Protein AF-A0AAD8KBG6-F1 (afdb_monomer)

InterPro domains:
  IPR001841 Zinc finger, RING-type [PS50089] (330-364)
  IPR001841 Zinc finger, RING-type [SM00184] (330-363)
  IPR013083 Zinc finger, RING/FYVE/PHD-type [G3DSA:3.30.40.10] (316-376)
  IPR052972 Sacsin chaperone regulator [PTHR15600] (2-321)

Organism: Tagetes erecta (NCBI:txid13708)

Secondary structure (DSSP, 8-state):
-----HHHHTT--GGGGGGHHHHHHTT--SS--HHHHHHHHHT--SPPPPHHHHHHHHHHHHHHHHHHHTT-S-STTTTTT--EEBTTS-EE-GGGEEE--TTGGGGGGG--TTTSEEBPTTS-HHHHHHTTPEEHHHHEEEEE-TTSTTS-EESEETTEEHHHHHHHHT-HHHHHHHHHHHHHHHHHSTT-----HHHHHHHHHHHHHHEEEES-EEEEEEEEETTEEEEEEEEEEESEEE-TTSS-EEEE---TTS-HHHHHHHHHHHHTT-SS--S-HHHHHSPTT-HHHHHHHS---SS--------------HHHHHHHHHHHB-TTTSSSB--EEEETT--EE-HHHHTT-SB-TTT-PBP-EEEE----

pLDDT: mean 76.35, std 16.52, range [25.27, 96.38]

Radius of gyration: 25.03 Å; Cα contacts (8 Å, |Δi|>4): 547; chains: 1; bounding box: 67×45×75 Å

Structure (mmCIF, N/CA/C/O backbone):
data_AF-A0AAD8KBG6-F1
#
_entry.id   AF-A0AAD8KBG6-F1
#
loop_
_atom_site.group_PDB
_atom_site.id
_atom_site.type_symbol
_atom_site.label_atom_id
_atom_site.label_alt_id
_atom_site.label_comp_id
_atom_site.label_asym_id
_atom_site.label_entity_id
_atom_site.label_seq_id
_atom_site.pdbx_PDB_ins_code
_atom_site.Cartn_x
_atom_site.Cartn_y
_atom_site.Cartn_z
_atom_site.occupancy
_atom_site.B_iso_or_equiv
_atom_site.auth_seq_id
_atom_site.auth_comp_id
_atom_site.auth_asym_id
_atom_site.auth_atom_id
_atom_site.pdbx_PDB_model_num
ATOM 1 N N . MET A 1 1 ? 21.266 -2.487 -45.300 1.00 36.47 1 MET A N 1
ATOM 2 C CA . MET A 1 1 ? 20.629 -2.226 -43.991 1.00 36.47 1 MET A CA 1
ATOM 3 C C . MET A 1 1 ? 21.685 -2.454 -42.911 1.00 36.47 1 MET A C 1
ATOM 5 O O . MET A 1 1 ? 22.099 -3.590 -42.733 1.00 36.47 1 MET A O 1
ATOM 9 N N . LYS A 1 2 ? 22.239 -1.398 -42.294 1.00 45.50 2 LYS A N 1
ATOM 10 C CA . LYS A 1 2 ? 23.224 -1.550 -41.203 1.00 45.50 2 LYS A CA 1
ATOM 11 C C . LYS A 1 2 ? 22.462 -1.930 -39.931 1.00 45.50 2 LYS A C 1
ATOM 13 O O . LYS A 1 2 ? 21.617 -1.162 -39.484 1.00 45.50 2 LYS A O 1
ATOM 18 N N . ILE A 1 3 ? 22.710 -3.122 -39.397 1.00 52.06 3 ILE A N 1
ATOM 19 C CA . ILE A 1 3 ? 22.097 -3.590 -38.149 1.00 52.06 3 ILE A CA 1
ATOM 20 C C . ILE A 1 3 ? 22.870 -2.938 -37.001 1.00 52.06 3 ILE A C 1
ATOM 22 O O . ILE A 1 3 ? 24.014 -3.300 -36.777 1.00 52.06 3 ILE A O 1
ATOM 26 N N . ASN A 1 4 ? 22.279 -1.978 -36.288 1.00 55.97 4 ASN A N 1
ATOM 27 C CA . ASN A 1 4 ? 22.911 -1.397 -35.102 1.00 55.97 4 ASN A CA 1
ATOM 28 C C . ASN A 1 4 ? 22.787 -2.378 -33.920 1.00 55.97 4 ASN A C 1
ATOM 30 O O . ASN A 1 4 ? 21.696 -2.589 -33.391 1.00 55.97 4 ASN A O 1
ATOM 34 N N . ILE A 1 5 ? 23.903 -3.001 -33.530 1.00 63.06 5 ILE A N 1
ATOM 35 C CA . ILE A 1 5 ? 23.963 -4.039 -32.481 1.00 63.06 5 ILE A CA 1
ATOM 36 C C . ILE A 1 5 ? 24.203 -3.424 -31.088 1.00 63.06 5 ILE A C 1
ATOM 38 O O . ILE A 1 5 ? 24.090 -4.105 -30.068 1.00 63.06 5 ILE A O 1
ATOM 42 N N . CYS A 1 6 ? 24.491 -2.122 -31.012 1.00 60.09 6 CYS A N 1
ATOM 43 C CA . CYS A 1 6 ? 24.824 -1.424 -29.772 1.00 60.09 6 CYS A CA 1
ATOM 44 C C . CYS A 1 6 ? 23.832 -1.636 -28.603 1.00 60.09 6 CYS A C 1
ATOM 46 O O . CYS A 1 6 ? 24.292 -1.822 -27.473 1.00 60.09 6 CYS A O 1
ATOM 48 N N . PRO A 1 7 ? 22.500 -1.701 -28.817 1.00 57.09 7 PRO A N 1
ATOM 49 C CA . PRO A 1 7 ? 21.549 -1.927 -27.725 1.00 57.09 7 PRO A CA 1
ATOM 50 C C . PRO A 1 7 ? 21.675 -3.304 -27.054 1.00 57.09 7 PRO A C 1
ATOM 52 O O . PRO A 1 7 ? 21.302 -3.469 -25.897 1.00 57.09 7 PRO A O 1
ATOM 55 N N . ILE A 1 8 ? 22.211 -4.300 -27.770 1.00 61.09 8 ILE A N 1
ATOM 56 C CA . ILE A 1 8 ? 22.324 -5.697 -27.315 1.00 61.09 8 ILE A CA 1
ATOM 57 C C . ILE A 1 8 ? 23.774 -6.030 -26.915 1.00 61.09 8 ILE A C 1
ATOM 59 O O . ILE A 1 8 ? 24.023 -7.055 -26.285 1.00 61.09 8 ILE A O 1
ATOM 63 N N . ALA A 1 9 ? 24.734 -5.145 -27.209 1.00 61.78 9 ALA A N 1
ATOM 64 C CA . ALA A 1 9 ? 26.158 -5.316 -26.911 1.00 61.78 9 ALA A CA 1
ATOM 65 C C . ALA A 1 9 ? 26.428 -5.715 -25.448 1.00 61.78 9 ALA A C 1
ATOM 67 O O . ALA A 1 9 ? 27.205 -6.626 -25.178 1.00 61.78 9 ALA A O 1
ATOM 68 N N . HIS A 1 10 ? 25.701 -5.104 -24.512 1.00 58.09 10 HIS A N 1
ATOM 69 C CA . HIS A 1 10 ? 25.811 -5.331 -23.066 1.00 58.09 10 HIS A CA 1
ATOM 70 C C . HIS A 1 10 ? 25.212 -6.671 -22.596 1.00 58.09 10 HIS A C 1
ATOM 72 O O . HIS A 1 10 ? 25.368 -7.060 -21.438 1.00 58.09 10 HIS A O 1
ATOM 78 N N . ALA A 1 11 ? 24.499 -7.374 -23.479 1.00 58.31 11 ALA A N 1
ATOM 79 C CA . ALA A 1 11 ? 23.928 -8.694 -23.236 1.00 58.31 11 ALA A CA 1
ATOM 80 C C . ALA A 1 11 ? 24.703 -9.816 -23.950 1.00 58.31 11 ALA A C 1
ATOM 82 O O . ALA A 1 11 ? 24.319 -10.982 -23.831 1.00 58.31 11 ALA A O 1
ATOM 83 N N . LEU A 1 12 ? 25.779 -9.496 -24.684 1.00 66.50 12 LEU A N 1
ATOM 84 C CA . LEU A 1 12 ? 26.585 -10.493 -25.384 1.00 66.50 12 LEU A CA 1
ATOM 85 C C . LEU A 1 12 ? 27.370 -11.366 -24.386 1.00 66.50 12 LEU A C 1
ATOM 87 O O . LEU A 1 12 ? 28.110 -10.845 -23.551 1.00 66.50 12 LEU A O 1
ATOM 91 N N . PRO A 1 13 ? 27.260 -12.703 -24.477 1.00 70.56 13 PRO A N 1
ATOM 92 C CA . PRO A 1 13 ? 28.080 -13.618 -23.688 1.00 70.56 13 PRO A CA 1
ATOM 93 C C . PRO A 1 13 ? 29.589 -13.420 -23.909 1.00 70.56 13 PRO A C 1
ATOM 95 O O . PRO A 1 13 ? 30.019 -13.144 -25.029 1.00 70.56 13 PRO A O 1
ATOM 98 N N . LEU A 1 14 ? 30.407 -13.691 -22.882 1.00 73.56 14 LEU A N 1
ATOM 99 C CA . LEU A 1 14 ? 31.874 -13.519 -22.914 1.00 73.56 14 LEU A CA 1
ATOM 100 C C . LEU A 1 14 ? 32.571 -14.263 -24.069 1.00 73.56 14 LEU A C 1
ATOM 102 O O . LEU A 1 14 ? 33.599 -13.816 -24.566 1.00 73.56 14 LEU A O 1
ATOM 106 N N . ARG A 1 15 ? 31.982 -15.356 -24.568 1.00 79.00 15 ARG A N 1
ATOM 107 C CA . ARG A 1 15 ? 32.464 -16.089 -25.756 1.00 79.00 15 ARG A CA 1
ATOM 108 C C . ARG A 1 15 ? 32.526 -15.250 -27.040 1.00 79.00 15 ARG A C 1
ATOM 110 O O . ARG A 1 15 ? 33.192 -15.658 -27.982 1.00 79.00 15 ARG A O 1
ATOM 117 N N . TYR A 1 16 ? 31.849 -14.102 -27.092 1.00 74.38 16 TYR A N 1
ATOM 118 C CA . TYR A 1 16 ? 31.893 -13.191 -28.238 1.00 74.38 16 TYR A CA 1
ATOM 119 C C . TYR A 1 16 ? 33.014 -12.143 -28.153 1.00 74.38 16 TYR A C 1
ATOM 121 O O . TYR A 1 16 ? 33.232 -11.422 -29.126 1.00 74.38 16 TYR A O 1
ATOM 129 N N . LEU A 1 17 ? 33.768 -12.089 -27.045 1.00 73.94 17 LEU A N 1
ATOM 130 C CA . LEU A 1 17 ? 34.906 -11.175 -26.874 1.00 73.94 17 LEU A CA 1
ATOM 131 C C . LEU A 1 17 ? 35.954 -11.250 -28.006 1.00 73.94 17 LEU A C 1
ATOM 133 O O . LEU A 1 17 ? 36.398 -10.190 -28.454 1.00 73.94 17 LEU A O 1
ATOM 137 N N . PRO A 1 18 ? 36.313 -12.432 -28.553 1.00 83.94 18 PRO A N 1
ATOM 138 C CA . PRO A 1 18 ? 37.263 -12.511 -29.666 1.00 83.94 18 PRO A CA 1
ATOM 139 C C . PRO A 1 18 ? 36.781 -11.804 -30.944 1.00 83.94 18 PRO A C 1
ATOM 141 O O . PRO A 1 18 ? 37.592 -11.389 -31.769 1.00 83.94 18 PRO A O 1
ATOM 144 N N . PHE A 1 19 ? 35.465 -11.625 -31.105 1.00 81.31 19 PHE A N 1
ATOM 145 C CA . PHE A 1 19 ? 34.844 -11.060 -32.307 1.00 81.31 19 PHE A CA 1
ATOM 146 C C . PHE A 1 19 ? 34.498 -9.570 -32.178 1.00 81.31 19 PHE A C 1
ATOM 148 O O . PHE A 1 19 ? 33.910 -8.996 -33.095 1.00 81.31 19 PHE A O 1
ATOM 155 N N . VAL A 1 20 ? 34.887 -8.904 -31.084 1.00 74.81 20 VAL A N 1
ATOM 156 C CA . VAL A 1 20 ? 34.548 -7.492 -30.815 1.00 74.81 20 VAL A CA 1
ATOM 157 C C . VAL A 1 20 ? 34.982 -6.558 -31.946 1.00 74.81 20 VAL A C 1
ATOM 159 O O . VAL A 1 20 ? 34.245 -5.638 -32.281 1.00 74.81 20 VAL A O 1
ATOM 162 N N . LYS A 1 21 ? 36.121 -6.809 -32.608 1.00 78.12 21 LYS A N 1
ATOM 163 C CA . LYS A 1 21 ? 36.568 -5.998 -33.760 1.00 78.12 21 LYS A CA 1
ATOM 164 C C . LYS A 1 21 ? 35.579 -6.041 -34.932 1.00 78.12 21 LYS A C 1
ATOM 166 O O . LYS A 1 21 ? 35.288 -5.003 -35.518 1.00 78.12 21 LYS A O 1
ATOM 171 N N . ILE A 1 22 ? 35.035 -7.220 -35.234 1.00 80.25 22 ILE A N 1
ATOM 172 C CA . ILE A 1 22 ? 34.026 -7.410 -36.288 1.00 80.25 22 ILE A CA 1
ATOM 173 C C . ILE A 1 22 ? 32.704 -6.774 -35.850 1.00 80.25 22 ILE A C 1
ATOM 175 O O . ILE A 1 22 ? 32.059 -6.070 -36.619 1.00 80.25 22 ILE A O 1
ATOM 179 N N . LEU A 1 23 ? 32.328 -6.946 -34.582 1.00 74.31 23 LEU A N 1
ATOM 180 C CA . LEU A 1 23 ? 31.112 -6.349 -34.037 1.00 74.31 23 LEU A CA 1
ATOM 181 C C . LEU A 1 23 ? 31.164 -4.812 -34.047 1.00 74.31 23 LEU A C 1
ATOM 183 O O . LEU A 1 23 ? 30.162 -4.180 -34.374 1.00 74.31 23 LEU A O 1
ATOM 187 N N . LYS A 1 24 ? 32.325 -4.199 -33.777 1.00 74.12 24 LYS A N 1
ATOM 188 C CA . LYS A 1 24 ? 32.532 -2.745 -33.912 1.00 74.12 24 LYS A CA 1
ATOM 189 C C . LYS A 1 24 ? 32.319 -2.273 -35.351 1.00 74.12 24 LYS A C 1
ATOM 191 O O . LYS A 1 24 ? 31.651 -1.267 -35.565 1.00 74.12 24 LYS A O 1
ATOM 196 N N . GLN A 1 25 ? 32.798 -3.029 -36.343 1.00 76.94 25 GLN A N 1
ATOM 197 C CA . GLN A 1 25 ? 32.549 -2.733 -37.763 1.00 76.94 25 GLN A CA 1
ATOM 198 C C . GLN A 1 25 ? 31.065 -2.848 -38.146 1.00 76.94 25 GLN A C 1
ATOM 200 O O . GLN A 1 25 ? 30.604 -2.156 -39.054 1.00 76.94 25 GLN A O 1
ATOM 205 N N . LEU A 1 26 ? 30.303 -3.673 -37.425 1.00 70.00 26 LEU A N 1
ATOM 206 C CA . LEU A 1 26 ? 28.853 -3.800 -37.568 1.00 70.00 26 LEU A CA 1
ATOM 207 C C . LEU A 1 26 ? 28.062 -2.750 -36.762 1.00 70.00 26 LEU A C 1
ATOM 209 O O . LEU A 1 26 ? 26.839 -2.745 -36.830 1.00 70.00 26 LEU A O 1
ATOM 213 N N . GLY A 1 27 ? 28.724 -1.833 -36.044 1.00 66.12 27 GLY A N 1
ATOM 214 C CA . GLY A 1 27 ? 28.074 -0.747 -35.299 1.00 66.12 27 GLY A CA 1
ATOM 215 C C . GLY A 1 27 ? 27.902 -0.996 -33.798 1.00 66.12 27 GLY A C 1
ATOM 216 O O . GLY A 1 27 ? 27.031 -0.397 -33.174 1.00 66.12 27 GLY A O 1
ATOM 217 N N . LEU A 1 28 ? 28.695 -1.890 -33.199 1.00 68.50 28 LEU A N 1
ATOM 218 C CA . LEU A 1 28 ? 28.803 -2.006 -31.742 1.00 68.50 28 LEU A CA 1
ATOM 219 C C . LEU A 1 28 ? 29.617 -0.823 -31.190 1.00 68.50 28 LEU A C 1
ATOM 221 O O . LEU A 1 28 ? 30.793 -0.683 -31.528 1.00 68.50 28 LEU A O 1
ATOM 225 N N . HIS A 1 29 ? 29.009 0.014 -30.345 1.00 65.06 29 HIS A N 1
ATOM 226 C CA . HIS A 1 29 ? 29.723 1.064 -29.611 1.00 65.06 29 HIS A CA 1
ATOM 227 C C . HIS A 1 29 ? 30.138 0.575 -28.216 1.00 65.06 29 HIS A C 1
ATOM 229 O O . HIS A 1 29 ? 29.514 -0.326 -27.655 1.00 65.06 29 HIS A O 1
ATOM 235 N N . ASP A 1 30 ? 31.205 1.169 -27.671 1.00 61.56 30 ASP A N 1
ATOM 236 C CA . ASP A 1 30 ? 31.788 0.800 -26.371 1.00 61.56 30 ASP A CA 1
ATOM 237 C C . ASP A 1 30 ? 30.933 1.252 -25.170 1.00 61.56 30 ASP A C 1
ATOM 239 O O . ASP A 1 30 ? 31.094 0.731 -24.069 1.00 61.56 30 ASP A O 1
ATOM 243 N N . THR A 1 31 ? 30.001 2.188 -25.377 1.00 66.31 31 THR A N 1
ATOM 244 C CA . THR A 1 31 ? 29.069 2.690 -24.359 1.00 66.31 31 THR A CA 1
ATOM 245 C C . THR A 1 31 ? 27.652 2.788 -24.926 1.00 66.31 31 THR A C 1
ATOM 247 O O . THR A 1 31 ? 27.449 3.175 -26.080 1.00 66.31 31 THR A O 1
ATOM 250 N N . LEU A 1 32 ? 26.646 2.415 -24.127 1.00 72.44 32 LEU A N 1
ATOM 251 C CA . LEU A 1 32 ? 25.243 2.637 -24.480 1.00 72.44 32 LEU A CA 1
ATOM 252 C C . LEU A 1 32 ? 24.950 4.141 -24.408 1.00 72.44 32 LEU A C 1
ATOM 254 O O . LEU A 1 32 ? 25.217 4.759 -23.386 1.00 72.44 32 LEU A O 1
ATOM 258 N N . SER A 1 33 ? 24.397 4.733 -25.468 1.00 79.94 33 SER A N 1
ATOM 259 C CA . SER A 1 33 ? 23.861 6.100 -25.424 1.00 79.94 33 SER A CA 1
ATOM 260 C C . SER A 1 33 ? 22.343 6.087 -25.248 1.00 79.94 33 SER A C 1
ATOM 262 O O . SER A 1 33 ? 21.681 5.135 -25.674 1.00 79.94 33 SER A O 1
ATOM 264 N N . ILE A 1 34 ? 21.776 7.157 -24.675 1.00 79.25 34 ILE A N 1
ATOM 265 C CA . ILE A 1 34 ? 20.319 7.308 -24.507 1.00 79.25 34 ILE A CA 1
ATOM 266 C C . ILE A 1 34 ? 19.612 7.204 -25.865 1.00 79.25 34 ILE A C 1
ATOM 268 O O . ILE A 1 34 ? 18.672 6.429 -26.003 1.00 79.25 34 ILE A O 1
ATOM 272 N N . SER A 1 35 ? 20.118 7.871 -26.906 1.00 78.31 35 SER A N 1
ATOM 273 C CA . SER A 1 35 ? 19.530 7.807 -28.252 1.00 78.31 35 SER A CA 1
ATOM 274 C C . SER A 1 35 ? 19.516 6.381 -28.825 1.00 78.31 35 SER A C 1
ATOM 276 O O . SER A 1 35 ? 18.530 5.958 -29.426 1.00 78.31 35 SER A O 1
ATOM 278 N N . SER A 1 36 ? 20.581 5.598 -28.603 1.00 75.56 36 SER A N 1
ATOM 279 C CA . SER A 1 36 ? 20.641 4.195 -29.051 1.00 75.56 36 SER A CA 1
ATOM 280 C C . SER A 1 36 ? 19.676 3.301 -28.269 1.00 75.56 36 SER A C 1
ATOM 282 O O . SER A 1 36 ? 19.060 2.400 -28.843 1.00 75.56 36 SER A O 1
ATOM 284 N N . ALA A 1 37 ? 19.530 3.551 -26.966 1.00 81.38 37 ALA A N 1
ATOM 285 C CA . ALA A 1 37 ? 18.570 2.868 -26.109 1.00 81.38 37 ALA A CA 1
ATOM 286 C C . ALA A 1 37 ? 17.118 3.159 -26.532 1.00 81.38 37 ALA A C 1
ATOM 288 O O . ALA A 1 37 ? 16.332 2.224 -26.691 1.00 81.38 37 ALA A O 1
ATOM 289 N N . MET A 1 38 ? 16.777 4.424 -26.797 1.00 80.75 38 MET A N 1
ATOM 290 C CA . MET A 1 38 ? 15.434 4.825 -27.238 1.00 80.75 38 MET A CA 1
ATOM 291 C C . MET A 1 38 ? 15.080 4.248 -28.607 1.00 80.75 38 MET A C 1
ATOM 293 O O . MET A 1 38 ? 13.993 3.695 -28.775 1.00 80.75 38 MET A O 1
ATOM 297 N N . MET A 1 39 ? 16.018 4.254 -29.559 1.00 76.81 39 MET A N 1
ATOM 298 C CA . MET A 1 39 ? 15.834 3.608 -30.864 1.00 76.81 39 MET A CA 1
ATOM 299 C C . MET A 1 39 ? 15.483 2.118 -30.740 1.00 76.81 39 MET A C 1
ATOM 301 O O . MET A 1 39 ? 14.641 1.610 -31.484 1.00 76.81 39 MET A O 1
ATOM 305 N N . PHE A 1 40 ? 16.093 1.411 -29.785 1.00 79.62 40 PHE A N 1
ATOM 306 C CA . PHE A 1 40 ? 15.790 0.003 -29.533 1.00 79.62 40 PHE A CA 1
ATOM 307 C C . PHE A 1 40 ? 14.385 -0.208 -28.959 1.00 79.62 40 PHE A C 1
ATOM 309 O O . PHE A 1 40 ? 13.665 -1.098 -29.416 1.00 79.62 40 PHE A O 1
ATOM 316 N N . LEU A 1 41 ? 13.983 0.619 -27.989 1.00 80.75 41 LEU A N 1
ATOM 317 C CA . LEU A 1 41 ? 12.648 0.565 -27.386 1.00 80.75 41 LEU A CA 1
ATOM 318 C C . LEU A 1 41 ? 11.557 0.926 -28.411 1.00 80.75 41 LEU A C 1
ATOM 320 O O . LEU A 1 41 ? 10.544 0.235 -28.521 1.00 80.75 41 LEU A O 1
ATOM 324 N N . SER A 1 42 ? 11.800 1.952 -29.228 1.00 76.06 42 SER A N 1
ATOM 325 C CA . SER A 1 42 ? 10.874 2.439 -30.256 1.00 76.06 42 SER A CA 1
ATOM 326 C C . SER A 1 42 ? 10.714 1.501 -31.453 1.00 76.06 42 SER A C 1
ATOM 328 O O . SER A 1 42 ? 9.662 1.526 -32.095 1.00 76.06 42 SER A O 1
ATOM 330 N N . GLY A 1 43 ? 11.721 0.678 -31.765 1.00 70.12 43 GLY A N 1
ATOM 331 C CA . GLY A 1 43 ? 11.708 -0.242 -32.908 1.00 70.12 43 GLY A CA 1
ATOM 332 C C . GLY A 1 43 ? 10.865 -1.508 -32.713 1.00 70.12 43 GLY A C 1
ATOM 333 O O . GLY A 1 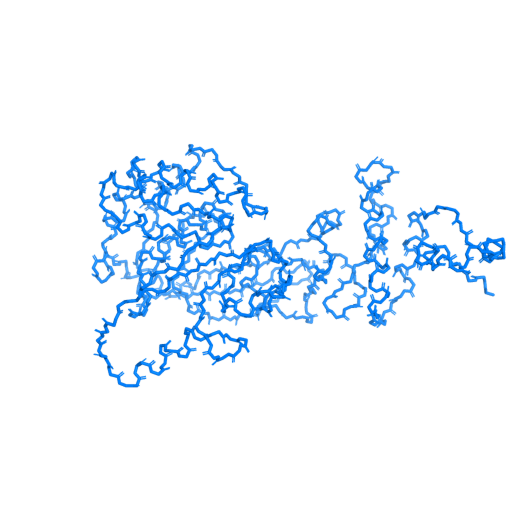43 ? 10.619 -2.232 -33.675 1.00 70.12 43 GLY A O 1
ATOM 334 N N . ARG A 1 44 ? 10.400 -1.795 -31.490 1.00 67.94 44 ARG A N 1
ATOM 335 C CA . ARG A 1 44 ? 9.712 -3.052 -31.129 1.00 67.94 44 ARG A CA 1
ATOM 336 C C . ARG A 1 44 ? 8.220 -2.877 -30.864 1.00 67.94 44 ARG A C 1
ATOM 338 O O . ARG A 1 44 ? 7.660 -3.406 -29.907 1.00 67.94 44 ARG A O 1
ATOM 345 N N . ARG A 1 45 ? 7.560 -2.138 -31.749 1.00 60.97 45 ARG A N 1
ATOM 346 C CA . ARG A 1 45 ? 6.116 -1.896 -31.690 1.00 60.97 45 ARG A CA 1
ATOM 347 C C . ARG A 1 45 ? 5.398 -3.215 -32.012 1.00 60.97 45 ARG A C 1
ATOM 349 O O . ARG A 1 45 ? 5.577 -3.738 -33.101 1.00 60.97 45 ARG A O 1
ATOM 356 N N . GLN A 1 46 ? 4.598 -3.732 -31.075 1.00 62.75 46 GLN A N 1
ATOM 357 C CA . GLN A 1 46 ? 3.591 -4.809 -31.224 1.00 62.75 46 GLN A CA 1
ATOM 358 C C . GLN A 1 46 ? 3.958 -6.262 -30.866 1.00 62.75 46 GLN A C 1
ATOM 360 O O . GLN A 1 46 ? 3.034 -7.021 -30.574 1.00 62.75 46 GLN A O 1
ATOM 365 N N . LYS A 1 47 ? 5.228 -6.688 -30.813 1.00 76.56 47 LYS A N 1
ATOM 366 C CA . LYS A 1 47 ? 5.548 -8.080 -30.420 1.00 76.56 47 LYS A CA 1
ATOM 367 C C . LYS A 1 47 ? 5.774 -8.197 -28.908 1.00 76.56 47 LYS A C 1
ATOM 369 O O . LYS A 1 47 ? 6.508 -7.393 -28.343 1.00 76.56 47 LYS A O 1
ATOM 374 N N . SER A 1 48 ? 5.169 -9.210 -28.280 1.00 85.50 48 SER A N 1
ATOM 375 C CA . SER A 1 48 ? 5.455 -9.560 -26.881 1.00 85.50 48 SER A CA 1
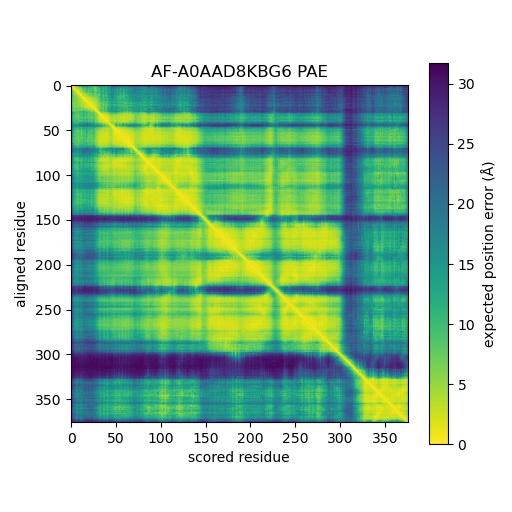ATOM 376 C C . SER A 1 48 ? 6.920 -9.990 -26.741 1.00 85.50 48 SER A C 1
ATOM 378 O O . SER A 1 48 ? 7.432 -10.760 -27.563 1.00 85.50 48 SER A O 1
ATOM 380 N N . LEU A 1 49 ? 7.595 -9.440 -25.737 1.00 87.75 49 LEU A N 1
ATOM 381 C CA . LEU A 1 49 ? 8.996 -9.698 -25.438 1.00 87.75 49 LEU A CA 1
ATOM 382 C C . LEU A 1 49 ? 9.146 -11.099 -24.847 1.00 87.75 49 LEU A C 1
ATOM 384 O O . LEU A 1 49 ? 8.434 -11.479 -23.918 1.00 87.75 49 LEU A O 1
ATOM 388 N N . ASN A 1 50 ? 10.124 -11.857 -25.335 1.00 87.06 50 ASN A N 1
ATOM 389 C CA . ASN A 1 50 ? 10.522 -13.092 -24.659 1.00 87.06 50 ASN A CA 1
ATOM 390 C C . ASN A 1 50 ? 11.328 -12.787 -23.370 1.00 87.06 50 ASN A C 1
ATOM 392 O O . ASN A 1 50 ? 11.794 -11.658 -23.191 1.00 87.06 50 ASN A O 1
ATOM 396 N N . PRO A 1 51 ? 11.574 -13.771 -22.481 1.00 84.62 51 PRO A N 1
ATOM 397 C CA . PRO A 1 51 ? 12.244 -13.525 -21.196 1.00 84.62 51 PRO A CA 1
ATOM 398 C C . PRO A 1 51 ? 13.637 -12.877 -21.293 1.00 84.62 51 PRO A C 1
ATOM 400 O O . PRO A 1 51 ? 14.015 -12.066 -20.446 1.00 84.62 51 PRO A O 1
ATOM 403 N N . ASN A 1 52 ? 14.413 -13.196 -22.334 1.00 83.44 52 ASN A N 1
ATOM 404 C CA . ASN A 1 52 ? 15.738 -12.601 -22.538 1.00 83.44 52 ASN A CA 1
ATOM 405 C C . ASN A 1 52 ? 15.631 -11.150 -23.016 1.00 83.44 52 ASN A C 1
ATOM 407 O O . ASN A 1 52 ? 16.418 -10.296 -22.607 1.00 83.44 52 ASN A O 1
ATOM 411 N N . GLU A 1 53 ? 14.651 -10.870 -23.871 1.00 85.44 53 GLU A N 1
ATOM 412 C CA . GLU A 1 53 ? 14.367 -9.526 -24.367 1.00 85.44 53 GLU A CA 1
ATOM 413 C C . GLU A 1 53 ? 13.834 -8.626 -23.261 1.00 85.44 53 GLU A C 1
ATOM 415 O O . GLU A 1 53 ? 14.306 -7.500 -23.131 1.00 85.44 53 GLU A O 1
ATOM 420 N N . LEU A 1 54 ? 12.923 -9.134 -22.430 1.00 87.44 54 LEU A N 1
ATOM 421 C CA . LEU A 1 54 ? 12.431 -8.434 -21.251 1.00 87.44 54 LEU A CA 1
ATOM 422 C C . LEU A 1 54 ? 13.594 -8.068 -20.323 1.00 87.44 54 LEU A C 1
ATOM 424 O O . LEU A 1 54 ? 13.769 -6.901 -19.987 1.00 87.44 54 LEU A O 1
ATOM 428 N N . ARG A 1 55 ? 14.468 -9.029 -19.996 1.00 85.62 55 ARG A N 1
ATOM 429 C CA . ARG A 1 55 ? 15.661 -8.769 -19.176 1.00 85.62 55 ARG A CA 1
ATOM 430 C C . ARG A 1 55 ? 16.570 -7.698 -19.787 1.00 85.62 55 ARG A C 1
ATOM 432 O O . ARG A 1 55 ? 17.119 -6.876 -19.056 1.00 85.62 55 ARG A O 1
ATOM 439 N N . ALA A 1 56 ? 16.750 -7.703 -21.108 1.00 85.31 56 ALA A N 1
ATOM 440 C CA . ALA A 1 56 ? 17.526 -6.677 -21.800 1.00 85.31 56 ALA A CA 1
ATOM 441 C C . ALA A 1 56 ? 16.855 -5.297 -21.704 1.00 85.31 56 ALA A C 1
ATOM 443 O O . ALA A 1 56 ? 17.528 -4.324 -21.375 1.00 85.31 56 ALA A O 1
ATOM 444 N N . VAL A 1 57 ? 15.536 -5.222 -21.907 1.00 89.19 57 VAL A N 1
ATOM 445 C CA . VAL A 1 57 ? 14.749 -3.989 -21.750 1.00 89.19 57 VAL A CA 1
ATOM 446 C C . VAL A 1 57 ? 14.872 -3.442 -20.329 1.00 89.19 57 VAL A C 1
ATOM 448 O O . VAL A 1 57 ? 15.216 -2.278 -20.171 1.00 89.19 57 VAL A O 1
ATOM 451 N N . ILE A 1 58 ? 14.694 -4.267 -19.293 1.00 89.25 58 ILE A N 1
ATOM 452 C CA . ILE A 1 58 ? 14.834 -3.830 -17.894 1.00 89.25 58 ILE A CA 1
ATOM 453 C C . ILE A 1 58 ? 16.243 -3.286 -17.616 1.00 89.25 58 ILE A C 1
ATOM 455 O O . ILE A 1 58 ? 16.394 -2.264 -16.946 1.00 89.25 58 ILE A O 1
ATOM 459 N N . LYS A 1 59 ? 17.298 -3.907 -18.159 1.00 87.56 59 LYS A N 1
ATOM 460 C CA . LYS A 1 59 ? 18.671 -3.380 -18.039 1.00 87.56 59 LYS A CA 1
ATOM 461 C C . LYS A 1 59 ? 18.840 -2.022 -18.722 1.00 87.56 59 LYS A C 1
ATOM 463 O O . LYS A 1 59 ? 19.480 -1.143 -18.155 1.00 87.56 59 LYS A O 1
ATOM 468 N N . ILE A 1 60 ? 18.257 -1.848 -19.907 1.00 88.25 60 ILE A N 1
ATOM 469 C CA . ILE A 1 60 ? 18.272 -0.573 -20.636 1.00 88.25 60 ILE A CA 1
ATOM 470 C C . ILE A 1 60 ? 17.528 0.507 -19.841 1.00 88.25 60 ILE A C 1
ATOM 472 O O . ILE A 1 60 ? 18.040 1.612 -19.694 1.00 88.25 60 ILE A O 1
ATOM 476 N N . LEU A 1 61 ? 16.365 0.184 -19.272 1.00 90.31 61 LEU A N 1
ATOM 477 C CA . LEU A 1 61 ? 15.610 1.104 -18.422 1.00 90.31 61 LEU A CA 1
ATOM 478 C C . LEU A 1 61 ? 16.413 1.523 -17.182 1.00 90.31 61 LEU A C 1
ATOM 480 O O . LEU A 1 61 ? 16.470 2.706 -16.868 1.00 90.31 61 LEU A O 1
ATOM 484 N N . ASN A 1 62 ? 17.105 0.590 -16.521 1.00 90.38 62 ASN A N 1
ATOM 485 C CA . ASN A 1 62 ? 18.002 0.922 -15.407 1.00 90.38 62 ASN A CA 1
ATOM 486 C C . ASN A 1 62 ? 19.153 1.846 -15.827 1.00 90.38 62 ASN A C 1
ATOM 488 O O . ASN A 1 62 ? 19.493 2.767 -15.090 1.00 90.38 62 ASN A O 1
ATOM 492 N N . PHE A 1 63 ? 19.734 1.630 -17.010 1.00 87.75 63 PHE A N 1
ATOM 493 C CA . PHE A 1 63 ? 20.745 2.533 -17.556 1.00 87.75 63 PHE A CA 1
ATOM 494 C C . PHE A 1 63 ? 20.187 3.950 -17.758 1.00 87.75 63 PHE A C 1
ATOM 496 O O . PHE A 1 63 ? 20.773 4.904 -17.255 1.00 87.75 63 PHE A O 1
ATOM 503 N N . ILE A 1 64 ? 19.028 4.080 -18.416 1.00 86.56 64 ILE A N 1
ATOM 504 C CA . ILE A 1 64 ? 18.373 5.379 -18.640 1.00 86.56 64 ILE A CA 1
ATOM 505 C C . ILE A 1 64 ? 18.069 6.063 -17.297 1.00 86.56 64 ILE A C 1
ATOM 507 O O . ILE A 1 64 ? 18.376 7.237 -17.124 1.00 86.56 64 ILE A O 1
ATOM 511 N N . CYS A 1 65 ? 17.526 5.325 -16.325 1.00 87.94 65 CYS A N 1
ATOM 512 C CA . CYS A 1 65 ? 17.233 5.831 -14.983 1.00 87.94 65 CYS A CA 1
ATOM 513 C C . CYS A 1 65 ? 18.475 6.413 -14.292 1.00 87.94 65 CYS A C 1
ATOM 515 O O . CYS A 1 65 ? 18.412 7.507 -13.736 1.00 87.94 65 CYS A O 1
ATOM 517 N N . ASN A 1 66 ? 19.614 5.717 -14.360 1.00 87.31 66 ASN A N 1
ATOM 518 C CA . ASN A 1 66 ? 20.861 6.195 -13.762 1.00 87.31 66 ASN A CA 1
ATOM 519 C C . ASN A 1 66 ? 21.374 7.484 -14.432 1.00 87.31 66 ASN A C 1
ATOM 521 O O . ASN A 1 66 ? 21.889 8.358 -13.741 1.00 87.31 66 ASN A O 1
ATOM 525 N N . GLU A 1 67 ? 21.226 7.626 -15.752 1.00 84.38 67 GLU A N 1
ATOM 526 C CA . GLU A 1 67 ? 21.634 8.846 -16.467 1.00 84.38 67 GLU A CA 1
ATOM 527 C C . GLU A 1 67 ? 20.742 10.054 -16.123 1.00 84.38 67 GLU A C 1
ATOM 529 O O . GLU A 1 67 ? 21.249 11.170 -15.986 1.00 84.38 67 GLU A O 1
ATOM 534 N N . ILE A 1 68 ? 19.436 9.832 -15.915 1.00 81.19 68 ILE A N 1
ATOM 535 C CA . ILE A 1 68 ? 18.489 10.865 -15.451 1.00 81.19 68 ILE A CA 1
ATOM 536 C C . ILE A 1 68 ? 18.869 11.353 -14.053 1.00 81.19 68 ILE A C 1
ATOM 538 O O . ILE A 1 68 ? 18.948 12.555 -13.811 1.00 81.19 68 ILE A O 1
ATOM 542 N N . GLU A 1 69 ? 19.109 10.426 -13.123 1.00 81.31 69 GLU A N 1
ATOM 543 C CA . GLU A 1 69 ? 19.460 10.759 -11.738 1.00 81.31 69 GLU A CA 1
ATOM 544 C C . GLU A 1 69 ? 20.789 11.522 -11.639 1.00 81.31 69 GLU A C 1
ATOM 546 O O . GLU A 1 69 ? 20.954 12.369 -10.764 1.00 81.31 69 GLU A O 1
ATOM 551 N N . GLN A 1 70 ? 21.717 11.277 -12.567 1.00 81.06 70 GLN A N 1
ATOM 552 C CA . GLN A 1 70 ? 22.986 12.001 -12.669 1.00 81.06 70 GLN A CA 1
ATOM 553 C C . GLN A 1 70 ? 22.865 13.377 -13.356 1.00 81.06 70 GLN A C 1
ATOM 555 O O . GLN A 1 70 ? 23.891 14.007 -13.603 1.00 81.06 70 GLN A O 1
ATOM 560 N N . GLN A 1 71 ? 21.645 13.849 -13.661 1.00 67.75 71 GLN A N 1
ATOM 561 C CA . GLN A 1 71 ? 21.347 15.140 -14.310 1.00 67.75 71 GLN A CA 1
ATOM 562 C C . GLN A 1 71 ? 22.077 15.369 -15.647 1.00 67.75 71 GLN A C 1
ATOM 564 O O . GLN A 1 71 ? 22.287 16.504 -16.068 1.00 67.75 71 GLN A O 1
ATOM 569 N N . LYS A 1 72 ? 22.471 14.296 -16.341 1.00 61.72 72 LYS A N 1
ATOM 570 C CA . LYS A 1 72 ? 23.184 14.387 -17.626 1.00 61.72 72 LYS A CA 1
ATOM 571 C C . LYS A 1 72 ? 22.260 14.575 -18.828 1.00 61.72 72 LYS A C 1
ATOM 573 O O . LYS A 1 72 ? 22.749 14.862 -19.918 1.00 61.72 72 LYS A O 1
ATOM 578 N N . ALA A 1 73 ? 20.953 14.391 -18.651 1.00 61.38 73 ALA A N 1
ATOM 579 C CA . ALA A 1 73 ? 19.972 14.444 -19.726 1.00 61.38 73 ALA A CA 1
ATOM 580 C C . ALA A 1 73 ? 18.694 15.159 -19.278 1.00 61.38 73 ALA A C 1
ATOM 582 O O . ALA A 1 73 ? 18.151 14.847 -18.216 1.00 61.38 73 ALA A O 1
ATOM 583 N N . ASP A 1 74 ? 18.203 16.081 -20.109 1.00 63.28 74 ASP A N 1
ATOM 584 C CA . ASP A 1 74 ? 16.864 16.648 -19.957 1.00 63.28 74 ASP A CA 1
ATOM 585 C C . ASP A 1 74 ? 15.815 15.588 -20.345 1.00 63.28 74 ASP A C 1
ATOM 587 O O . ASP A 1 74 ? 16.024 14.792 -21.264 1.00 63.28 74 ASP A O 1
ATOM 591 N N . ARG A 1 75 ? 14.703 15.522 -19.605 1.00 64.00 75 ARG A N 1
ATOM 592 C CA . ARG A 1 75 ? 13.625 14.543 -19.838 1.00 64.00 75 ARG A CA 1
ATOM 593 C C . ARG A 1 75 ? 12.816 14.859 -21.095 1.00 64.00 75 ARG A C 1
ATOM 595 O O . ARG A 1 75 ? 12.316 13.939 -21.740 1.00 64.00 75 ARG A O 1
ATOM 602 N N . SER A 1 76 ? 12.685 16.142 -21.421 1.00 66.44 76 SER A N 1
ATOM 603 C CA . SER A 1 76 ? 11.793 16.658 -22.465 1.00 66.44 76 SER A CA 1
ATOM 604 C C . SER A 1 76 ? 12.095 16.094 -23.864 1.00 66.44 76 SER A C 1
ATOM 606 O O . SER A 1 76 ? 11.173 15.844 -24.642 1.00 66.44 76 SER A O 1
ATOM 608 N N . ASP A 1 77 ? 13.365 15.801 -24.150 1.00 69.25 77 ASP A N 1
ATOM 609 C CA . ASP A 1 77 ? 13.832 15.381 -25.475 1.00 69.25 77 ASP A CA 1
ATOM 610 C C . ASP A 1 77 ? 13.387 13.966 -25.887 1.00 69.25 77 ASP A C 1
ATOM 612 O O . ASP A 1 77 ? 13.264 13.677 -27.077 1.00 69.25 77 ASP A O 1
ATOM 616 N N . TRP A 1 78 ? 13.151 13.059 -24.933 1.00 70.25 78 TRP A N 1
ATOM 617 C CA . TRP A 1 78 ? 12.937 11.628 -25.217 1.00 70.25 78 TRP A CA 1
ATOM 618 C C . TRP A 1 78 ? 11.718 11.017 -24.514 1.00 70.25 78 TRP A C 1
ATOM 620 O O . TRP A 1 78 ? 11.393 9.851 -24.749 1.00 70.25 78 TRP A O 1
ATOM 630 N N . GLU A 1 79 ? 11.002 11.776 -23.683 1.00 73.81 79 GLU A N 1
ATOM 631 C CA . GLU A 1 79 ? 9.838 11.294 -22.923 1.00 73.81 79 GLU A CA 1
ATOM 632 C C . GLU A 1 79 ? 8.754 10.670 -23.820 1.00 73.81 79 GLU A C 1
ATOM 634 O O . GLU A 1 79 ? 8.165 9.639 -23.488 1.00 73.81 79 GLU A O 1
ATOM 639 N N . SER A 1 80 ? 8.543 11.237 -25.011 1.00 76.50 80 SER A N 1
ATOM 640 C CA . SER A 1 80 ? 7.575 10.732 -25.994 1.00 76.50 80 SER A CA 1
ATOM 641 C C . SER A 1 80 ? 7.991 9.405 -26.653 1.00 76.50 80 SER A C 1
ATOM 643 O O . SER A 1 80 ? 7.137 8.649 -27.138 1.00 76.50 80 SER A O 1
ATOM 645 N N . GLU A 1 81 ? 9.285 9.076 -26.637 1.00 80.94 81 GLU A N 1
ATOM 646 C CA . GLU A 1 81 ? 9.859 7.854 -27.210 1.00 80.94 81 GLU A CA 1
ATOM 647 C C . GLU A 1 81 ? 10.041 6.735 -26.182 1.00 80.94 81 GLU A C 1
ATOM 649 O O . GLU A 1 81 ? 10.095 5.563 -26.564 1.00 80.94 81 GLU A O 1
ATOM 654 N N . LEU A 1 82 ? 10.079 7.063 -24.886 1.00 87.19 82 LEU A N 1
ATOM 655 C CA . LEU A 1 82 ? 10.236 6.073 -23.827 1.00 87.19 82 LEU A CA 1
ATOM 656 C C . LEU A 1 82 ? 9.103 5.041 -23.882 1.00 87.19 82 LEU A C 1
ATOM 658 O O . LEU A 1 82 ? 7.918 5.370 -24.000 1.00 87.19 82 LEU A O 1
ATOM 662 N N . ARG A 1 83 ? 9.466 3.763 -23.778 1.00 88.88 83 ARG A N 1
ATOM 663 C CA . ARG A 1 83 ? 8.514 2.659 -23.663 1.00 88.88 83 ARG A CA 1
ATOM 664 C C . ARG A 1 83 ? 8.901 1.752 -22.512 1.00 88.88 83 ARG A C 1
ATOM 666 O O . ARG A 1 83 ? 10.075 1.431 -22.340 1.00 88.88 83 ARG A O 1
ATOM 673 N N . VAL A 1 84 ? 7.898 1.302 -21.775 1.00 91.56 84 VAL A N 1
ATOM 674 C CA . VAL A 1 84 ? 8.038 0.363 -20.662 1.00 91.56 84 VAL A CA 1
ATOM 675 C C . VAL A 1 84 ? 7.250 -0.911 -20.951 1.00 91.56 84 VAL A C 1
ATOM 677 O O . VAL A 1 84 ? 6.258 -0.851 -21.679 1.00 91.56 84 VAL A O 1
ATOM 680 N N . PRO A 1 85 ? 7.692 -2.075 -20.452 1.00 92.88 85 PRO A N 1
ATOM 681 C CA . PRO A 1 85 ? 6.944 -3.311 -20.612 1.00 92.88 85 PRO A CA 1
ATOM 682 C C . PRO A 1 85 ? 5.689 -3.306 -19.726 1.00 92.88 85 PRO A C 1
ATOM 684 O O . PRO A 1 85 ? 5.767 -2.983 -18.539 1.00 92.88 85 PRO A O 1
ATOM 687 N N . ASP A 1 86 ? 4.548 -3.691 -20.292 1.00 91.00 86 ASP A N 1
ATOM 688 C CA . ASP A 1 86 ? 3.335 -4.028 -19.545 1.00 91.00 86 ASP A CA 1
ATOM 689 C C . ASP A 1 86 ? 3.344 -5.489 -19.063 1.00 91.00 86 ASP A C 1
ATOM 691 O O . ASP A 1 86 ? 4.258 -6.270 -19.344 1.00 91.00 86 ASP A O 1
ATOM 695 N N . ILE A 1 87 ? 2.298 -5.868 -18.333 1.00 86.62 87 ILE A N 1
ATOM 696 C CA . ILE A 1 87 ? 2.078 -7.226 -17.823 1.00 86.62 87 ILE A CA 1
ATOM 697 C C . ILE A 1 87 ? 2.012 -8.317 -18.913 1.00 86.62 87 ILE A C 1
ATOM 699 O O . ILE A 1 87 ? 2.273 -9.480 -18.608 1.00 86.62 87 ILE A O 1
ATOM 703 N N . ASP A 1 88 ? 1.718 -7.945 -20.165 1.00 87.69 88 ASP A N 1
ATOM 704 C CA . ASP A 1 88 ? 1.693 -8.830 -21.341 1.00 87.69 88 ASP A CA 1
ATOM 705 C C . ASP A 1 88 ? 3.054 -8.857 -22.076 1.00 87.69 88 ASP A C 1
ATOM 707 O O . ASP A 1 88 ? 3.173 -9.361 -23.205 1.00 87.69 88 ASP A O 1
ATOM 711 N N . CYS A 1 89 ? 4.090 -8.286 -21.453 1.00 89.06 89 CYS A N 1
ATOM 712 C CA . CYS A 1 89 ? 5.428 -8.102 -22.003 1.00 89.06 89 CYS A CA 1
ATOM 713 C C . CYS A 1 89 ? 5.438 -7.281 -23.304 1.00 89.06 89 CYS A C 1
ATOM 715 O O . CYS A 1 89 ? 6.291 -7.495 -24.166 1.00 89.06 89 CYS A O 1
ATOM 717 N N . LYS A 1 90 ? 4.505 -6.343 -23.486 1.00 90.12 90 LYS A N 1
ATOM 718 C CA . LYS A 1 90 ? 4.459 -5.421 -24.630 1.00 90.12 90 LYS A CA 1
ATOM 719 C C . LYS A 1 90 ? 5.007 -4.060 -24.231 1.00 90.12 90 LYS A C 1
ATOM 721 O O . LYS A 1 90 ? 4.769 -3.572 -23.134 1.00 90.12 90 LYS A O 1
ATOM 726 N N . LEU A 1 91 ? 5.732 -3.425 -25.146 1.00 90.00 91 LEU A N 1
ATOM 727 C CA . LEU A 1 91 ? 6.263 -2.081 -24.937 1.00 90.00 91 LEU A CA 1
ATOM 728 C C . LEU A 1 91 ? 5.177 -1.026 -25.173 1.00 90.00 91 LEU A C 1
ATOM 730 O O . LEU A 1 91 ? 4.669 -0.884 -26.286 1.00 90.00 91 LEU A O 1
ATOM 734 N N . VAL A 1 92 ? 4.859 -0.271 -24.127 1.00 88.94 92 VAL A N 1
ATOM 735 C CA . VAL A 1 92 ? 3.781 0.725 -24.080 1.00 88.94 92 VAL A CA 1
ATOM 736 C C . VAL A 1 92 ? 4.292 2.062 -23.541 1.00 88.94 92 VAL A C 1
ATOM 738 O O . VAL A 1 92 ? 5.360 2.140 -22.931 1.00 88.94 92 VAL A O 1
ATOM 741 N N . CYS A 1 93 ? 3.561 3.144 -23.813 1.00 87.69 93 CYS A N 1
ATOM 742 C CA . CYS A 1 93 ? 3.918 4.471 -23.312 1.00 87.69 93 CYS A CA 1
ATOM 743 C C . CYS A 1 93 ? 3.719 4.546 -21.783 1.00 87.69 93 CYS A C 1
ATOM 745 O O . CYS A 1 93 ? 2.658 4.124 -21.313 1.00 87.69 93 CYS A O 1
ATOM 747 N N . PRO A 1 94 ? 4.655 5.149 -21.022 1.00 87.94 94 PRO A N 1
ATOM 748 C CA . PRO A 1 94 ? 4.523 5.359 -19.575 1.00 87.94 94 PRO A CA 1
ATOM 749 C C . PRO A 1 94 ? 3.193 6.008 -19.160 1.00 87.94 94 PRO A C 1
ATOM 751 O O . PRO A 1 94 ? 2.565 5.561 -18.208 1.00 87.94 94 PRO A O 1
ATOM 754 N N . ASN A 1 95 ? 2.701 6.981 -19.937 1.00 84.38 95 ASN A N 1
ATOM 755 C CA . ASN A 1 95 ? 1.449 7.707 -19.663 1.00 84.38 95 ASN A CA 1
ATOM 756 C C . ASN A 1 95 ? 0.176 6.849 -19.767 1.00 84.38 95 ASN A C 1
ATOM 758 O O . ASN A 1 95 ? -0.878 7.257 -19.284 1.00 84.38 95 ASN A O 1
ATOM 762 N N . LEU A 1 96 ? 0.256 5.684 -20.417 1.00 83.88 96 LEU A N 1
ATOM 763 C CA . LEU A 1 96 ? -0.850 4.726 -20.540 1.00 83.88 96 LEU A CA 1
ATOM 764 C C . LEU A 1 96 ? -0.778 3.617 -19.483 1.00 83.88 96 LEU A C 1
ATOM 766 O O . LEU A 1 96 ? -1.604 2.700 -19.496 1.00 83.88 96 LEU A O 1
ATOM 770 N N . CYS A 1 97 ? 0.216 3.685 -18.594 1.00 88.12 97 CYS A N 1
ATOM 771 C CA . CYS A 1 97 ? 0.471 2.668 -17.595 1.00 88.12 97 CYS A CA 1
ATOM 772 C C . CYS A 1 97 ? 0.302 3.202 -16.179 1.00 88.12 97 CYS A C 1
ATOM 774 O O . CYS A 1 97 ? 0.541 4.375 -15.894 1.00 88.12 97 CYS A O 1
ATOM 776 N N . VAL A 1 98 ? -0.031 2.290 -15.275 1.00 91.06 98 VAL A N 1
ATOM 777 C CA . VAL A 1 98 ? 0.094 2.491 -13.832 1.00 91.06 98 VAL A CA 1
ATOM 778 C C . VAL A 1 98 ? 0.882 1.343 -13.233 1.00 91.06 98 VAL A C 1
ATOM 780 O O . VAL A 1 98 ? 0.829 0.211 -13.723 1.00 91.06 98 VAL A O 1
ATOM 783 N N . TYR A 1 99 ? 1.623 1.630 -12.171 1.00 91.00 99 TYR A N 1
ATOM 784 C CA . TYR A 1 99 ? 2.274 0.586 -11.393 1.00 91.00 99 TYR A CA 1
ATOM 785 C C . TYR A 1 99 ? 1.456 0.271 -10.141 1.00 91.00 99 TYR A C 1
ATOM 787 O O . TYR A 1 99 ? 0.789 1.142 -9.579 1.00 91.00 99 TYR A O 1
ATOM 795 N N . ILE A 1 100 ? 1.487 -0.994 -9.724 1.00 88.56 100 ILE A N 1
ATOM 796 C CA . ILE A 1 100 ? 0.751 -1.467 -8.553 1.00 88.56 100 ILE A CA 1
ATOM 797 C C . ILE A 1 100 ? 1.561 -1.103 -7.314 1.00 88.56 100 ILE A C 1
ATOM 799 O O . ILE A 1 100 ? 2.536 -1.770 -6.971 1.00 88.56 100 ILE A O 1
ATOM 803 N N . ASP A 1 101 ? 1.160 -0.026 -6.655 1.00 85.69 101 ASP A N 1
ATOM 804 C CA . ASP A 1 101 ? 1.681 0.331 -5.348 1.00 85.69 101 ASP A CA 1
ATOM 805 C C . ASP A 1 101 ? 0.994 -0.503 -4.247 1.00 85.69 101 ASP A C 1
ATOM 807 O O . ASP A 1 101 ? -0.072 -1.091 -4.474 1.00 85.69 101 ASP A O 1
ATOM 811 N N . PRO A 1 102 ? 1.577 -0.568 -3.040 1.00 77.69 102 PRO A N 1
ATOM 812 C CA . PRO A 1 102 ? 1.039 -1.384 -1.958 1.00 77.69 102 PRO A CA 1
ATOM 813 C C . PRO A 1 102 ? -0.442 -1.109 -1.631 1.00 77.69 102 PRO A C 1
ATOM 815 O O . PRO A 1 102 ? -1.220 -2.057 -1.529 1.00 77.69 102 PRO A O 1
ATOM 818 N N . PHE A 1 103 ? -0.865 0.163 -1.580 1.00 78.38 103 PHE A N 1
ATOM 819 C CA . PHE A 1 103 ? -2.272 0.541 -1.375 1.00 78.38 103 PHE A CA 1
ATOM 820 C C . PHE A 1 103 ? -3.148 0.245 -2.588 1.00 78.38 103 PHE A C 1
ATOM 822 O O . PHE A 1 103 ? -4.305 -0.152 -2.442 1.00 78.38 103 PHE A O 1
ATOM 829 N N . GLY A 1 104 ? -2.599 0.452 -3.786 1.00 82.06 104 GLY A N 1
ATOM 830 C CA . GLY A 1 104 ? -3.251 0.160 -5.056 1.00 82.06 104 GLY A CA 1
ATOM 831 C C . GLY A 1 104 ? -3.572 -1.323 -5.247 1.00 82.06 104 GLY A C 1
ATOM 832 O O . GLY A 1 104 ? -4.515 -1.661 -5.959 1.00 82.06 104 GLY A O 1
ATOM 833 N N . SER A 1 105 ? -2.826 -2.217 -4.592 1.00 82.00 105 SER A N 1
ATOM 834 C CA . SER A 1 105 ? -2.918 -3.669 -4.791 1.00 82.00 105 SER A CA 1
ATOM 835 C C . SER A 1 105 ? -4.317 -4.263 -4.568 1.00 82.00 105 SER A C 1
ATOM 837 O O . SER A 1 105 ? -4.684 -5.212 -5.260 1.00 82.00 105 SER A O 1
ATOM 839 N N . GLN A 1 106 ? -5.130 -3.670 -3.688 1.00 77.44 106 GLN A N 1
ATOM 840 C CA . GLN A 1 106 ? -6.518 -4.088 -3.440 1.00 77.44 106 GLN A CA 1
ATOM 841 C C . GLN A 1 106 ? -7.475 -3.782 -4.607 1.00 77.44 106 GLN A C 1
ATOM 843 O O . GLN A 1 106 ? -8.535 -4.397 -4.716 1.00 77.44 106 GLN A O 1
ATOM 848 N N . TYR A 1 107 ? -7.105 -2.845 -5.487 1.00 81.75 107 TYR A N 1
ATOM 849 C CA . TYR A 1 107 ? -7.946 -2.386 -6.593 1.00 81.75 107 TYR A CA 1
ATOM 850 C C . TYR A 1 107 ? -7.638 -3.068 -7.925 1.00 81.75 107 TYR A C 1
ATOM 852 O O . TYR A 1 107 ? -8.330 -2.821 -8.908 1.00 81.75 107 TYR A O 1
ATOM 860 N N . VAL A 1 108 ? -6.628 -3.942 -7.977 1.00 82.69 108 VAL A N 1
ATOM 861 C CA . VAL A 1 108 ? -6.191 -4.611 -9.216 1.00 82.69 108 VAL A CA 1
ATOM 862 C C . VAL A 1 108 ? -7.345 -5.354 -9.896 1.00 82.69 108 VAL A C 1
ATOM 864 O O . VAL A 1 108 ? -7.423 -5.360 -11.121 1.00 82.69 108 VAL A O 1
ATOM 867 N N . LYS A 1 109 ? -8.272 -5.924 -9.114 1.00 79.62 109 LYS A N 1
ATOM 868 C CA . LYS A 1 109 ? -9.437 -6.660 -9.626 1.00 79.62 109 LYS A CA 1
ATOM 869 C C . LYS A 1 109 ? -10.424 -5.805 -10.434 1.00 79.62 109 LYS A C 1
ATOM 871 O O . LYS A 1 109 ? -11.110 -6.361 -11.279 1.00 79.62 109 LYS A O 1
ATOM 876 N N . TYR A 1 110 ? -10.465 -4.488 -10.216 1.00 76.44 110 TYR A N 1
ATOM 877 C CA . TYR A 1 110 ? -11.369 -3.576 -10.933 1.00 76.44 110 TYR A CA 1
ATOM 878 C C . TYR A 1 110 ? -10.732 -2.958 -12.182 1.00 76.44 110 TYR A C 1
ATOM 880 O O . TYR A 1 110 ? -11.340 -2.117 -12.842 1.00 76.44 110 TYR A O 1
ATOM 888 N N . ILE A 1 111 ? -9.475 -3.294 -12.482 1.00 78.50 111 ILE A N 1
ATOM 889 C CA . ILE A 1 111 ? -8.768 -2.695 -13.608 1.00 78.50 111 ILE A CA 1
ATOM 890 C C . ILE A 1 111 ? -9.067 -3.467 -14.882 1.00 78.50 111 ILE A C 1
ATOM 892 O O . ILE A 1 111 ? -8.591 -4.583 -15.095 1.00 78.50 111 ILE A O 1
ATOM 896 N N . ASP A 1 112 ? -9.794 -2.811 -15.780 1.00 76.19 112 ASP A N 1
ATOM 897 C CA . ASP A 1 112 ? -9.931 -3.261 -17.155 1.00 76.19 112 ASP A CA 1
ATOM 898 C C . ASP A 1 112 ? -8.603 -3.062 -17.904 1.00 76.19 112 ASP A C 1
ATOM 900 O O . ASP A 1 112 ? -8.213 -1.952 -18.287 1.00 76.19 112 ASP A O 1
ATOM 904 N N . SER A 1 113 ? -7.924 -4.184 -18.146 1.00 74.06 113 SER A N 1
ATOM 905 C CA . SER A 1 113 ? -6.660 -4.250 -18.885 1.00 74.06 113 SER A CA 1
ATOM 906 C C . SER A 1 113 ? -6.735 -3.696 -20.316 1.00 74.06 113 SER A C 1
ATOM 908 O O . SER A 1 113 ? -5.690 -3.461 -20.931 1.00 74.06 113 SER A O 1
ATOM 910 N N . SER A 1 114 ? -7.931 -3.491 -20.879 1.00 74.75 114 SER A N 1
ATOM 911 C CA . SER A 1 114 ? -8.114 -2.851 -22.184 1.00 74.75 114 SER A CA 1
ATOM 912 C C . SER A 1 114 ? -7.998 -1.322 -22.119 1.00 74.75 114 SER A C 1
ATOM 914 O O . SER A 1 114 ? -7.531 -0.711 -23.081 1.00 74.75 114 SER A O 1
ATOM 916 N N . LYS A 1 115 ? -8.345 -0.714 -20.975 1.00 74.56 115 LYS A N 1
ATOM 917 C CA . LYS A 1 115 ? -8.405 0.744 -20.767 1.00 74.56 115 LYS A CA 1
ATOM 918 C C . LYS A 1 115 ? -7.179 1.293 -20.045 1.00 74.56 115 LYS A C 1
ATOM 920 O O . LYS A 1 115 ? -6.735 2.397 -20.353 1.00 74.56 115 LYS A O 1
ATOM 925 N N . LEU A 1 116 ? -6.627 0.533 -19.099 1.00 80.94 116 LEU A N 1
ATOM 926 C CA . LEU A 1 116 ? -5.458 0.927 -18.318 1.00 80.94 116 LEU A CA 1
ATOM 927 C C . LEU A 1 116 ? -4.468 -0.235 -18.229 1.00 80.94 116 LEU A C 1
ATOM 929 O O . LEU A 1 116 ? -4.822 -1.334 -17.802 1.00 80.94 116 LEU A O 1
ATOM 933 N N . LYS A 1 117 ? -3.216 -0.003 -18.638 1.00 87.69 117 LYS A N 1
ATOM 934 C CA . LYS A 1 117 ? -2.182 -1.042 -18.607 1.00 87.69 117 LYS A CA 1
ATOM 935 C C . LYS A 1 117 ? -1.459 -1.052 -17.267 1.00 87.69 117 LYS A C 1
ATOM 937 O O . LYS A 1 117 ? -1.081 -0.011 -16.737 1.00 87.69 117 LYS A O 1
ATOM 942 N N . LEU A 1 118 ? -1.242 -2.248 -16.733 1.00 90.50 118 LEU A N 1
ATOM 943 C CA . LEU A 1 118 ? -0.383 -2.451 -15.574 1.00 90.50 118 LEU A CA 1
ATOM 944 C C . LEU A 1 118 ? 1.052 -2.642 -16.062 1.00 90.50 118 LEU A C 1
ATOM 946 O O . LEU A 1 118 ? 1.299 -3.451 -16.962 1.00 90.50 118 LEU A O 1
ATOM 950 N N . VAL A 1 119 ? 1.987 -1.899 -15.474 1.00 92.44 119 VAL A N 1
ATOM 951 C CA . VAL A 1 119 ? 3.419 -2.082 -15.739 1.00 92.44 119 VAL A CA 1
ATOM 952 C C . VAL A 1 119 ? 3.849 -3.491 -15.324 1.00 92.44 119 VAL A C 1
ATOM 954 O O . VAL A 1 119 ? 3.346 -4.052 -14.349 1.00 92.44 119 VAL A O 1
ATOM 957 N N . HIS A 1 120 ? 4.788 -4.072 -16.069 1.00 91.94 120 HIS A N 1
ATOM 958 C CA . HIS A 1 120 ? 5.381 -5.358 -15.732 1.00 91.94 120 HIS A CA 1
ATOM 959 C C . HIS A 1 120 ? 6.048 -5.339 -14.344 1.00 91.94 120 HIS A C 1
ATOM 961 O O . HIS A 1 120 ? 6.755 -4.394 -14.006 1.00 91.94 120 HIS A O 1
ATOM 967 N N . HIS A 1 121 ? 5.895 -6.418 -13.574 1.00 85.81 121 HIS A N 1
ATOM 968 C CA . HIS A 1 121 ? 6.397 -6.534 -12.196 1.00 85.81 121 HIS A CA 1
ATOM 969 C C . HIS A 1 121 ? 7.924 -6.375 -12.058 1.00 85.81 121 HIS A C 1
ATOM 971 O O . HIS A 1 121 ? 8.389 -5.813 -11.075 1.00 85.81 121 HIS A O 1
ATOM 977 N N . ASP A 1 122 ? 8.702 -6.795 -13.064 1.00 88.25 122 ASP A N 1
ATOM 978 C CA . ASP A 1 122 ? 10.164 -6.586 -13.088 1.00 88.25 122 ASP A CA 1
ATOM 979 C C . ASP A 1 122 ? 10.591 -5.107 -13.230 1.00 88.25 122 ASP A C 1
ATOM 981 O O . ASP A 1 122 ? 11.776 -4.785 -13.094 1.00 88.25 122 ASP A O 1
ATOM 985 N N . VAL A 1 123 ? 9.665 -4.193 -13.540 1.00 90.56 123 VAL A N 1
ATOM 986 C CA . VAL A 1 123 ? 9.935 -2.752 -13.508 1.00 90.56 123 VAL A CA 1
ATOM 987 C C . VAL A 1 123 ? 9.760 -2.278 -12.070 1.00 90.56 123 VAL A C 1
ATOM 989 O O . VAL A 1 123 ? 8.648 -2.182 -11.556 1.00 90.56 123 VAL A O 1
ATOM 992 N N . SER A 1 124 ? 10.876 -1.983 -11.411 1.00 88.31 124 SER A N 1
ATOM 993 C CA . SER A 1 124 ? 10.875 -1.567 -10.009 1.00 88.31 124 SER A CA 1
ATOM 994 C C . SER A 1 124 ? 10.179 -0.220 -9.790 1.00 88.31 124 SER A C 1
ATOM 996 O O . SER A 1 124 ? 10.124 0.627 -10.683 1.00 88.31 124 SER A O 1
ATOM 998 N N . GLU A 1 125 ? 9.727 0.031 -8.557 1.00 87.31 125 GLU A N 1
ATOM 999 C CA . GLU A 1 125 ? 9.139 1.321 -8.169 1.00 87.31 125 GLU A CA 1
ATOM 1000 C C . GLU A 1 125 ? 10.071 2.504 -8.482 1.00 87.31 125 GLU A C 1
ATOM 1002 O O . GLU A 1 125 ? 9.615 3.535 -8.973 1.00 87.31 125 GLU A O 1
ATOM 1007 N N . ARG A 1 126 ? 11.388 2.334 -8.289 1.00 89.00 126 ARG A N 1
ATOM 1008 C CA . ARG A 1 126 ? 12.395 3.343 -8.657 1.00 89.00 126 ARG A CA 1
ATOM 1009 C C . ARG A 1 126 ? 12.287 3.738 -10.130 1.00 89.00 126 ARG A C 1
ATOM 1011 O O . ARG A 1 126 ? 12.275 4.926 -10.432 1.00 89.00 126 ARG A O 1
ATOM 1018 N N . LEU A 1 127 ? 12.172 2.758 -11.028 1.00 91.12 127 LEU A N 1
ATOM 1019 C CA . LEU A 1 127 ? 12.003 3.009 -12.460 1.00 91.12 127 LEU A CA 1
ATOM 1020 C C . LEU A 1 127 ? 10.666 3.698 -12.743 1.00 91.12 127 LEU A C 1
ATOM 1022 O O . LEU A 1 127 ? 10.631 4.671 -13.489 1.00 91.12 127 LEU A O 1
ATOM 1026 N N . CYS A 1 128 ? 9.578 3.240 -12.123 1.00 91.44 128 CYS A N 1
ATOM 1027 C CA . CYS A 1 128 ? 8.257 3.842 -12.301 1.00 91.44 128 CYS A CA 1
ATOM 1028 C C . CYS A 1 128 ? 8.252 5.334 -11.937 1.00 91.44 128 CYS A C 1
ATOM 1030 O O . CYS A 1 128 ? 7.823 6.162 -12.741 1.00 91.44 128 CYS A O 1
ATOM 1032 N N . LEU A 1 129 ? 8.810 5.689 -10.777 1.00 89.25 129 LEU A N 1
ATOM 1033 C CA . LEU A 1 129 ? 8.944 7.079 -10.332 1.00 89.25 129 LEU A CA 1
ATOM 1034 C C . LEU A 1 129 ? 9.881 7.883 -11.254 1.00 89.25 129 LEU A C 1
ATOM 1036 O O . LEU A 1 129 ? 9.555 9.000 -11.669 1.00 89.25 129 LEU A O 1
ATOM 1040 N N . ALA A 1 130 ? 11.017 7.298 -11.650 1.00 88.06 130 ALA A N 1
ATOM 1041 C CA . ALA A 1 130 ? 11.969 7.914 -12.576 1.00 88.06 130 ALA A CA 1
ATOM 1042 C C . ALA A 1 130 ? 11.420 8.105 -14.000 1.00 88.06 130 ALA A C 1
ATOM 1044 O O . ALA A 1 130 ? 11.975 8.890 -14.764 1.00 88.06 130 ALA A O 1
ATOM 1045 N N . PHE A 1 131 ? 10.319 7.449 -14.358 1.00 89.50 131 PHE A N 1
ATOM 1046 C CA . PHE A 1 131 ? 9.652 7.607 -15.651 1.00 89.50 131 PHE A CA 1
ATOM 1047 C C . PHE A 1 131 ? 8.290 8.301 -15.560 1.00 89.50 131 PHE A C 1
ATOM 1049 O O . PHE A 1 131 ? 7.583 8.370 -16.559 1.00 89.50 131 PHE A O 1
ATOM 1056 N N . GLY A 1 132 ? 7.916 8.831 -14.388 1.00 87.56 132 GLY A N 1
ATOM 1057 C CA . GLY A 1 132 ? 6.648 9.549 -14.209 1.00 87.56 132 GLY A CA 1
ATOM 1058 C C . GLY A 1 132 ? 5.403 8.659 -14.298 1.00 87.56 132 GLY A C 1
ATOM 1059 O O . GLY A 1 132 ? 4.303 9.157 -14.531 1.00 87.56 132 GLY A O 1
ATOM 1060 N N . ILE A 1 133 ? 5.556 7.346 -14.117 1.00 90.69 133 ILE A N 1
ATOM 1061 C CA . ILE A 1 133 ? 4.435 6.406 -14.106 1.00 90.69 133 ILE A CA 1
ATOM 1062 C C . ILE A 1 133 ? 3.670 6.581 -12.796 1.00 90.69 133 ILE A C 1
ATOM 1064 O O . ILE A 1 133 ? 4.246 6.507 -11.709 1.00 90.69 133 ILE A O 1
ATOM 1068 N N . ARG A 1 134 ? 2.356 6.794 -12.901 1.00 90.06 134 ARG A N 1
ATOM 1069 C CA . ARG A 1 134 ? 1.487 7.015 -11.740 1.00 90.06 134 ARG A CA 1
ATOM 1070 C C . ARG A 1 134 ? 1.238 5.729 -10.954 1.00 90.06 134 ARG A C 1
ATOM 1072 O O . ARG A 1 134 ? 1.230 4.631 -11.519 1.00 90.06 134 ARG A O 1
ATOM 1079 N N . LYS A 1 135 ? 0.978 5.888 -9.656 1.00 89.69 135 LYS A N 1
ATOM 1080 C CA . LYS A 1 135 ? 0.515 4.808 -8.781 1.00 89.69 135 LYS A CA 1
ATOM 1081 C C . LYS A 1 135 ? -0.908 4.416 -9.138 1.00 89.69 135 LYS A C 1
ATOM 1083 O O . LYS A 1 135 ? -1.710 5.252 -9.557 1.00 89.69 135 LYS A O 1
ATOM 1088 N N . LEU A 1 136 ? -1.241 3.154 -8.912 1.00 88.62 136 LEU A N 1
ATOM 1089 C CA . LEU A 1 136 ? -2.606 2.674 -9.045 1.00 88.62 136 LEU A CA 1
ATOM 1090 C C . LEU A 1 136 ? -3.538 3.349 -8.021 1.00 88.62 136 LEU A C 1
ATOM 1092 O O . LEU A 1 136 ? -4.638 3.764 -8.384 1.00 88.62 136 LEU A O 1
ATOM 1096 N N . SER A 1 137 ? -3.082 3.537 -6.780 1.00 86.19 137 SER A N 1
ATOM 1097 C CA . SER A 1 137 ? -3.837 4.238 -5.728 1.00 86.19 137 SER A CA 1
ATOM 1098 C C . SER A 1 137 ? -4.171 5.697 -6.060 1.00 86.19 137 SER A C 1
ATOM 1100 O O . SER A 1 137 ? -5.221 6.186 -5.642 1.00 86.19 137 SER A O 1
ATOM 1102 N N . ASP A 1 138 ? -3.347 6.378 -6.859 1.00 87.19 138 ASP A N 1
ATOM 1103 C CA . ASP A 1 138 ? -3.614 7.761 -7.276 1.00 87.19 138 ASP A CA 1
ATOM 1104 C C . ASP A 1 138 ? -4.759 7.832 -8.301 1.00 87.19 138 ASP A C 1
ATOM 1106 O O . ASP A 1 138 ? -5.540 8.785 -8.312 1.00 87.19 138 ASP A O 1
ATOM 1110 N N . VAL A 1 139 ? -4.884 6.805 -9.146 1.00 85.88 139 VAL A N 1
ATOM 1111 C CA . VAL A 1 139 ? -5.817 6.765 -10.282 1.00 85.88 139 VAL A CA 1
ATOM 1112 C C . VAL A 1 139 ? -7.195 6.214 -9.893 1.00 85.88 139 VAL A C 1
ATOM 1114 O O . VAL A 1 139 ? -8.203 6.605 -10.489 1.00 85.88 139 VAL A O 1
ATOM 1117 N N . VAL A 1 140 ? -7.261 5.329 -8.897 1.00 85.12 140 VAL A N 1
ATOM 1118 C CA . VAL A 1 140 ? -8.507 4.684 -8.453 1.00 85.12 140 VAL A CA 1
ATOM 1119 C C . VAL A 1 140 ? -9.164 5.464 -7.325 1.00 85.12 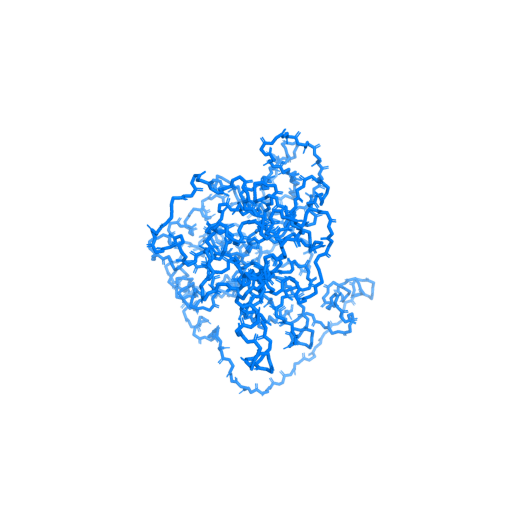140 VAL A C 1
ATOM 1121 O O . VAL A 1 140 ? -8.614 5.556 -6.230 1.00 85.12 140 VAL A O 1
ATOM 1124 N N . VAL A 1 141 ? -10.369 5.970 -7.561 1.00 84.62 141 VAL A N 1
ATOM 1125 C CA . VAL A 1 141 ? -11.164 6.705 -6.575 1.00 84.62 141 VAL A CA 1
ATOM 1126 C C . VAL A 1 141 ? -12.286 5.804 -6.057 1.00 84.62 141 VAL A C 1
ATOM 1128 O O . VAL A 1 141 ? -13.055 5.245 -6.836 1.00 84.62 141 VAL A O 1
ATOM 1131 N N . GLU A 1 142 ? -12.377 5.666 -4.735 1.00 86.31 142 GLU A N 1
ATOM 1132 C CA . GLU A 1 142 ? -13.451 4.937 -4.056 1.00 86.31 142 GLU A CA 1
ATOM 1133 C C . GLU A 1 142 ? -14.353 5.922 -3.297 1.00 86.31 142 GLU A C 1
ATOM 1135 O O . GLU A 1 142 ? -13.915 6.603 -2.363 1.00 86.31 142 GLU A O 1
ATOM 1140 N N . GLU A 1 143 ? -15.621 5.988 -3.695 1.00 87.12 143 GLU A N 1
ATOM 1141 C CA . GLU A 1 143 ? -16.630 6.881 -3.120 1.00 87.12 143 GLU A CA 1
ATOM 1142 C C . GLU A 1 143 ? -17.726 6.091 -2.401 1.00 87.12 143 GLU A C 1
ATOM 1144 O O . GLU A 1 143 ? -18.060 4.965 -2.778 1.00 87.12 143 GLU A O 1
ATOM 1149 N N . LEU A 1 144 ? -18.303 6.686 -1.357 1.00 86.25 144 LEU A N 1
ATOM 1150 C CA . LEU A 1 144 ? -19.460 6.122 -0.662 1.00 86.25 144 LEU A CA 1
ATOM 1151 C C . LEU A 1 144 ? -20.721 6.259 -1.514 1.00 86.25 144 LEU A C 1
ATOM 1153 O O . LEU A 1 144 ? -20.986 7.314 -2.090 1.00 86.25 144 LEU A O 1
ATOM 1157 N N . ASP A 1 145 ? -21.540 5.209 -1.536 1.00 82.50 145 ASP A N 1
ATOM 1158 C CA . ASP A 1 145 ? -22.863 5.282 -2.147 1.00 82.50 145 ASP A CA 1
ATOM 1159 C C . ASP A 1 145 ? -23.802 6.122 -1.259 1.00 82.50 145 ASP A C 1
ATOM 1161 O O . ASP A 1 145 ? -24.107 5.751 -0.122 1.00 82.50 145 ASP A O 1
ATOM 1165 N N . SER A 1 146 ? -24.248 7.272 -1.769 1.00 65.75 146 SER A N 1
ATOM 1166 C CA . SER A 1 146 ? -25.012 8.286 -1.029 1.00 65.75 146 SER A CA 1
ATOM 1167 C C . SER A 1 146 ? -26.405 7.831 -0.580 1.00 65.75 146 SER A C 1
ATOM 1169 O O . SER A 1 146 ? -27.012 8.477 0.270 1.00 65.75 146 SER A O 1
ATOM 1171 N N . VAL A 1 147 ? -26.918 6.716 -1.108 1.00 56.31 147 VAL A N 1
ATOM 1172 C CA . VAL A 1 147 ? -28.317 6.299 -0.914 1.00 56.31 147 VAL A CA 1
ATOM 1173 C C . VAL A 1 147 ? -28.572 5.615 0.446 1.00 56.31 147 VAL A C 1
ATOM 1175 O O . VAL A 1 147 ? -29.727 5.455 0.824 1.00 56.31 147 VAL A O 1
ATOM 1178 N N . VAL A 1 148 ? -27.540 5.221 1.213 1.00 54.28 148 VAL A N 1
ATOM 1179 C CA . VAL A 1 148 ? -27.722 4.311 2.375 1.00 54.28 148 VAL A CA 1
ATOM 1180 C C . VAL A 1 148 ? -27.246 4.865 3.738 1.00 54.28 148 VAL A C 1
ATOM 1182 O O . VAL A 1 148 ? -27.657 4.352 4.775 1.00 54.28 148 VAL A O 1
ATOM 1185 N N . HIS A 1 149 ? -26.442 5.935 3.802 1.00 55.88 149 HIS A N 1
ATOM 1186 C CA . HIS A 1 149 ? -25.538 6.141 4.961 1.00 55.88 149 HIS A CA 1
ATOM 1187 C C . HIS A 1 149 ? -25.873 7.235 5.981 1.00 55.88 149 HIS A C 1
ATOM 1189 O O . HIS A 1 149 ? -24.961 7.807 6.569 1.00 55.88 149 HIS A O 1
ATOM 1195 N N . LEU A 1 150 ? -27.143 7.531 6.258 1.00 52.91 150 LEU A N 1
ATOM 1196 C CA . LEU A 1 150 ? -27.469 8.603 7.220 1.00 52.91 150 LEU A CA 1
ATOM 1197 C C . LEU A 1 150 ? -28.420 8.232 8.364 1.00 52.91 150 LEU A C 1
ATOM 1199 O O . LEU A 1 150 ? -28.780 9.121 9.128 1.00 52.91 150 LEU A O 1
ATOM 1203 N N . GLN A 1 151 ? -28.829 6.968 8.530 1.00 51.88 151 GLN A N 1
ATOM 1204 C CA . GLN A 1 151 ? -29.908 6.655 9.488 1.00 51.88 151 GLN A CA 1
ATOM 1205 C C . GLN A 1 151 ? -29.587 5.668 10.615 1.00 51.88 151 GLN A C 1
ATOM 1207 O O . GLN A 1 151 ? -30.405 5.524 11.516 1.00 51.88 151 GLN A O 1
ATOM 1212 N N . THR A 1 152 ? -28.408 5.047 10.657 1.00 57.44 152 THR A N 1
ATOM 1213 C CA . THR A 1 152 ? -28.081 4.093 11.735 1.00 57.44 152 THR A CA 1
ATOM 1214 C C . THR A 1 152 ? -26.608 4.161 12.116 1.00 57.44 152 THR A C 1
ATOM 1216 O O . THR A 1 152 ? -25.834 3.262 11.787 1.00 57.44 152 THR A O 1
ATOM 1219 N N . SER A 1 153 ? -26.209 5.239 12.796 1.00 66.31 153 SER A N 1
ATOM 1220 C CA . SER A 1 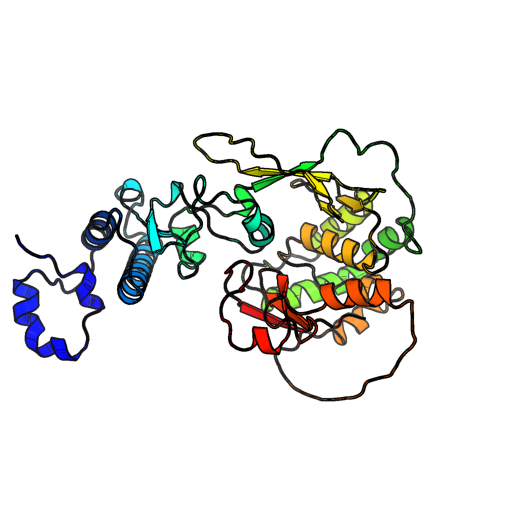153 ? -24.986 5.223 13.599 1.00 66.31 153 SER A CA 1
ATOM 1221 C C . SER A 1 153 ? -25.267 4.426 14.873 1.00 66.31 153 SER A C 1
ATOM 1223 O O . SER A 1 153 ? -26.054 4.873 15.707 1.00 66.31 153 SER A O 1
ATOM 1225 N N . SER A 1 154 ? -24.669 3.244 15.006 1.00 79.38 154 SER A N 1
ATOM 1226 C CA . SER A 1 154 ? -24.751 2.462 16.244 1.00 79.38 154 SER A CA 1
ATOM 1227 C C . SER A 1 154 ? -23.669 2.927 17.217 1.00 79.38 154 SER A C 1
ATOM 1229 O O . SER A 1 154 ? -22.562 3.264 16.800 1.00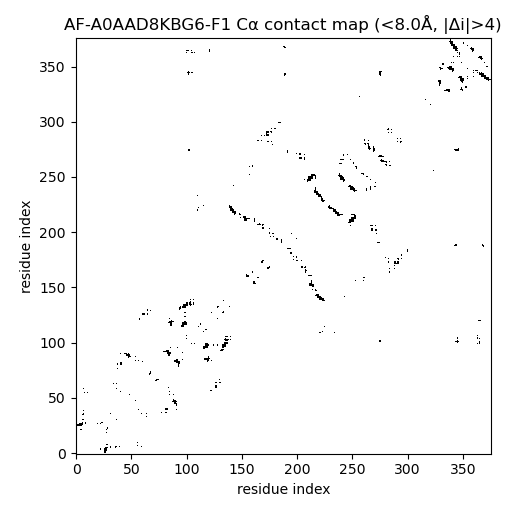 79.38 154 SER A O 1
ATOM 1231 N N . GLU A 1 155 ? -23.950 2.932 18.518 1.00 85.81 155 GLU A N 1
ATOM 1232 C CA . GLU A 1 155 ? -22.913 3.183 19.529 1.00 85.81 155 GLU A CA 1
ATOM 1233 C C . GLU A 1 155 ? -22.069 1.932 19.810 1.00 85.81 155 GLU A C 1
ATOM 1235 O O . GLU A 1 155 ? -20.928 2.039 20.264 1.00 85.81 155 GLU A O 1
ATOM 1240 N N . GLU A 1 156 ? -22.592 0.747 19.487 1.00 88.00 156 GLU A N 1
ATOM 1241 C CA . GLU A 1 156 ? -21.959 -0.538 19.783 1.00 88.00 156 GLU A CA 1
ATOM 1242 C C . GLU A 1 156 ? -22.127 -1.527 18.623 1.00 88.00 156 GLU A C 1
ATOM 1244 O O . GLU A 1 156 ? -23.144 -1.540 17.923 1.00 88.00 156 GLU A O 1
ATOM 1249 N N . ILE A 1 157 ? -21.123 -2.379 18.418 1.00 85.06 157 ILE A N 1
ATOM 1250 C CA . ILE A 1 157 ? -21.210 -3.554 17.547 1.00 85.06 157 ILE A CA 1
ATOM 1251 C C . ILE A 1 157 ? -20.812 -4.773 18.382 1.00 85.06 157 ILE A C 1
ATOM 1253 O O . ILE A 1 157 ? -19.647 -4.948 18.745 1.00 85.06 157 ILE A O 1
ATOM 1257 N N . GLY A 1 158 ? -21.782 -5.643 18.671 1.00 82.88 158 GLY A N 1
ATOM 1258 C CA . GLY A 1 158 ? -21.560 -6.809 19.525 1.00 82.88 158 GLY A CA 1
ATOM 1259 C C . GLY A 1 158 ? -21.204 -6.382 20.949 1.00 82.88 158 GLY A C 1
ATOM 1260 O O . GLY A 1 158 ? -21.990 -5.708 21.598 1.00 82.88 158 GLY A O 1
ATOM 1261 N N . THR A 1 159 ? -20.024 -6.770 21.430 1.00 82.81 159 THR A N 1
ATOM 1262 C CA . THR A 1 159 ? -19.504 -6.397 22.760 1.00 82.81 159 THR A CA 1
ATOM 1263 C C . THR A 1 159 ? -18.594 -5.166 22.738 1.00 82.81 159 THR A C 1
ATOM 1265 O O . THR A 1 159 ? -18.086 -4.757 23.780 1.00 82.81 159 THR A O 1
ATOM 1268 N N . VAL A 1 160 ? -18.336 -4.596 21.557 1.00 87.06 160 VAL A N 1
ATOM 1269 C CA . VAL A 1 160 ? -17.395 -3.488 21.381 1.00 87.06 160 VAL A CA 1
ATOM 1270 C C . VAL A 1 160 ? -18.173 -2.186 21.275 1.00 87.06 160 VAL A C 1
ATOM 1272 O O . VAL A 1 160 ? -18.878 -1.957 20.289 1.00 87.06 160 VAL A O 1
ATOM 1275 N N . SER A 1 161 ? -18.008 -1.313 22.268 1.00 92.62 161 SER A N 1
ATOM 1276 C CA . SER A 1 161 ? -18.568 0.036 22.239 1.00 92.62 161 SER A CA 1
ATOM 1277 C C . SER A 1 161 ? -17.601 1.029 21.602 1.00 92.62 161 SER A C 1
ATOM 1279 O O . SER A 1 161 ? -16.379 0.968 21.784 1.00 92.62 161 SER A O 1
ATOM 1281 N N . LEU A 1 162 ? -18.153 1.987 20.859 1.00 92.44 162 LEU A N 1
ATOM 1282 C CA . LEU A 1 162 ? -17.383 3.061 20.242 1.00 92.44 162 LEU A CA 1
ATOM 1283 C C . LEU A 1 162 ? -16.687 3.921 21.309 1.00 92.44 162 LEU A C 1
ATOM 1285 O O . LEU A 1 162 ? -15.561 4.371 21.108 1.00 92.44 162 LEU A O 1
ATOM 1289 N N . ALA A 1 163 ? -17.323 4.098 22.472 1.00 92.81 163 ALA A N 1
ATOM 1290 C CA . ALA A 1 163 ? -16.744 4.792 23.619 1.00 92.81 163 ALA A CA 1
ATOM 1291 C C . ALA A 1 163 ? -15.479 4.093 24.148 1.00 92.81 163 ALA A C 1
ATOM 1293 O O . ALA A 1 163 ? -14.467 4.759 24.369 1.00 92.81 163 ALA A O 1
ATOM 1294 N N . ALA A 1 164 ? -15.493 2.762 24.288 1.00 91.19 164 ALA A N 1
ATOM 1295 C CA . ALA A 1 164 ? -14.319 2.007 24.729 1.00 91.19 164 ALA A CA 1
ATOM 1296 C C . ALA A 1 164 ? -13.161 2.113 23.724 1.00 91.19 164 ALA A C 1
ATOM 1298 O O . ALA A 1 164 ? -12.017 2.346 24.117 1.00 91.19 164 ALA A O 1
ATOM 1299 N N . VAL A 1 165 ? -13.460 2.021 22.422 1.00 92.56 165 VAL A N 1
ATOM 1300 C CA . VAL A 1 165 ? -12.458 2.207 21.361 1.00 92.56 165 VAL A CA 1
ATOM 1301 C C . VAL A 1 165 ? -11.845 3.606 21.432 1.00 92.56 165 VAL A C 1
ATOM 1303 O O . VAL A 1 165 ? -10.623 3.741 21.417 1.00 92.56 165 VAL A O 1
ATOM 1306 N N . ARG A 1 166 ? -12.669 4.650 21.573 1.00 95.25 166 ARG A N 1
ATOM 1307 C CA . ARG A 1 166 ? -12.204 6.040 21.707 1.00 95.25 166 ARG A CA 1
ATOM 1308 C C . ARG A 1 166 ? -11.284 6.228 22.908 1.00 95.25 166 ARG A C 1
ATOM 1310 O O . ARG A 1 166 ? -10.199 6.779 22.751 1.00 95.25 166 ARG A O 1
ATOM 1317 N N . LEU A 1 167 ? -11.681 5.729 24.079 1.00 93.69 167 LEU A N 1
ATOM 1318 C CA . LEU A 1 167 ? -10.858 5.793 25.290 1.00 93.69 167 LEU A CA 1
ATOM 1319 C C . LEU A 1 167 ? -9.502 5.107 25.091 1.00 93.69 167 LEU A C 1
ATOM 1321 O O . LEU A 1 167 ? -8.477 5.631 25.520 1.00 93.69 167 LEU A O 1
ATOM 1325 N N . LYS A 1 168 ? -9.480 3.963 24.400 1.00 91.56 168 LYS A N 1
ATOM 1326 C CA . LYS A 1 168 ? -8.244 3.237 24.105 1.00 91.56 168 LYS A CA 1
ATOM 1327 C C . LYS A 1 168 ? -7.329 4.006 23.148 1.00 91.56 168 LYS A C 1
ATOM 1329 O O . LYS A 1 168 ? -6.147 4.142 23.439 1.00 91.56 168 LYS A O 1
ATOM 1334 N N . LEU A 1 169 ? -7.866 4.547 22.051 1.00 94.44 169 LEU A N 1
ATOM 1335 C CA . LEU A 1 169 ? -7.103 5.323 21.058 1.00 94.44 169 LEU A CA 1
ATOM 1336 C C . LEU A 1 169 ? -6.506 6.617 21.641 1.00 94.44 169 LEU A C 1
ATOM 1338 O O . LEU A 1 169 ? -5.422 7.039 21.235 1.00 94.44 169 LEU A O 1
ATOM 1342 N N . LEU A 1 170 ? -7.204 7.234 22.597 1.00 95.31 170 LEU A N 1
ATOM 1343 C CA .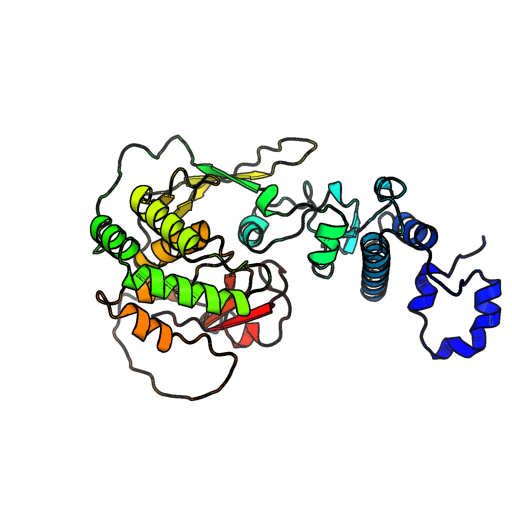 LEU A 1 170 ? -6.755 8.435 23.307 1.00 95.31 170 LEU A CA 1
ATOM 1344 C C . LEU A 1 170 ? -5.801 8.132 24.474 1.00 95.31 170 LEU A C 1
ATOM 1346 O O . LEU A 1 170 ? -5.230 9.056 25.052 1.00 95.31 170 LEU A O 1
ATOM 1350 N N . SER A 1 171 ? -5.611 6.859 24.834 1.00 94.00 171 SER A N 1
ATOM 1351 C CA . SER A 1 171 ? -4.706 6.481 25.917 1.00 94.00 171 SER A CA 1
ATOM 1352 C C . SER A 1 171 ? -3.248 6.721 25.534 1.00 94.00 171 SER A C 1
ATOM 1354 O O . SER A 1 171 ? -2.770 6.242 24.502 1.00 94.00 171 SER A O 1
ATOM 1356 N N . ARG A 1 172 ? -2.494 7.375 26.425 1.00 93.06 172 ARG A N 1
ATOM 1357 C CA . ARG A 1 172 ? -1.061 7.625 26.223 1.00 93.06 172 ARG A CA 1
ATOM 1358 C C . ARG A 1 172 ? -0.255 6.328 26.125 1.00 93.06 172 ARG A C 1
ATOM 1360 O O . ARG A 1 172 ? 0.650 6.241 25.299 1.00 93.06 172 ARG A O 1
ATOM 1367 N N . SER A 1 173 ? -0.585 5.316 26.930 1.00 89.75 173 SER A N 1
ATOM 1368 C CA . SER A 1 173 ? 0.078 4.005 26.881 1.00 89.75 173 SER A CA 1
ATOM 1369 C C . SER A 1 173 ? -0.126 3.312 25.530 1.00 89.75 173 SER A C 1
ATOM 1371 O O . SER A 1 173 ? 0.829 2.781 24.961 1.00 89.75 173 SER A O 1
ATOM 1373 N N . PHE A 1 174 ? -1.327 3.417 24.954 1.00 90.38 174 PHE A N 1
ATOM 1374 C CA . PHE A 1 174 ? -1.633 2.895 23.622 1.00 90.38 174 PHE A CA 1
ATOM 1375 C C . PHE A 1 174 ? -0.909 3.661 22.508 1.00 90.38 174 PHE A C 1
ATOM 1377 O O . PHE A 1 174 ? -0.298 3.041 21.642 1.00 90.38 174 PHE A O 1
ATOM 1384 N N . GLN A 1 175 ? -0.909 4.995 22.543 1.00 94.31 175 GLN A N 1
ATOM 1385 C CA . GLN A 1 175 ? -0.217 5.824 21.546 1.00 94.31 175 GLN A CA 1
ATOM 1386 C C . GLN A 1 175 ? 1.293 5.546 21.510 1.00 94.31 175 GLN A C 1
ATOM 1388 O O . GLN A 1 175 ? 1.873 5.395 20.435 1.00 94.31 175 GLN A O 1
ATOM 1393 N N . VAL A 1 176 ? 1.928 5.408 22.681 1.00 91.25 176 VAL A N 1
ATOM 1394 C CA . VAL A 1 176 ? 3.350 5.036 22.793 1.00 91.25 176 VAL A CA 1
ATOM 1395 C C . VAL A 1 176 ? 3.600 3.629 22.249 1.00 91.25 176 VAL A C 1
ATOM 1397 O O . VAL A 1 176 ? 4.564 3.421 21.512 1.00 91.25 176 VAL A O 1
ATOM 1400 N N . ALA A 1 177 ? 2.726 2.670 22.563 1.00 86.69 177 ALA A N 1
ATOM 1401 C CA . ALA A 1 177 ? 2.826 1.307 22.051 1.00 86.69 177 ALA A CA 1
ATOM 1402 C C . ALA A 1 177 ? 2.701 1.252 20.517 1.00 86.69 177 ALA A C 1
ATOM 1404 O O . ALA A 1 177 ? 3.517 0.605 19.861 1.00 86.69 177 ALA A O 1
ATOM 1405 N N . VAL A 1 178 ? 1.735 1.971 19.936 1.00 89.25 178 VAL A N 1
ATOM 1406 C CA . VAL A 1 178 ? 1.560 2.066 18.479 1.00 89.25 178 VAL A CA 1
ATOM 1407 C C . VAL A 1 178 ? 2.754 2.753 17.825 1.00 89.25 178 VAL A C 1
ATOM 1409 O O . VAL A 1 178 ? 3.237 2.246 16.820 1.00 89.25 178 VAL A O 1
ATOM 1412 N N . SER A 1 179 ? 3.276 3.841 18.400 1.00 90.62 179 SER A N 1
ATOM 1413 C CA . SER A 1 179 ? 4.481 4.501 17.881 1.00 90.62 179 SER A CA 1
ATOM 1414 C C . SER A 1 179 ? 5.664 3.542 17.841 1.00 90.62 179 SER A C 1
ATOM 1416 O O . SER A 1 179 ? 6.253 3.344 16.785 1.00 90.62 179 SER A O 1
ATOM 1418 N N . SER A 1 180 ? 5.942 2.859 18.956 1.00 86.44 180 SER A N 1
ATOM 1419 C CA . SER A 1 180 ? 7.021 1.870 19.018 1.00 86.44 180 SER A CA 1
ATOM 1420 C C . SER A 1 180 ? 6.812 0.725 18.020 1.00 86.44 180 SER A C 1
ATOM 1422 O O . SER A 1 180 ? 7.772 0.218 17.437 1.00 86.44 180 SER A O 1
ATOM 1424 N N . PHE A 1 181 ? 5.564 0.312 17.793 1.00 83.00 181 PHE A N 1
ATOM 1425 C CA . PHE A 1 181 ? 5.242 -0.699 16.794 1.00 83.00 181 PHE A CA 1
ATOM 1426 C C . PHE A 1 181 ? 5.496 -0.199 15.364 1.00 83.00 181 PHE A C 1
ATOM 1428 O O . PHE A 1 181 ? 6.128 -0.904 14.583 1.00 83.00 181 PHE A O 1
ATOM 1435 N N . VAL A 1 182 ? 5.037 1.009 15.029 1.00 84.38 182 VAL A N 1
ATOM 1436 C CA . VAL A 1 182 ? 5.219 1.655 13.718 1.00 84.38 182 VAL A CA 1
ATOM 1437 C C . VAL A 1 182 ? 6.698 1.871 13.411 1.00 84.38 182 VAL A C 1
ATOM 1439 O O . VAL A 1 182 ? 7.128 1.544 12.305 1.00 84.38 182 VAL A O 1
ATOM 1442 N N . ASP A 1 183 ? 7.486 2.314 14.392 1.00 84.12 183 ASP A N 1
ATOM 1443 C CA . ASP A 1 183 ? 8.942 2.444 14.281 1.00 84.12 183 ASP A CA 1
ATOM 1444 C C . ASP A 1 183 ? 9.574 1.110 13.853 1.00 84.12 183 ASP A C 1
ATOM 1446 O O . ASP A 1 183 ? 10.277 1.034 12.841 1.00 84.12 183 ASP A O 1
ATOM 1450 N N . ASN A 1 184 ? 9.250 0.026 14.568 1.00 76.69 184 ASN A N 1
ATOM 1451 C CA . ASN A 1 184 ? 9.745 -1.315 14.255 1.00 76.69 184 ASN A CA 1
ATOM 1452 C C . ASN A 1 184 ? 9.252 -1.805 12.885 1.00 76.69 184 ASN A C 1
ATOM 1454 O O . ASN A 1 184 ? 10.031 -2.351 12.104 1.00 76.69 184 ASN A O 1
ATOM 1458 N N . PHE A 1 185 ? 7.976 -1.593 12.566 1.00 74.12 185 PHE A N 1
ATOM 1459 C CA . PHE A 1 185 ? 7.367 -2.038 11.315 1.00 74.12 185 PHE A CA 1
ATOM 1460 C C . PHE A 1 185 ? 7.966 -1.316 10.099 1.00 74.12 185 PHE A C 1
ATOM 1462 O O . PHE A 1 185 ? 8.308 -1.964 9.112 1.00 74.12 185 PHE A O 1
ATOM 1469 N N . SER A 1 186 ? 8.198 -0.002 10.201 1.00 73.75 186 SER A N 1
ATOM 1470 C CA . SER A 1 186 ? 8.803 0.820 9.143 1.00 73.75 186 SER A CA 1
ATOM 1471 C C . SER A 1 186 ? 10.200 0.348 8.734 1.00 73.75 186 SER A C 1
ATOM 1473 O O . SER A 1 186 ? 10.551 0.414 7.557 1.00 73.75 186 SER A O 1
ATOM 1475 N N . SER A 1 187 ? 10.972 -0.219 9.668 1.00 70.69 187 SER A N 1
ATOM 1476 C CA . SER A 1 187 ? 12.292 -0.790 9.367 1.00 70.69 187 SER A CA 1
ATOM 1477 C C . SER A 1 187 ? 12.229 -2.049 8.490 1.00 70.69 187 SER A C 1
ATOM 1479 O O . SER A 1 187 ? 13.192 -2.376 7.797 1.00 70.69 187 SER A O 1
ATOM 1481 N N . ILE A 1 188 ? 11.090 -2.745 8.496 1.00 67.06 188 ILE A N 1
ATOM 1482 C CA . ILE A 1 188 ? 10.884 -4.036 7.830 1.00 67.06 188 ILE A CA 1
ATOM 1483 C C . ILE A 1 188 ? 10.127 -3.860 6.500 1.00 67.06 188 ILE A C 1
ATOM 1485 O O . ILE A 1 188 ? 10.246 -4.688 5.591 1.00 67.06 188 ILE A O 1
ATOM 1489 N N . THR A 1 189 ? 9.347 -2.785 6.360 1.00 64.00 189 THR A N 1
ATOM 1490 C CA . THR A 1 189 ? 8.456 -2.562 5.215 1.00 64.00 189 THR A CA 1
ATOM 1491 C C . THR A 1 189 ? 8.947 -1.413 4.321 1.00 64.00 189 THR A C 1
ATOM 1493 O O . THR A 1 189 ? 8.718 -0.243 4.643 1.00 64.00 189 THR A O 1
ATOM 1496 N N . PRO A 1 190 ? 9.590 -1.699 3.174 1.00 58.44 190 PRO A N 1
ATOM 1497 C CA . PRO A 1 190 ? 10.031 -0.660 2.249 1.00 58.44 190 PRO A CA 1
ATOM 1498 C C . PRO A 1 190 ? 8.825 0.113 1.692 1.00 58.44 190 PRO A C 1
ATOM 1500 O O . PRO A 1 190 ? 7.843 -0.482 1.253 1.00 58.44 190 PRO A O 1
ATOM 1503 N N . GLY A 1 191 ? 8.893 1.447 1.740 1.00 61.59 191 GLY A N 1
ATOM 1504 C CA . GLY A 1 191 ? 7.831 2.355 1.283 1.00 61.59 191 GLY A CA 1
ATOM 1505 C C . GLY A 1 191 ? 6.919 2.901 2.390 1.00 61.59 191 GLY A C 1
ATOM 1506 O O . GLY A 1 191 ? 6.297 3.945 2.190 1.00 61.59 191 GLY A O 1
ATOM 1507 N N . PHE A 1 192 ? 6.888 2.279 3.574 1.00 71.38 192 PHE A N 1
ATOM 1508 C CA . PHE A 1 192 ? 6.213 2.836 4.750 1.00 71.38 192 PHE A CA 1
ATOM 1509 C C . PHE A 1 192 ? 7.176 3.765 5.494 1.00 71.38 192 PHE A C 1
ATOM 1511 O O . PHE A 1 192 ? 8.176 3.326 6.063 1.00 71.38 192 PHE A O 1
ATOM 1518 N N . LYS A 1 193 ? 6.921 5.075 5.432 1.00 72.00 193 LYS A N 1
ATOM 1519 C CA . LYS A 1 193 ? 7.784 6.070 6.077 1.00 72.00 193 LYS A CA 1
ATOM 1520 C C . LYS A 1 193 ? 7.531 6.081 7.575 1.00 72.00 193 LYS A C 1
ATOM 1522 O O . LYS A 1 193 ? 6.377 6.105 7.997 1.00 72.00 193 LYS A O 1
ATOM 1527 N N . ASN A 1 194 ? 8.610 6.144 8.350 1.00 77.56 194 ASN A N 1
ATOM 1528 C CA . ASN A 1 194 ? 8.485 6.387 9.774 1.00 77.56 194 ASN A CA 1
ATOM 1529 C C . ASN A 1 194 ? 7.833 7.762 10.020 1.00 77.56 194 ASN A C 1
ATOM 1531 O O . ASN A 1 194 ? 8.133 8.727 9.310 1.00 77.56 194 ASN A O 1
ATOM 1535 N N . GLN A 1 195 ? 6.928 7.826 10.992 1.00 81.94 195 GLN A N 1
ATOM 1536 C CA . GLN A 1 195 ? 6.205 9.032 11.381 1.00 81.94 195 GLN A CA 1
ATOM 1537 C C . GLN A 1 195 ? 6.662 9.473 12.763 1.00 81.94 195 GLN A C 1
ATOM 1539 O O . GLN A 1 195 ? 6.935 8.655 13.635 1.00 81.94 195 GLN A O 1
ATOM 1544 N N . ASP A 1 196 ? 6.730 10.781 12.975 1.00 89.38 196 ASP A N 1
ATOM 1545 C CA . ASP A 1 196 ? 6.989 11.324 14.296 1.00 89.38 196 ASP A CA 1
ATOM 1546 C C . ASP A 1 196 ? 5.813 11.041 15.241 1.00 89.38 196 ASP A C 1
ATOM 1548 O O . ASP A 1 196 ? 4.647 11.006 14.839 1.00 89.38 196 ASP A O 1
ATOM 1552 N N . PHE A 1 197 ? 6.128 10.882 16.527 1.00 91.88 197 PHE A N 1
ATOM 1553 C CA . PHE A 1 197 ? 5.148 10.562 17.566 1.00 91.88 197 PHE A CA 1
ATOM 1554 C C . PHE A 1 197 ? 3.937 11.514 17.563 1.00 91.88 197 PHE A C 1
ATOM 1556 O O . PHE A 1 197 ? 2.804 11.063 17.710 1.00 91.88 197 PHE A O 1
ATOM 1563 N N . LEU A 1 198 ? 4.156 12.816 17.332 1.00 93.62 198 LEU A N 1
ATOM 1564 C CA . LEU A 1 198 ? 3.084 13.819 17.296 1.00 93.62 198 LEU A CA 1
ATOM 1565 C C . LEU A 1 198 ? 2.110 13.589 16.131 1.00 93.62 198 LEU A C 1
ATOM 1567 O O . LEU A 1 198 ? 0.909 13.814 16.277 1.00 93.62 198 LEU A O 1
ATOM 1571 N N . THR A 1 199 ? 2.598 13.138 14.974 1.00 92.94 199 THR A N 1
ATOM 1572 C CA . THR A 1 199 ? 1.741 12.790 13.831 1.00 92.94 199 THR A CA 1
ATOM 1573 C C . THR A 1 199 ? 0.921 11.535 14.114 1.00 92.94 199 THR A C 1
ATOM 1575 O O . THR A 1 199 ? -0.271 11.505 13.795 1.00 92.94 199 THR A O 1
ATOM 1578 N N . ILE A 1 200 ? 1.513 10.532 14.770 1.00 93.62 200 ILE A N 1
ATOM 1579 C CA . ILE A 1 200 ? 0.806 9.312 15.188 1.00 93.62 200 ILE A CA 1
ATOM 1580 C C . ILE A 1 200 ? -0.285 9.656 16.209 1.00 93.62 200 ILE A C 1
ATOM 1582 O O . ILE A 1 200 ? -1.435 9.255 16.037 1.00 93.62 200 ILE A O 1
ATOM 1586 N N . GLU A 1 201 ? 0.036 10.457 17.225 1.00 95.81 201 GLU A N 1
ATOM 1587 C CA . GLU A 1 201 ? -0.914 10.930 18.239 1.00 95.81 201 GLU A CA 1
ATOM 1588 C C . GLU A 1 201 ? -2.100 11.671 17.602 1.00 95.81 201 GLU A C 1
ATOM 1590 O O . GLU A 1 201 ? -3.257 11.325 17.849 1.00 95.81 201 GLU A O 1
ATOM 1595 N N . ARG A 1 202 ? -1.829 12.636 16.712 1.00 95.50 202 ARG A N 1
ATOM 1596 C CA . ARG A 1 202 ? -2.876 13.367 15.978 1.00 95.50 202 ARG A CA 1
ATOM 1597 C C . ARG A 1 202 ? -3.737 12.442 15.125 1.00 95.50 202 ARG A C 1
ATOM 1599 O O . ARG A 1 202 ? -4.951 12.619 15.076 1.00 95.50 202 ARG A O 1
ATOM 1606 N N . SER A 1 203 ? -3.125 11.460 14.469 1.00 95.19 203 SER A N 1
ATOM 1607 C CA . SER A 1 203 ? -3.828 10.481 13.635 1.00 95.19 203 SER A CA 1
ATOM 1608 C C . SER A 1 203 ? -4.760 9.601 14.467 1.00 95.19 203 SER A C 1
ATOM 1610 O O . SER A 1 203 ? -5.914 9.406 14.098 1.00 95.19 203 SER A O 1
ATOM 1612 N N . LEU A 1 204 ? -4.304 9.121 15.626 1.00 95.94 204 LEU A N 1
ATOM 1613 C CA . LEU A 1 204 ? -5.126 8.332 16.547 1.00 95.94 204 LEU A CA 1
ATOM 1614 C C . LEU A 1 204 ? -6.270 9.159 17.146 1.00 95.94 204 LEU A C 1
ATOM 1616 O O . LEU A 1 204 ? -7.395 8.666 17.240 1.00 95.94 204 LEU A O 1
ATOM 1620 N N . HIS A 1 205 ? -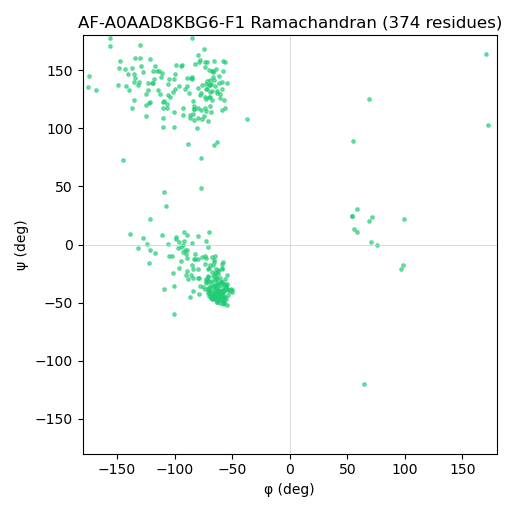6.017 10.429 17.475 1.00 96.38 205 HIS A N 1
ATOM 1621 C CA . HIS A 1 205 ? -7.057 11.356 17.921 1.00 96.38 205 HIS A CA 1
ATOM 1622 C C . HIS A 1 205 ? -8.109 11.599 16.828 1.00 96.38 205 HIS A C 1
ATOM 1624 O O . HIS A 1 205 ? -9.309 11.583 17.102 1.00 96.38 205 HIS A O 1
ATOM 1630 N N . LEU A 1 206 ? -7.673 11.762 15.575 1.00 96.25 206 LEU A N 1
ATOM 1631 C CA . LEU A 1 206 ? -8.558 11.916 14.421 1.00 96.25 206 LEU A CA 1
ATOM 1632 C C . LEU A 1 206 ? -9.457 10.687 14.229 1.00 96.25 206 LEU A C 1
ATOM 1634 O O . LEU A 1 206 ? -10.651 10.838 13.965 1.00 96.25 206 LEU A O 1
ATOM 1638 N N . VAL A 1 207 ? -8.902 9.479 14.389 1.00 96.06 207 VAL A N 1
ATOM 1639 C CA . VAL A 1 207 ? -9.684 8.233 14.345 1.00 96.06 207 VAL A CA 1
ATOM 1640 C C . VAL A 1 207 ? -10.702 8.204 15.478 1.00 96.06 207 VAL A C 1
ATOM 1642 O O . VAL A 1 207 ? -11.873 7.934 15.227 1.00 96.06 207 VAL A O 1
ATOM 1645 N N . ALA A 1 208 ? -10.298 8.520 16.709 1.00 95.06 208 ALA A N 1
ATOM 1646 C CA . ALA A 1 208 ? -11.213 8.538 17.847 1.00 95.06 208 ALA A CA 1
ATOM 1647 C C . ALA A 1 208 ? -12.396 9.501 17.618 1.00 95.06 208 ALA A C 1
ATOM 1649 O O . ALA A 1 208 ? -13.544 9.161 17.907 1.00 95.06 208 ALA A O 1
ATOM 1650 N N . GLU A 1 209 ? -12.140 10.678 17.050 1.00 94.50 209 GLU A N 1
ATOM 1651 C CA . GLU A 1 209 ? -13.171 11.680 16.778 1.00 94.50 209 GLU A CA 1
ATOM 1652 C C . GLU A 1 209 ? -14.131 11.252 15.654 1.00 94.50 209 GLU A C 1
ATOM 1654 O O . GLU A 1 209 ? -15.348 11.386 15.790 1.00 94.50 209 GLU A O 1
ATOM 1659 N N . ARG A 1 210 ? -13.597 10.715 14.549 1.00 92.88 210 ARG A N 1
ATOM 1660 C CA . ARG A 1 210 ? -14.343 10.538 13.288 1.00 92.88 210 ARG A CA 1
ATOM 1661 C C . ARG A 1 210 ? -14.831 9.121 13.011 1.00 92.88 210 ARG A C 1
ATOM 1663 O O . ARG A 1 210 ? -15.599 8.935 12.067 1.00 92.88 210 ARG A O 1
ATOM 1670 N N . LEU A 1 211 ? -14.398 8.133 13.793 1.00 94.31 211 LEU A N 1
ATOM 1671 C CA . LEU A 1 211 ? -14.849 6.753 13.651 1.00 94.31 211 LEU A CA 1
ATOM 1672 C C . LEU A 1 211 ? -16.327 6.619 14.027 1.00 94.31 211 LEU A C 1
ATOM 1674 O O . LEU A 1 211 ? -16.758 7.086 15.085 1.00 94.31 211 LEU A O 1
ATOM 1678 N N . GLN A 1 212 ? -17.087 5.944 13.167 1.00 93.00 212 GLN A N 1
ATOM 1679 C CA . GLN A 1 212 ? -18.500 5.637 13.366 1.00 93.00 212 GLN A CA 1
ATOM 1680 C C . GLN A 1 212 ? -18.796 4.180 13.005 1.00 93.00 212 GLN A C 1
ATOM 1682 O O . GLN A 1 212 ? -18.202 3.609 12.086 1.00 93.00 212 GLN A O 1
ATOM 1687 N N . PHE A 1 213 ? -19.745 3.589 13.723 1.00 92.25 213 PHE A N 1
ATOM 1688 C CA . PHE A 1 213 ? -20.267 2.255 13.447 1.00 92.25 213 PHE A CA 1
ATOM 1689 C C . PHE A 1 213 ? -21.584 2.354 12.685 1.00 92.25 213 PHE A C 1
ATOM 1691 O O . PHE A 1 213 ? -22.461 3.132 13.056 1.00 92.25 213 PHE A O 1
ATOM 1698 N N . VAL A 1 214 ? -21.721 1.560 11.626 1.00 90.31 214 VAL A N 1
ATOM 1699 C CA . VAL A 1 214 ? -22.893 1.538 10.741 1.00 90.31 214 VAL A CA 1
ATOM 1700 C C . VAL A 1 214 ? -23.328 0.100 10.453 1.00 90.31 214 VAL A C 1
ATOM 1702 O O . VAL A 1 214 ? -22.546 -0.835 10.613 1.00 90.31 214 VAL A O 1
ATOM 1705 N N . GLU A 1 215 ? -24.569 -0.107 10.010 1.00 87.00 215 GLU A N 1
ATOM 1706 C CA . GLU A 1 215 ? -25.067 -1.466 9.731 1.00 87.00 215 GLU A CA 1
ATOM 1707 C C . GLU A 1 215 ? -24.421 -2.068 8.472 1.00 87.00 215 GLU A C 1
ATOM 1709 O O . GLU A 1 215 ? -24.027 -3.230 8.464 1.00 87.00 215 GLU A O 1
ATOM 1714 N N . SER A 1 216 ? -24.267 -1.280 7.405 1.00 85.75 216 SER A N 1
ATOM 1715 C CA . SER A 1 216 ? -23.652 -1.733 6.151 1.00 85.75 216 SER A CA 1
ATOM 1716 C C . SER A 1 216 ? -22.927 -0.587 5.454 1.00 85.75 216 SER A C 1
ATOM 1718 O O . SER A 1 216 ? -23.313 0.565 5.621 1.00 85.75 216 SER A O 1
ATOM 1720 N N . ILE A 1 217 ? -21.886 -0.895 4.672 1.00 88.25 217 ILE A N 1
ATOM 1721 C CA . ILE A 1 217 ? -21.169 0.073 3.831 1.00 88.25 217 ILE A CA 1
ATOM 1722 C C . ILE A 1 217 ? -21.201 -0.421 2.390 1.00 88.25 217 ILE A C 1
ATOM 1724 O O . ILE A 1 217 ? -20.883 -1.577 2.110 1.00 88.25 217 ILE A O 1
ATOM 1728 N N . TYR A 1 218 ? -21.542 0.487 1.482 1.00 87.12 218 TYR A N 1
ATOM 1729 C CA . TYR A 1 218 ? -21.473 0.269 0.044 1.00 87.12 218 TYR A CA 1
ATOM 1730 C C . TYR A 1 218 ? -20.626 1.359 -0.580 1.00 87.12 218 TYR A C 1
ATOM 1732 O O . TYR A 1 218 ? -20.863 2.545 -0.325 1.00 87.12 218 TYR A O 1
ATOM 1740 N N . THR A 1 219 ? -19.664 0.945 -1.391 1.00 87.25 219 THR A N 1
ATOM 1741 C CA . THR A 1 219 ? -18.783 1.852 -2.115 1.00 87.25 219 THR A CA 1
ATOM 1742 C C . THR A 1 219 ? -18.878 1.622 -3.610 1.00 87.25 219 THR A C 1
ATOM 1744 O O . THR A 1 219 ? -19.337 0.581 -4.092 1.00 87.25 219 THR A O 1
ATOM 1747 N N . ARG A 1 220 ? -18.466 2.653 -4.338 1.00 85.38 220 ARG A N 1
ATOM 1748 C CA . ARG A 1 220 ? -18.346 2.680 -5.784 1.00 85.38 220 ARG A CA 1
ATOM 1749 C C . ARG A 1 220 ? -16.904 3.010 -6.125 1.00 85.38 220 ARG A C 1
ATOM 1751 O O . ARG A 1 220 ? -16.389 4.047 -5.707 1.00 85.38 220 ARG A O 1
ATOM 1758 N N . VAL A 1 221 ? -16.262 2.125 -6.872 1.00 82.38 221 VAL A N 1
ATOM 1759 C CA . VAL A 1 221 ? -14.878 2.299 -7.319 1.00 82.38 221 VAL A CA 1
ATOM 1760 C C . VAL A 1 221 ? -14.892 2.760 -8.771 1.00 82.38 221 VAL A C 1
ATOM 1762 O O . VAL A 1 221 ? -15.584 2.164 -9.590 1.00 82.38 221 VAL A O 1
ATOM 1765 N N . HIS A 1 222 ? -14.142 3.814 -9.091 1.00 81.50 222 HIS A N 1
ATOM 1766 C CA . HIS A 1 222 ? -13.968 4.283 -10.463 1.00 81.50 222 HIS A CA 1
ATOM 1767 C C . HIS A 1 222 ? -12.510 4.653 -10.758 1.00 81.50 222 HIS A C 1
ATOM 1769 O O . HIS A 1 222 ? -11.741 5.045 -9.880 1.00 81.50 222 HIS A O 1
ATOM 1775 N N . VAL A 1 223 ? -12.120 4.520 -12.025 1.00 77.31 223 VAL A N 1
ATOM 1776 C CA . VAL A 1 223 ? -10.746 4.733 -12.493 1.00 77.31 223 VAL A CA 1
ATOM 1777 C C . VAL A 1 223 ? -10.683 6.047 -13.266 1.00 77.31 223 VAL A C 1
ATOM 1779 O O . VAL A 1 223 ? -11.319 6.208 -14.308 1.00 77.31 223 VAL A O 1
ATOM 1782 N N . THR A 1 224 ? -9.896 7.001 -12.776 1.00 74.19 224 THR A N 1
ATOM 1783 C CA . THR A 1 224 ? -9.731 8.315 -13.413 1.00 74.19 224 THR A CA 1
ATOM 1784 C C . THR A 1 224 ? -8.599 8.281 -14.446 1.00 74.19 224 THR A C 1
ATOM 1786 O O . THR A 1 224 ? -7.443 8.574 -14.154 1.00 74.19 224 THR A O 1
ATOM 1789 N N . CYS A 1 225 ? -8.897 7.892 -15.690 1.00 60.66 225 CYS A N 1
ATOM 1790 C CA . CYS A 1 225 ? -7.904 7.953 -16.768 1.00 60.66 225 CYS A CA 1
ATOM 1791 C C . CYS A 1 225 ? -7.859 9.353 -17.408 1.00 60.66 225 CYS A C 1
ATOM 1793 O O . CYS A 1 225 ? -8.886 9.998 -17.604 1.00 60.66 225 CYS A O 1
ATOM 1795 N N . ALA A 1 226 ? -6.660 9.816 -17.778 1.00 49.44 226 ALA A N 1
ATOM 1796 C CA . ALA A 1 226 ? -6.412 11.173 -18.283 1.00 49.44 226 ALA A CA 1
ATOM 1797 C C . ALA A 1 226 ? -7.089 11.495 -19.633 1.00 49.44 226 ALA A C 1
ATOM 1799 O O . ALA A 1 226 ? -7.087 12.649 -20.047 1.00 49.44 226 ALA A O 1
ATOM 1800 N N . SER A 1 227 ? -7.651 10.504 -20.330 1.00 48.38 227 SER A N 1
ATOM 1801 C CA . SER A 1 227 ? -8.252 10.676 -21.660 1.00 48.38 227 SER A CA 1
ATOM 1802 C C . SER A 1 227 ? -9.751 10.377 -21.729 1.00 48.38 227 SER A C 1
ATOM 1804 O O . SER A 1 227 ? -10.358 10.618 -22.767 1.00 48.38 227 SER A O 1
ATOM 1806 N N . SER A 1 228 ? -10.368 9.859 -20.664 1.00 46.72 228 SER A N 1
ATOM 1807 C CA . SER A 1 228 ? -11.825 9.704 -20.551 1.00 46.72 228 SER A CA 1
ATOM 1808 C C . SER A 1 228 ? -12.192 9.189 -19.160 1.00 46.72 228 SER A C 1
ATOM 1810 O O . SER A 1 228 ? -11.569 8.256 -18.650 1.00 46.72 228 SER A O 1
ATOM 1812 N N . MET A 1 229 ? -13.226 9.775 -18.549 1.00 40.72 229 MET A N 1
ATOM 1813 C CA . MET A 1 229 ? -13.922 9.105 -17.455 1.00 40.72 229 MET A CA 1
ATOM 1814 C C . MET A 1 229 ? -14.646 7.911 -18.064 1.00 40.72 229 MET A C 1
ATOM 1816 O O . MET A 1 229 ? -15.545 8.094 -18.883 1.00 40.72 229 MET A O 1
ATOM 1820 N N . VAL A 1 230 ? -14.244 6.698 -17.698 1.00 46.69 230 VAL A N 1
ATOM 1821 C CA . VAL A 1 230 ? -15.040 5.510 -17.991 1.00 46.69 230 VAL A CA 1
ATOM 1822 C C . VAL A 1 230 ? -15.768 5.157 -16.701 1.00 46.69 230 VAL A C 1
ATOM 1824 O O . VAL A 1 230 ? -15.142 4.623 -15.786 1.00 46.69 230 VAL A O 1
ATOM 1827 N N . PRO A 1 231 ? -17.057 5.510 -16.577 1.00 50.47 231 PRO A N 1
ATOM 1828 C CA . PRO A 1 231 ? -17.849 5.179 -15.408 1.00 50.47 231 PRO A CA 1
ATOM 1829 C C . PRO A 1 231 ? -18.248 3.701 -15.495 1.00 50.47 231 PRO A C 1
ATOM 1831 O O . PRO A 1 231 ? -19.372 3.361 -15.855 1.00 50.47 231 PRO A O 1
ATOM 1834 N N . GLU A 1 232 ? -17.295 2.811 -15.239 1.00 54.84 232 GLU A N 1
ATOM 1835 C CA . GLU A 1 232 ? -17.583 1.405 -14.983 1.00 54.84 232 GLU A CA 1
ATOM 1836 C C . GLU A 1 232 ? -17.726 1.257 -13.473 1.00 54.84 232 GLU A C 1
ATOM 1838 O O . GLU A 1 232 ? -16.786 1.505 -12.721 1.00 54.84 232 GLU A O 1
ATOM 1843 N N . TRP A 1 233 ? -18.955 0.986 -13.038 1.00 60.44 233 TRP A N 1
ATOM 1844 C CA . TRP A 1 233 ? -19.322 0.981 -11.631 1.00 60.44 233 TRP A CA 1
ATOM 1845 C C . TRP A 1 233 ? -19.504 -0.451 -11.164 1.00 60.44 233 TRP A C 1
ATOM 1847 O O . TRP A 1 233 ? -20.408 -1.145 -11.628 1.00 60.44 233 TRP A O 1
ATOM 1857 N N . GLU A 1 234 ? -18.726 -0.850 -10.169 1.00 65.00 234 GLU A N 1
ATOM 1858 C CA . GLU A 1 234 ? -19.040 -2.022 -9.363 1.00 65.00 234 GLU A CA 1
ATOM 1859 C C . GLU A 1 234 ? -19.441 -1.557 -7.965 1.00 65.00 234 GLU A C 1
ATOM 1861 O O . GLU A 1 234 ? -18.709 -0.826 -7.292 1.00 65.00 234 GLU A O 1
ATOM 1866 N N . ARG A 1 235 ? -20.655 -1.938 -7.551 1.00 74.25 235 ARG A N 1
ATOM 1867 C CA . ARG A 1 235 ? -21.130 -1.716 -6.186 1.00 74.25 235 ARG A CA 1
ATOM 1868 C C . ARG A 1 235 ? -20.605 -2.850 -5.327 1.00 74.25 235 ARG A C 1
ATOM 1870 O O . ARG A 1 235 ? -21.017 -3.993 -5.506 1.00 74.25 235 ARG A O 1
ATOM 1877 N N . GLU A 1 236 ? -19.766 -2.522 -4.357 1.00 77.75 236 GLU A N 1
ATOM 1878 C CA . GLU A 1 236 ? -19.246 -3.511 -3.420 1.00 77.75 236 GLU A CA 1
ATOM 1879 C C . GLU A 1 236 ? -19.662 -3.220 -1.985 1.00 77.75 236 GLU A C 1
ATOM 1881 O O . GLU A 1 236 ? -19.719 -2.071 -1.544 1.00 77.75 236 GLU A O 1
ATOM 1886 N N . SER A 1 237 ? -19.944 -4.292 -1.246 1.00 82.81 237 SER A N 1
ATOM 1887 C CA . SER A 1 237 ? -20.081 -4.237 0.203 1.00 82.81 237 SER A CA 1
ATOM 1888 C C . SER A 1 237 ? -18.698 -4.179 0.847 1.00 82.81 237 SER A C 1
ATOM 1890 O O . SER A 1 237 ? -17.854 -5.038 0.576 1.00 82.81 237 SER A O 1
ATOM 1892 N N . ARG A 1 238 ? -18.477 -3.219 1.743 1.00 85.75 238 ARG A N 1
ATOM 1893 C CA . ARG A 1 238 ? -17.231 -3.083 2.507 1.00 85.75 238 ARG A CA 1
ATOM 1894 C C . ARG A 1 238 ? -17.484 -3.289 3.998 1.00 85.75 238 ARG A C 1
ATOM 1896 O O . ARG A 1 238 ? -18.555 -2.973 4.505 1.00 85.75 238 ARG A O 1
ATOM 1903 N N . LEU A 1 239 ? -16.476 -3.804 4.703 1.00 87.94 239 LEU A N 1
ATOM 1904 C CA . LEU A 1 239 ? -16.497 -3.912 6.169 1.00 87.94 239 LEU A CA 1
ATOM 1905 C C . LEU A 1 239 ? -16.010 -2.633 6.855 1.00 87.94 239 LEU A C 1
ATOM 1907 O O . LEU A 1 239 ? -16.399 -2.353 7.982 1.00 87.94 239 LEU A O 1
ATOM 1911 N N . TYR A 1 240 ? -15.174 -1.850 6.180 1.00 90.81 240 TYR A N 1
ATOM 1912 C CA . TYR A 1 240 ? -14.758 -0.534 6.640 1.00 90.81 240 TYR A CA 1
ATOM 1913 C C . TYR A 1 240 ? -14.526 0.392 5.446 1.00 90.81 240 TYR A C 1
ATOM 1915 O O . TYR A 1 240 ? -14.285 -0.070 4.330 1.00 90.81 240 TYR A O 1
ATOM 1923 N N . TYR A 1 241 ? -14.589 1.697 5.689 1.00 90.44 241 TYR A N 1
ATOM 1924 C CA . TYR A 1 241 ? -14.277 2.731 4.710 1.00 90.44 241 TYR A CA 1
ATOM 1925 C C . TYR A 1 241 ? -13.550 3.887 5.387 1.00 90.44 241 TYR A C 1
ATOM 1927 O O . TYR A 1 241 ? -13.945 4.329 6.466 1.00 90.44 241 TYR A O 1
ATOM 1935 N N . VAL A 1 242 ? -12.505 4.392 4.736 1.00 89.88 242 VAL A N 1
ATOM 1936 C CA . VAL A 1 242 ? -11.783 5.595 5.152 1.00 89.88 242 VAL A CA 1
ATOM 1937 C C . VAL A 1 242 ? -11.786 6.558 3.978 1.00 89.88 242 VAL A C 1
ATOM 1939 O O . VAL A 1 242 ? -11.305 6.231 2.895 1.00 89.88 242 VAL A O 1
ATOM 1942 N N . HIS A 1 243 ? -12.357 7.744 4.181 1.00 88.81 243 HIS A N 1
ATOM 1943 C CA . HIS A 1 243 ? -12.362 8.768 3.144 1.00 88.81 243 HIS A CA 1
ATOM 1944 C C . HIS A 1 243 ? -10.935 9.262 2.871 1.00 88.81 243 HIS A C 1
ATOM 1946 O O . HIS A 1 243 ? -10.164 9.442 3.808 1.00 88.81 243 HIS A O 1
ATOM 1952 N N . ARG A 1 244 ? -10.599 9.587 1.614 1.00 83.25 244 ARG A N 1
ATOM 1953 C CA . ARG A 1 244 ? -9.248 10.049 1.215 1.00 83.25 244 ARG A CA 1
ATOM 1954 C C . ARG A 1 244 ? -8.727 11.251 2.016 1.00 83.25 244 ARG A C 1
ATOM 1956 O O . ARG A 1 244 ? -7.533 11.362 2.257 1.00 83.25 244 ARG A O 1
ATOM 1963 N N . SER A 1 245 ? -9.612 12.160 2.427 1.00 86.12 245 SER A N 1
ATOM 1964 C CA . SER A 1 245 ? -9.267 13.315 3.279 1.00 86.12 245 SER A CA 1
ATOM 1965 C C . SER A 1 245 ? -9.360 13.029 4.784 1.00 86.12 245 SER A C 1
ATOM 1967 O O . SER A 1 245 ? -9.323 13.955 5.593 1.00 86.12 245 SER A O 1
ATOM 1969 N N . ASN A 1 246 ? -9.563 11.766 5.169 1.00 86.00 246 ASN A N 1
ATOM 1970 C CA . ASN A 1 246 ? -9.874 11.327 6.527 1.00 86.00 246 ASN A CA 1
ATOM 1971 C C . ASN A 1 246 ? -11.093 12.050 7.138 1.00 86.00 246 ASN A C 1
ATOM 1973 O O . ASN A 1 246 ? -11.203 12.171 8.357 1.00 86.00 246 ASN A O 1
ATOM 1977 N N . ALA A 1 247 ? -12.003 12.573 6.301 1.00 85.69 247 ALA A N 1
ATOM 1978 C CA . ALA A 1 247 ? -13.210 13.293 6.723 1.00 85.69 247 ALA A CA 1
ATOM 1979 C C . ALA A 1 247 ? -14.208 12.399 7.467 1.00 85.69 247 ALA A C 1
ATOM 1981 O O . ALA A 1 247 ? -14.844 12.856 8.411 1.00 85.69 247 ALA A O 1
ATOM 1982 N N . CYS A 1 248 ? -14.312 11.131 7.071 1.00 88.06 248 CYS A N 1
ATOM 1983 C CA . CYS A 1 248 ? -15.122 10.134 7.753 1.00 88.06 248 CYS A CA 1
ATOM 1984 C C . CYS A 1 248 ? -14.431 8.767 7.737 1.00 88.06 248 CYS A C 1
ATOM 1986 O O . CYS A 1 248 ? -13.654 8.451 6.827 1.00 88.06 248 CYS A O 1
ATOM 1988 N N . MET A 1 249 ? -14.713 7.977 8.772 1.00 93.19 249 MET A N 1
ATOM 1989 C CA . MET A 1 249 ? -14.203 6.622 8.952 1.00 93.19 249 MET A CA 1
ATOM 1990 C C . MET A 1 249 ? -15.355 5.753 9.442 1.00 93.19 249 MET A C 1
ATOM 1992 O O . MET A 1 249 ? -15.916 6.007 10.506 1.00 93.19 249 MET A O 1
ATOM 1996 N N . LEU A 1 250 ? -15.728 4.750 8.659 1.00 92.44 250 LEU A N 1
ATOM 1997 C CA . LEU A 1 250 ? -16.900 3.923 8.917 1.00 92.44 250 LEU A CA 1
ATOM 1998 C C . LEU A 1 250 ? -16.473 2.471 9.105 1.00 92.44 250 LEU A C 1
ATOM 2000 O O . LEU A 1 250 ? -15.638 1.972 8.351 1.00 92.44 250 LEU A O 1
ATOM 2004 N N . ILE A 1 251 ? -17.083 1.785 10.068 1.00 92.38 251 ILE A N 1
ATOM 2005 C CA . ILE A 1 251 ? -17.001 0.330 10.219 1.00 92.38 251 ILE A CA 1
ATOM 2006 C C . ILE A 1 251 ? -18.417 -0.233 10.150 1.00 92.38 251 ILE A C 1
ATOM 2008 O O . ILE A 1 251 ? -19.288 0.165 10.923 1.00 92.38 251 ILE A O 1
ATOM 2012 N N . ALA A 1 252 ? -18.637 -1.145 9.207 1.00 90.50 252 ALA A N 1
ATOM 2013 C CA . ALA A 1 252 ? -19.875 -1.892 9.085 1.00 90.50 252 ALA A CA 1
ATOM 2014 C C . ALA A 1 252 ? -19.910 -3.030 10.105 1.00 90.50 252 ALA A C 1
ATOM 2016 O O . ALA A 1 252 ? -18.867 -3.546 10.516 1.00 90.50 252 ALA A O 1
ATOM 2017 N N . LYS A 1 253 ? -21.113 -3.487 10.449 1.00 87.81 253 LYS A N 1
ATOM 2018 C CA . LYS A 1 253 ? -21.304 -4.699 11.242 1.00 87.81 253 LYS A CA 1
ATOM 2019 C C . LYS A 1 253 ? -20.670 -5.909 10.534 1.00 87.81 253 LYS A C 1
ATOM 2021 O O . LYS A 1 253 ? -21.114 -6.278 9.443 1.00 87.81 253 LYS A O 1
ATOM 2026 N N . PRO A 1 254 ? -19.638 -6.536 11.124 1.00 85.56 254 PRO A N 1
ATOM 2027 C CA . PRO A 1 254 ? -18.982 -7.665 10.497 1.00 85.56 254 PRO A CA 1
ATOM 2028 C C . PRO A 1 254 ? -19.786 -8.965 10.640 1.00 85.56 254 PRO A C 1
ATOM 2030 O O . PRO A 1 254 ? -20.583 -9.112 11.571 1.00 85.56 254 PRO A O 1
ATOM 2033 N N . PRO A 1 255 ? -19.524 -9.955 9.770 1.00 79.62 255 PRO A N 1
ATOM 2034 C CA . PRO A 1 255 ? -19.875 -11.348 10.023 1.00 79.62 255 PRO A CA 1
ATOM 2035 C C . PRO A 1 255 ? -19.257 -11.860 11.333 1.00 79.62 255 PRO A C 1
ATOM 2037 O O . PRO A 1 255 ? -18.214 -11.375 11.765 1.00 79.62 255 PRO A O 1
ATOM 2040 N N . SER A 1 256 ? -19.840 -12.905 11.927 1.00 73.12 256 SER A N 1
ATOM 2041 C CA . SER A 1 256 ? -19.444 -13.430 13.248 1.00 73.12 256 SER A CA 1
ATOM 2042 C C . SER A 1 256 ? -17.987 -13.896 13.364 1.00 73.12 256 SER A C 1
ATOM 2044 O O . SER A 1 256 ? -17.470 -14.003 14.470 1.00 73.12 256 SER A O 1
ATOM 2046 N N . TYR A 1 257 ? -17.330 -14.189 12.242 1.00 73.00 257 TYR A N 1
ATOM 2047 C CA . TYR A 1 257 ? -15.939 -14.641 12.185 1.00 73.00 257 TYR A CA 1
ATOM 2048 C C . TYR A 1 257 ? -14.921 -13.497 12.033 1.00 73.00 257 TYR A C 1
ATOM 2050 O O . TYR A 1 257 ? -13.721 -13.753 12.046 1.00 73.00 257 TYR A O 1
ATOM 2058 N N . VAL A 1 258 ? -15.364 -12.243 11.870 1.00 76.50 258 VAL A N 1
ATOM 2059 C CA . VAL A 1 258 ? -14.476 -11.071 11.819 1.00 76.50 258 VAL A CA 1
ATOM 2060 C C . VAL A 1 258 ? -14.652 -10.254 13.091 1.00 76.50 258 VAL A C 1
ATOM 2062 O O . VAL A 1 258 ? -15.750 -9.802 13.414 1.00 76.50 258 VAL A O 1
ATOM 2065 N N . ARG A 1 259 ? -13.555 -10.022 13.817 1.00 78.62 259 ARG A N 1
ATOM 2066 C CA . ARG A 1 259 ? -13.590 -9.226 15.047 1.00 78.62 259 ARG A CA 1
ATOM 2067 C C . ARG A 1 259 ? -13.598 -7.738 14.711 1.00 78.62 259 ARG A C 1
ATOM 2069 O O . ARG A 1 259 ? -12.785 -7.260 13.923 1.00 78.62 259 ARG A O 1
ATOM 2076 N N . VAL A 1 260 ? -14.464 -6.980 15.383 1.00 87.44 260 VAL A N 1
ATOM 2077 C CA . VAL A 1 260 ? -14.582 -5.519 15.207 1.00 87.44 260 VAL A CA 1
ATOM 2078 C C . VAL A 1 260 ? -13.249 -4.809 15.468 1.00 87.44 260 VAL A C 1
ATOM 2080 O O . VAL A 1 260 ? -12.886 -3.892 14.739 1.00 87.44 260 VAL A O 1
ATOM 2083 N N . LEU A 1 261 ? -12.476 -5.258 16.460 1.00 84.94 261 LEU A N 1
ATOM 2084 C CA . LEU A 1 261 ? -11.187 -4.647 16.801 1.00 84.94 261 LEU A CA 1
ATOM 2085 C C . LEU A 1 261 ? -10.126 -4.815 15.703 1.00 84.94 261 LEU A C 1
ATOM 2087 O O . LEU A 1 261 ? -9.271 -3.946 15.557 1.00 84.94 261 LEU A O 1
ATOM 2091 N N . ASP A 1 262 ? -10.207 -5.866 14.883 1.00 83.31 262 ASP A N 1
ATOM 2092 C CA . ASP A 1 262 ? -9.320 -6.024 13.724 1.00 83.31 262 ASP A CA 1
ATOM 2093 C C . ASP A 1 262 ? -9.698 -5.039 12.599 1.00 83.31 262 ASP A C 1
ATOM 2095 O O . ASP A 1 262 ? -8.830 -4.525 11.888 1.00 83.31 262 ASP A O 1
ATOM 2099 N N . LEU A 1 263 ? -10.987 -4.699 12.471 1.00 88.31 263 LEU A N 1
ATOM 2100 C CA . LEU A 1 263 ? -11.443 -3.631 11.574 1.00 88.31 263 LEU A CA 1
ATOM 2101 C C . LEU A 1 263 ? -11.008 -2.252 12.079 1.00 88.31 263 LEU A C 1
ATOM 2103 O O . LEU A 1 263 ? -10.548 -1.434 11.286 1.00 88.31 263 LEU A O 1
ATOM 2107 N N . VAL A 1 264 ? -11.066 -2.010 13.394 1.00 91.31 264 VAL A N 1
ATOM 2108 C CA . VAL A 1 264 ? -10.510 -0.791 14.007 1.00 91.31 264 VAL A CA 1
ATOM 2109 C C . VAL A 1 264 ? -9.010 -0.699 13.733 1.00 91.31 264 VAL A C 1
ATOM 2111 O O . VAL A 1 264 ? -8.538 0.343 13.286 1.00 91.31 264 VAL A O 1
ATOM 2114 N N . ALA A 1 265 ? -8.265 -1.792 13.922 1.00 88.88 265 ALA A N 1
ATOM 2115 C CA . ALA A 1 265 ? -6.848 -1.845 13.580 1.00 88.88 265 ALA A CA 1
ATOM 2116 C C . ALA A 1 265 ? -6.613 -1.539 12.092 1.00 88.88 265 ALA A C 1
ATOM 2118 O O . ALA A 1 265 ? -5.696 -0.789 11.769 1.00 88.88 265 ALA A O 1
ATOM 2119 N N . SER A 1 266 ? -7.461 -2.042 11.192 1.00 88.06 266 SER A N 1
ATOM 2120 C CA . SER A 1 266 ? -7.379 -1.767 9.749 1.00 88.06 266 SER A CA 1
ATOM 2121 C C . SER A 1 266 ? -7.608 -0.287 9.420 1.00 88.06 266 SER A C 1
ATOM 2123 O O . SER A 1 266 ? -6.842 0.292 8.649 1.00 88.06 266 SER A O 1
ATOM 2125 N N . VAL A 1 267 ? -8.600 0.353 10.049 1.00 92.75 267 VAL A N 1
ATOM 2126 C CA . VAL A 1 267 ? -8.854 1.798 9.911 1.00 92.75 267 VAL A CA 1
ATOM 2127 C C . VAL A 1 267 ? -7.672 2.610 10.435 1.00 92.75 267 VAL A C 1
ATOM 2129 O O . VAL A 1 267 ? -7.161 3.469 9.721 1.00 92.75 267 VAL A O 1
ATOM 2132 N N . VAL A 1 268 ? -7.193 2.310 11.646 1.00 93.69 268 VAL A N 1
ATOM 2133 C CA . VAL A 1 268 ? -6.024 2.982 12.236 1.00 93.69 268 VAL A CA 1
ATOM 2134 C C . VAL A 1 268 ? -4.810 2.839 11.322 1.00 93.69 268 VAL A C 1
ATOM 2136 O O . VAL A 1 268 ? -4.139 3.821 11.032 1.00 93.69 268 VAL A O 1
ATOM 2139 N N . SER A 1 269 ? -4.566 1.638 10.803 1.00 89.75 269 SER A N 1
ATOM 2140 C CA . SER A 1 269 ? -3.455 1.366 9.886 1.00 89.75 269 SER A CA 1
ATOM 2141 C C . SER A 1 269 ? -3.540 2.206 8.617 1.00 89.75 269 SER A C 1
ATOM 2143 O O . SER A 1 269 ? -2.537 2.781 8.205 1.00 89.75 269 SER A O 1
ATOM 2145 N N . HIS A 1 270 ? -4.735 2.330 8.033 1.00 88.31 270 HIS A N 1
ATOM 2146 C CA . HIS A 1 270 ? -4.961 3.165 6.857 1.00 88.31 270 HIS A CA 1
ATOM 2147 C C . HIS A 1 270 ? -4.667 4.642 7.149 1.00 88.31 270 HIS A C 1
ATOM 2149 O O . HIS A 1 270 ? -3.968 5.291 6.376 1.00 88.31 270 HIS A O 1
ATOM 2155 N N . VAL A 1 271 ? -5.157 5.170 8.276 1.00 91.81 271 VAL A N 1
ATOM 2156 C CA . VAL A 1 271 ? -4.942 6.577 8.661 1.00 91.81 271 VAL A CA 1
ATOM 2157 C C . VAL A 1 271 ? -3.473 6.857 8.973 1.00 91.81 271 VAL A C 1
ATOM 2159 O O . VAL A 1 271 ? -2.961 7.911 8.607 1.00 91.81 271 VAL A O 1
ATOM 2162 N N . LEU A 1 272 ? -2.769 5.889 9.562 1.00 90.00 272 LEU A N 1
ATOM 2163 C CA . LEU A 1 272 ? -1.320 5.942 9.758 1.00 90.00 272 LEU A CA 1
ATOM 2164 C C . LEU A 1 272 ? -0.534 5.787 8.447 1.00 90.00 272 LEU A C 1
ATOM 2166 O O . LEU A 1 272 ? 0.690 5.853 8.464 1.00 90.00 272 LEU A O 1
ATOM 2170 N N . GLY A 1 273 ? -1.190 5.586 7.302 1.00 84.31 273 GLY A N 1
ATOM 2171 C CA . GLY A 1 273 ? -0.513 5.427 6.019 1.00 84.31 273 GLY A CA 1
ATOM 2172 C C . GLY A 1 273 ? 0.227 4.096 5.888 1.00 84.31 273 GLY A C 1
ATOM 2173 O O . GLY A 1 273 ? 1.149 3.991 5.077 1.00 84.31 273 GLY A O 1
ATOM 2174 N N . SER A 1 274 ? -0.176 3.073 6.644 1.00 82.69 274 SER A N 1
ATOM 2175 C CA . SER A 1 274 ? 0.295 1.709 6.425 1.00 82.69 274 SER A CA 1
ATOM 2176 C C . SER A 1 274 ? -0.427 1.090 5.225 1.00 82.69 274 SER A C 1
ATOM 2178 O O . SER A 1 274 ? -1.661 1.101 5.184 1.00 82.69 274 SER A O 1
ATOM 2180 N N . PRO A 1 275 ? 0.304 0.488 4.271 1.00 70.88 275 PRO A N 1
ATOM 2181 C CA . PRO A 1 275 ? -0.301 -0.161 3.111 1.00 70.88 275 PRO A CA 1
ATOM 2182 C C . PRO A 1 275 ? -0.996 -1.486 3.435 1.00 70.88 275 PRO A C 1
ATOM 2184 O O . PRO A 1 275 ? -1.719 -2.028 2.604 1.00 70.88 275 PRO A O 1
ATOM 2187 N N . VAL A 1 276 ? -0.768 -2.010 4.640 1.00 73.62 276 VAL A N 1
ATOM 2188 C CA . VAL A 1 276 ? -1.383 -3.236 5.151 1.00 73.62 276 VAL A CA 1
ATOM 2189 C C . VAL A 1 276 ? -1.982 -2.988 6.532 1.00 73.62 276 VAL A C 1
ATOM 2191 O O . VAL A 1 276 ? -1.484 -2.125 7.262 1.00 73.62 276 VAL A O 1
ATOM 2194 N N . PRO A 1 277 ? -3.005 -3.751 6.945 1.00 78.12 277 PRO A N 1
ATOM 2195 C CA . PRO A 1 277 ? -3.442 -3.759 8.334 1.00 78.12 277 PRO A CA 1
ATOM 2196 C C . PRO A 1 277 ? -2.275 -4.127 9.262 1.00 78.12 277 PRO A C 1
ATOM 2198 O O . PRO A 1 277 ? -1.705 -5.215 9.170 1.00 78.12 277 PRO A O 1
ATOM 2201 N N . LEU A 1 278 ? -1.903 -3.206 10.147 1.00 78.44 278 LEU A N 1
ATOM 2202 C CA . LEU A 1 278 ? -0.932 -3.435 11.206 1.00 78.44 278 LEU A CA 1
ATOM 2203 C C . LEU A 1 278 ? -1.545 -4.416 12.217 1.00 78.44 278 LEU A C 1
ATOM 2205 O O . LEU A 1 278 ? -2.715 -4.260 12.585 1.00 78.44 278 LEU A O 1
ATOM 2209 N N . PRO A 1 279 ? -0.782 -5.395 12.731 1.00 72.81 279 PRO A N 1
ATOM 2210 C CA . PRO A 1 279 ? -1.265 -6.373 13.707 1.00 72.81 279 PRO A CA 1
ATOM 2211 C C . PRO A 1 279 ? -1.368 -5.774 15.124 1.00 72.81 279 PRO A C 1
ATOM 2213 O O . PRO A 1 279 ? -0.898 -6.344 16.105 1.00 72.81 279 PRO A O 1
ATOM 2216 N N . ILE A 1 280 ? -1.998 -4.605 15.241 1.00 78.56 280 ILE A N 1
ATOM 2217 C CA . ILE A 1 280 ? -2.224 -3.878 16.497 1.00 78.56 280 ILE A CA 1
ATOM 2218 C C . ILE A 1 280 ? -3.572 -4.226 17.145 1.00 78.56 280 ILE A C 1
ATOM 2220 O O . ILE A 1 280 ? -3.901 -3.683 18.197 1.00 78.56 280 ILE A O 1
ATOM 2224 N N . GLY A 1 281 ? -4.342 -5.157 16.568 1.00 75.50 281 GLY A N 1
ATOM 2225 C CA . GLY A 1 281 ? -5.608 -5.637 17.142 1.00 75.50 281 GLY A CA 1
ATOM 2226 C C . GLY A 1 281 ? -5.449 -6.151 18.578 1.00 75.50 281 GLY A C 1
ATOM 2227 O O . GLY A 1 281 ? -6.260 -5.842 19.448 1.00 75.50 281 GLY A O 1
ATOM 2228 N N . SER A 1 282 ? -4.339 -6.832 18.875 1.00 74.06 282 SER A N 1
ATOM 2229 C CA . SER A 1 282 ? -4.014 -7.294 20.232 1.00 74.06 282 SER A CA 1
ATOM 2230 C C . SER A 1 282 ? -3.780 -6.149 21.225 1.00 74.06 282 SER A C 1
ATOM 2232 O O . SER A 1 282 ? -4.087 -6.298 22.405 1.00 74.06 282 SER A O 1
ATOM 2234 N N . LEU A 1 283 ? -3.280 -4.994 20.764 1.00 79.31 283 LEU A N 1
ATOM 2235 C CA . LEU A 1 283 ? -3.118 -3.802 21.607 1.00 79.31 283 LEU A CA 1
ATOM 2236 C C . LEU A 1 283 ? -4.469 -3.171 21.948 1.00 79.31 283 LEU A C 1
ATOM 2238 O O . LEU A 1 283 ? -4.624 -2.588 23.016 1.00 79.31 283 LEU A O 1
ATOM 2242 N N . LEU A 1 284 ? -5.455 -3.295 21.057 1.00 81.00 284 LEU A N 1
ATOM 2243 C CA . LEU A 1 284 ? -6.821 -2.836 21.314 1.00 81.00 284 LEU A CA 1
ATOM 2244 C C . LEU A 1 284 ? -7.549 -3.744 22.316 1.00 81.00 284 LEU A C 1
ATOM 2246 O O . LEU A 1 284 ? -8.398 -3.261 23.058 1.00 81.00 284 LEU A O 1
ATOM 2250 N N . LEU A 1 285 ? -7.200 -5.034 22.356 1.00 76.62 285 LEU A N 1
ATOM 2251 C CA . LEU A 1 285 ? -7.777 -6.027 23.269 1.00 76.62 285 LEU A CA 1
ATOM 2252 C C . LEU A 1 285 ? -7.202 -5.981 24.690 1.00 76.62 285 LEU A C 1
ATOM 2254 O O . LEU A 1 285 ? -7.879 -6.393 25.631 1.00 76.62 285 LEU A O 1
ATOM 2258 N N . CYS A 1 286 ? -5.949 -5.559 24.861 1.00 72.19 286 CYS A N 1
ATOM 2259 C CA . CYS A 1 286 ? -5.288 -5.677 26.156 1.00 72.19 286 CYS A CA 1
ATOM 2260 C C . CYS A 1 286 ? -5.846 -4.677 27.193 1.00 72.19 286 CYS A C 1
ATOM 2262 O O . CYS A 1 286 ? -6.380 -3.626 26.822 1.00 72.19 286 CYS A O 1
ATOM 2264 N N . PRO A 1 287 ? -5.706 -4.949 28.501 1.00 74.19 287 PRO A N 1
ATOM 2265 C CA . PRO A 1 287 ? -6.030 -3.982 29.549 1.00 74.19 287 PRO A CA 1
ATOM 2266 C C . PRO A 1 287 ? -5.230 -2.679 29.416 1.00 74.19 287 PRO A C 1
ATOM 2268 O O . PRO A 1 287 ? -4.149 -2.666 28.816 1.00 74.19 287 PRO A O 1
ATOM 2271 N N . HIS A 1 288 ? -5.746 -1.594 29.998 1.00 73.25 288 HIS A N 1
ATOM 2272 C CA . HIS A 1 288 ? -5.020 -0.325 30.086 1.00 73.25 288 HIS A CA 1
ATOM 2273 C C . HIS A 1 288 ? -3.643 -0.518 30.741 1.00 73.25 288 HIS A C 1
ATOM 2275 O O . HIS A 1 288 ? -3.508 -1.277 31.700 1.00 73.25 288 HIS A O 1
ATOM 2281 N N . ASP A 1 289 ? -2.638 0.155 30.184 1.00 74.69 289 ASP A N 1
ATOM 2282 C CA . ASP A 1 289 ? -1.237 0.212 30.626 1.00 74.69 289 ASP A CA 1
ATOM 2283 C C . ASP A 1 289 ? -0.408 -1.071 30.445 1.00 74.69 289 ASP A C 1
ATOM 2285 O O . ASP A 1 289 ? 0.788 -1.085 30.736 1.00 74.69 289 ASP A O 1
ATOM 2289 N N . SER A 1 290 ? -0.995 -2.125 29.871 1.00 74.19 290 SER A N 1
ATOM 2290 C CA . SER A 1 290 ? -0.282 -3.360 29.500 1.00 74.19 290 SER A CA 1
ATOM 2291 C C . SER A 1 290 ? 0.240 -3.369 28.054 1.00 74.19 290 SER A C 1
ATOM 2293 O O . SER A 1 290 ? 0.969 -4.277 27.654 1.00 74.19 290 SER A O 1
ATOM 2295 N N . GLU A 1 291 ? -0.095 -2.353 27.253 1.00 76.81 291 GLU A N 1
ATOM 2296 C CA . GLU A 1 291 ? 0.180 -2.286 25.812 1.00 76.81 291 GLU A CA 1
ATOM 2297 C C . GLU A 1 291 ? 1.683 -2.358 25.521 1.00 76.81 291 GLU A C 1
ATOM 2299 O O . GLU A 1 291 ? 2.113 -3.041 24.593 1.00 76.81 291 GLU A O 1
ATOM 2304 N N . THR A 1 292 ? 2.500 -1.674 26.327 1.00 70.44 292 THR A N 1
ATOM 2305 C CA . THR A 1 292 ? 3.956 -1.633 26.121 1.00 70.44 292 THR A CA 1
ATOM 2306 C C . THR A 1 292 ? 4.615 -2.991 26.354 1.00 70.44 292 THR A C 1
ATOM 2308 O O . THR A 1 292 ? 5.582 -3.332 25.670 1.00 70.44 292 THR A O 1
ATOM 2311 N N . ASP A 1 293 ? 4.073 -3.803 27.260 1.00 64.12 293 ASP A N 1
ATOM 2312 C CA . ASP A 1 293 ? 4.542 -5.167 27.490 1.00 64.12 293 ASP A CA 1
ATOM 2313 C C . ASP A 1 293 ? 4.083 -6.105 26.372 1.00 64.12 293 ASP A C 1
ATOM 2315 O O . ASP A 1 293 ? 4.871 -6.928 25.901 1.00 64.12 293 ASP A O 1
ATOM 2319 N N . VAL A 1 294 ? 2.867 -5.911 25.849 1.00 64.50 294 VAL A N 1
ATOM 2320 C CA . VAL A 1 294 ? 2.388 -6.626 24.656 1.00 64.50 294 VAL A CA 1
ATOM 2321 C C . VAL A 1 294 ? 3.271 -6.319 23.442 1.00 64.50 294 VAL A C 1
ATOM 2323 O O . VAL A 1 294 ? 3.649 -7.245 22.730 1.00 64.50 294 VAL A O 1
ATOM 2326 N N . VAL A 1 295 ? 3.699 -5.069 23.230 1.00 62.69 295 VAL A N 1
ATOM 2327 C CA . VAL A 1 295 ? 4.640 -4.722 22.144 1.00 62.69 295 VAL A CA 1
ATOM 2328 C C . VAL A 1 295 ? 5.988 -5.435 22.302 1.00 62.69 295 VAL A C 1
ATOM 2330 O O . VAL A 1 295 ? 6.534 -5.935 21.317 1.00 62.69 295 VAL A O 1
ATOM 2333 N N . LYS A 1 296 ? 6.519 -5.551 23.529 1.00 62.34 296 LYS A N 1
ATOM 2334 C CA . LYS A 1 296 ? 7.768 -6.299 23.791 1.00 62.34 296 LYS A CA 1
ATOM 2335 C C . LYS A 1 296 ? 7.637 -7.791 23.477 1.00 62.34 296 LYS A C 1
ATOM 2337 O O . LYS A 1 296 ? 8.645 -8.416 23.143 1.00 62.34 296 LYS A O 1
ATOM 2342 N N . ILE A 1 297 ? 6.434 -8.354 23.597 1.00 60.56 297 ILE A N 1
ATOM 2343 C CA . ILE A 1 297 ? 6.126 -9.744 23.231 1.00 60.56 297 ILE A CA 1
ATOM 2344 C C . ILE A 1 297 ? 5.946 -9.869 21.714 1.00 60.56 297 ILE A C 1
ATOM 2346 O O . ILE A 1 297 ? 6.492 -10.787 21.110 1.00 60.56 297 ILE A O 1
ATOM 2350 N N . LEU A 1 298 ? 5.253 -8.914 21.088 1.00 57.03 298 LEU A N 1
ATOM 2351 C CA . LEU A 1 298 ? 4.979 -8.863 19.647 1.00 57.03 298 LEU A CA 1
ATOM 2352 C C . LEU A 1 298 ? 6.209 -8.557 18.779 1.00 57.03 298 LEU A C 1
ATOM 2354 O O . LEU A 1 298 ? 6.037 -8.311 17.586 1.00 57.03 298 LEU A O 1
ATOM 2358 N N . LYS A 1 299 ? 7.431 -8.575 19.340 1.00 55.97 299 LYS A N 1
ATOM 2359 C CA . LYS A 1 299 ? 8.698 -8.379 18.616 1.00 55.97 299 LYS A CA 1
ATOM 2360 C C . LYS A 1 299 ? 8.635 -9.037 17.237 1.00 55.97 299 LYS A C 1
ATOM 2362 O O . LYS A 1 299 ? 8.679 -10.264 17.130 1.00 55.97 299 LYS A O 1
ATOM 2367 N N . LEU A 1 300 ? 8.551 -8.192 16.205 1.00 53.03 300 LEU A N 1
ATOM 2368 C CA . LEU A 1 300 ? 8.571 -8.563 14.792 1.00 53.03 300 LEU A CA 1
ATOM 2369 C C . LEU A 1 300 ? 9.932 -9.202 14.514 1.00 53.03 300 LEU A C 1
ATOM 2371 O O . LEU A 1 300 ? 10.922 -8.526 14.251 1.00 53.03 300 LEU A O 1
ATOM 2375 N N . SER A 1 301 ? 10.013 -10.511 14.716 1.00 42.78 301 SER A N 1
ATOM 2376 C CA . SER A 1 301 ? 11.273 -11.236 14.706 1.00 42.78 301 SER A CA 1
ATOM 2377 C C . SER A 1 301 ? 11.620 -11.562 13.260 1.00 42.78 301 SER A C 1
ATOM 2379 O O . SER A 1 301 ? 10.969 -12.391 12.623 1.00 42.78 301 SER A O 1
ATOM 2381 N N . SER A 1 302 ? 12.683 -10.947 12.746 1.00 39.97 302 SER A N 1
ATOM 2382 C CA . SER A 1 302 ? 13.447 -11.498 11.634 1.00 39.97 302 SER A CA 1
ATOM 2383 C C . SER A 1 302 ? 14.120 -12.792 12.110 1.00 39.97 302 SER A C 1
ATOM 2385 O O . SER A 1 302 ? 15.249 -12.805 12.573 1.00 39.97 302 SER A O 1
ATOM 2387 N N . HIS A 1 303 ? 13.364 -13.887 12.021 1.00 36.62 303 HIS A N 1
ATOM 2388 C CA . HIS A 1 303 ? 13.842 -15.268 11.949 1.00 36.62 303 HIS A CA 1
ATOM 2389 C C . HIS A 1 303 ? 14.783 -15.762 13.071 1.00 36.62 303 HIS A C 1
ATOM 2391 O O . HIS A 1 303 ? 15.980 -15.806 12.855 1.00 36.62 303 HIS A O 1
ATOM 2397 N N . GLU A 1 304 ? 14.247 -16.306 14.179 1.00 30.36 304 GLU A N 1
ATOM 2398 C CA . GLU A 1 304 ? 14.844 -17.464 14.884 1.00 30.36 304 GLU A CA 1
ATOM 2399 C C . GLU A 1 304 ? 13.763 -18.336 15.572 1.00 30.36 304 GLU A C 1
ATOM 2401 O O . GLU A 1 304 ? 12.791 -17.847 16.142 1.00 30.36 304 GLU A O 1
ATOM 2406 N N . ARG A 1 305 ? 13.922 -19.662 15.450 1.00 35.72 305 ARG A N 1
ATOM 2407 C CA . ARG A 1 305 ? 12.999 -20.754 15.836 1.00 35.72 305 ARG A CA 1
ATOM 2408 C C . ARG A 1 305 ? 12.728 -20.861 17.348 1.00 35.72 305 ARG A C 1
ATOM 2410 O O . ARG A 1 305 ? 13.663 -20.714 18.127 1.00 35.72 305 ARG A O 1
ATOM 2417 N N . LYS A 1 306 ? 11.535 -21.369 17.719 1.00 25.34 306 LYS A N 1
ATOM 2418 C CA . LYS A 1 306 ? 11.327 -22.514 18.651 1.00 25.34 306 LYS A CA 1
ATOM 2419 C C . LYS A 1 306 ? 9.867 -23.025 18.632 1.00 25.34 306 LYS A C 1
ATOM 2421 O O . LYS A 1 306 ? 8.931 -22.238 18.670 1.00 25.34 306 LYS A O 1
ATOM 2426 N N . MET A 1 307 ? 9.703 -24.352 18.532 1.00 31.47 307 MET A N 1
ATOM 2427 C CA . MET A 1 307 ? 8.430 -25.099 18.599 1.00 31.47 307 MET A CA 1
ATOM 2428 C C . MET A 1 307 ? 7.785 -25.021 19.991 1.00 31.47 307 MET A C 1
ATOM 2430 O O . MET A 1 307 ? 8.510 -25.080 20.982 1.00 31.47 307 MET A O 1
ATOM 2434 N N . GLY A 1 308 ? 6.446 -25.064 20.065 1.00 25.27 308 GLY A N 1
ATOM 2435 C CA . GLY A 1 308 ? 5.755 -25.466 21.295 1.00 25.27 308 GLY A CA 1
ATOM 2436 C C . GLY A 1 308 ? 4.227 -25.302 21.329 1.00 25.27 308 GLY A C 1
ATOM 2437 O O . GLY A 1 308 ? 3.745 -24.217 21.601 1.00 25.27 308 GLY A O 1
ATOM 2438 N N . VAL A 1 309 ? 3.537 -26.442 21.165 1.00 25.42 309 VAL A N 1
ATOM 2439 C CA . VAL A 1 309 ? 2.266 -26.897 21.792 1.00 25.42 309 VAL A CA 1
ATOM 2440 C C . VAL A 1 309 ? 0.921 -26.205 21.455 1.00 25.42 309 VAL A C 1
ATOM 2442 O O . VAL A 1 309 ? 0.718 -25.016 21.645 1.00 25.42 309 VAL A O 1
ATOM 2445 N N . SER A 1 310 ? -0.034 -27.044 21.029 1.00 35.12 310 SER A N 1
ATOM 2446 C CA . SER A 1 310 ? -1.463 -26.781 20.777 1.00 35.12 310 SER A CA 1
ATOM 2447 C C . SER A 1 310 ? -2.334 -27.098 22.005 1.00 35.12 310 SER A C 1
ATOM 2449 O O . SER A 1 310 ? -2.000 -28.026 22.747 1.00 35.12 310 SER A O 1
ATOM 2451 N N . PRO A 1 311 ? -3.511 -26.457 22.142 1.00 29.17 311 PRO A N 1
ATOM 2452 C CA . PRO A 1 311 ? -4.670 -27.100 22.753 1.00 29.17 311 PRO A CA 1
ATOM 2453 C C . PRO A 1 311 ? -5.873 -27.199 21.792 1.00 29.17 311 PRO A C 1
ATOM 2455 O O . PRO A 1 311 ? -6.189 -26.283 21.040 1.00 29.17 311 PRO A O 1
ATOM 2458 N N . ARG A 1 312 ? -6.532 -28.362 21.863 1.00 28.98 312 ARG A N 1
ATOM 2459 C CA . ARG A 1 312 ? -7.893 -28.693 21.387 1.00 28.98 312 ARG A CA 1
ATOM 2460 C C . ARG A 1 312 ? -8.898 -28.028 22.350 1.00 28.98 312 ARG A C 1
ATOM 2462 O O . ARG A 1 312 ? -8.527 -27.842 23.502 1.00 28.98 312 ARG A O 1
ATOM 2469 N N . GLY A 1 313 ? -10.160 -27.717 22.073 1.00 28.89 313 GLY A N 1
ATOM 2470 C CA . GLY A 1 313 ? -11.106 -27.822 20.958 1.00 28.89 313 GLY A CA 1
ATOM 2471 C C . GLY A 1 313 ? -12.491 -27.420 21.525 1.00 28.89 313 GLY A C 1
ATOM 2472 O O . GLY A 1 313 ? -12.615 -27.376 22.743 1.00 28.89 313 GLY A O 1
ATOM 2473 N N . ASP A 1 314 ? -13.488 -27.102 20.690 1.00 28.23 314 ASP A N 1
ATOM 2474 C CA . ASP A 1 314 ? -14.919 -27.405 20.923 1.00 28.23 314 ASP A CA 1
ATOM 2475 C C . ASP A 1 314 ? -15.785 -27.019 19.704 1.00 28.23 314 ASP A C 1
ATOM 2477 O O . ASP A 1 314 ? -15.476 -26.097 18.951 1.00 28.23 314 ASP A O 1
ATOM 2481 N N . MET A 1 315 ? -16.829 -27.819 19.461 1.00 31.61 315 MET A N 1
ATOM 2482 C CA . MET A 1 315 ? -17.593 -27.926 18.208 1.00 31.61 315 MET A CA 1
ATOM 2483 C C . MET A 1 315 ? -18.745 -26.908 18.063 1.00 31.61 315 MET A C 1
ATOM 2485 O O . MET A 1 315 ? -19.495 -26.667 19.004 1.00 31.61 315 MET A O 1
ATOM 2489 N N . LEU A 1 316 ? -18.966 -26.424 16.830 1.00 34.56 316 LEU A N 1
ATOM 2490 C CA . LEU A 1 316 ? -20.152 -25.676 16.366 1.00 34.56 316 LEU A CA 1
ATOM 2491 C C . LEU A 1 316 ? -20.716 -26.292 15.048 1.00 34.56 316 LEU A C 1
ATOM 2493 O O . LEU A 1 316 ? -20.121 -27.227 14.520 1.00 34.56 316 LEU A O 1
ATOM 2497 N N . PRO A 1 317 ? -21.893 -25.885 14.526 1.00 35.38 317 PRO A N 1
ATOM 2498 C CA . PRO A 1 317 ? -22.664 -26.668 13.542 1.00 35.38 317 PRO A CA 1
ATOM 2499 C C . PRO A 1 317 ? -22.000 -26.863 12.162 1.00 35.38 317 PRO A C 1
ATOM 2501 O O . PRO A 1 317 ? -21.404 -25.945 11.595 1.00 35.38 317 PRO A O 1
ATOM 2504 N N . GLN A 1 318 ? -22.164 -28.064 11.590 1.00 38.00 318 GLN A N 1
ATOM 2505 C CA . GLN A 1 318 ? -21.372 -28.614 10.473 1.00 38.00 318 GLN A CA 1
ATOM 2506 C C . GLN A 1 318 ? -21.442 -27.846 9.138 1.00 38.00 318 GLN A C 1
ATOM 2508 O O . GLN A 1 318 ? -20.514 -27.953 8.334 1.00 38.00 318 GLN A O 1
ATOM 2513 N N . ASP A 1 319 ? -22.483 -27.046 8.901 1.00 35.69 319 ASP A N 1
ATOM 2514 C CA . ASP A 1 319 ? -22.640 -26.300 7.643 1.00 35.69 319 ASP A CA 1
ATOM 2515 C C . ASP A 1 319 ? -21.993 -24.903 7.685 1.00 35.69 319 ASP A C 1
ATOM 2517 O O . ASP A 1 319 ? -21.502 -24.420 6.664 1.00 35.69 319 ASP A O 1
ATOM 2521 N N . ALA A 1 320 ? -21.869 -24.300 8.875 1.00 31.34 320 ALA A N 1
ATOM 2522 C CA . ALA A 1 320 ? -21.121 -23.056 9.086 1.00 31.34 320 ALA A CA 1
ATOM 2523 C C . ALA A 1 320 ? -19.600 -23.308 9.133 1.00 31.34 320 ALA A C 1
ATOM 2525 O O . ALA A 1 320 ? -18.821 -22.529 8.585 1.00 31.34 320 ALA A O 1
ATOM 2526 N N . ILE A 1 321 ? -19.175 -24.445 9.702 1.00 34.12 321 ILE A N 1
ATOM 2527 C CA . ILE A 1 321 ? -17.764 -24.870 9.747 1.00 34.12 321 ILE A CA 1
ATOM 2528 C C . ILE A 1 321 ? -17.187 -25.062 8.338 1.00 34.12 321 ILE A C 1
ATOM 2530 O O . ILE A 1 321 ? -16.060 -24.645 8.079 1.00 34.12 321 ILE A O 1
ATOM 2534 N N . LYS A 1 322 ? -17.949 -25.639 7.399 1.00 33.34 322 LYS A N 1
ATOM 2535 C CA . LYS A 1 322 ? -17.475 -25.847 6.019 1.00 33.34 322 LYS A CA 1
ATOM 2536 C C . LYS A 1 322 ? -17.199 -24.528 5.290 1.00 33.34 322 LYS A C 1
ATOM 2538 O O . LYS A 1 322 ? -16.171 -24.418 4.629 1.00 33.34 322 LYS A O 1
ATOM 2543 N N . GLN A 1 323 ? -18.062 -23.520 5.443 1.00 34.34 323 GLN A N 1
ATOM 2544 C CA . GLN A 1 323 ? -17.875 -22.206 4.809 1.00 34.34 323 GLN A CA 1
ATOM 2545 C C . GLN A 1 323 ? -16.725 -21.402 5.444 1.00 34.34 323 GLN A C 1
ATOM 2547 O O . GLN A 1 323 ? -15.926 -20.787 4.729 1.00 34.34 323 GLN A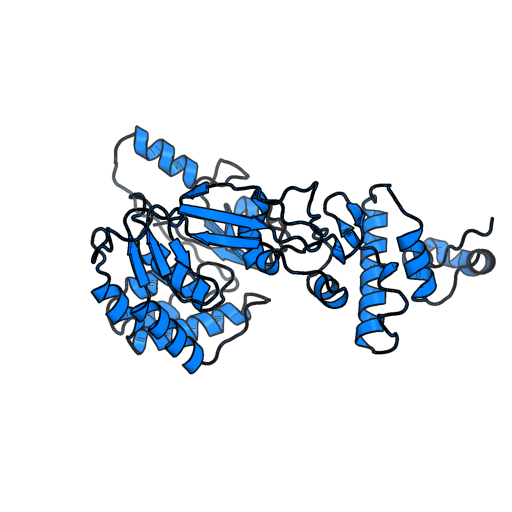 O 1
ATOM 2552 N N . VAL A 1 324 ? -16.574 -21.466 6.772 1.00 34.53 324 VAL A N 1
ATOM 2553 C CA . VAL A 1 324 ? -15.474 -20.804 7.495 1.00 34.53 324 VAL A CA 1
ATOM 2554 C C . VAL A 1 324 ? -14.122 -21.451 7.163 1.00 34.53 324 VAL A C 1
ATOM 2556 O O . VAL A 1 324 ? -13.193 -20.733 6.794 1.00 34.53 324 VAL A O 1
ATOM 2559 N N . HIS A 1 325 ? -14.023 -22.788 7.146 1.00 40.09 325 HIS A N 1
ATOM 2560 C CA . HIS A 1 325 ? -12.792 -23.478 6.732 1.00 40.09 325 HIS A CA 1
ATOM 2561 C C . HIS A 1 325 ? -12.396 -23.129 5.295 1.00 40.09 325 HIS A C 1
ATOM 2563 O O . HIS A 1 325 ? -11.238 -22.811 5.049 1.00 40.09 325 HIS A O 1
ATOM 2569 N N . THR A 1 326 ? -13.335 -23.088 4.340 1.00 41.53 326 THR A N 1
ATOM 2570 C CA . THR A 1 326 ? -12.998 -22.718 2.950 1.00 41.53 326 THR A CA 1
ATOM 2571 C C . THR A 1 326 ? -12.490 -21.286 2.787 1.00 41.53 326 THR A C 1
ATOM 2573 O O . THR A 1 326 ? -11.817 -20.984 1.801 1.00 41.53 326 THR A O 1
ATOM 2576 N N . THR A 1 327 ? -12.794 -20.401 3.739 1.00 45.31 327 THR A N 1
ATOM 2577 C CA . THR A 1 327 ? -12.351 -19.002 3.707 1.00 45.31 327 THR A CA 1
ATOM 2578 C C . THR A 1 327 ? -10.941 -18.835 4.275 1.00 45.31 327 THR A C 1
ATOM 2580 O O . THR A 1 327 ? -10.209 -17.960 3.818 1.00 45.31 327 THR A O 1
ATOM 2583 N N . LEU A 1 328 ? -10.548 -19.717 5.199 1.00 60.59 328 LEU A N 1
ATOM 2584 C CA . LEU A 1 328 ? -9.228 -19.754 5.832 1.00 60.59 328 LEU A CA 1
ATOM 2585 C C . LEU A 1 328 ? -8.217 -20.613 5.065 1.00 60.59 328 LEU A C 1
ATOM 2587 O O . LEU A 1 328 ? -7.024 -20.538 5.342 1.00 60.59 328 LEU A O 1
ATOM 2591 N N . LEU A 1 329 ? -8.654 -21.408 4.086 1.00 69.69 329 LEU A N 1
ATOM 2592 C CA . LEU A 1 329 ? -7.746 -22.161 3.226 1.00 69.69 329 LEU A CA 1
ATOM 2593 C C . LEU A 1 329 ? -6.974 -21.239 2.280 1.00 69.69 329 LEU A C 1
ATOM 2595 O O . LEU A 1 329 ? -7.520 -20.332 1.642 1.00 69.69 329 LEU A O 1
ATOM 2599 N N . CYS A 1 330 ? -5.684 -21.525 2.139 1.00 77.31 330 CYS A N 1
ATOM 2600 C CA . CYS A 1 330 ? -4.825 -20.869 1.176 1.00 77.31 330 CYS A CA 1
ATOM 2601 C C . CYS A 1 330 ? -5.386 -21.049 -0.232 1.00 77.31 330 CYS A C 1
ATOM 2603 O O . CYS A 1 330 ? -5.568 -22.164 -0.711 1.00 77.31 330 CYS A O 1
ATOM 2605 N N . ARG A 1 331 ? -5.600 -19.932 -0.927 1.00 79.00 331 ARG A N 1
ATOM 2606 C CA . ARG A 1 331 ? -6.163 -19.896 -2.285 1.00 79.00 331 ARG A CA 1
ATOM 2607 C C . ARG A 1 331 ? -5.204 -20.377 -3.380 1.00 79.00 331 ARG A C 1
ATOM 2609 O O . ARG A 1 331 ? -5.548 -20.307 -4.552 1.00 79.00 331 ARG A O 1
ATOM 2616 N N . ILE A 1 332 ? -4.007 -20.824 -3.001 1.00 85.50 332 ILE A N 1
ATOM 2617 C CA . ILE A 1 332 ? -2.995 -21.369 -3.910 1.00 85.50 332 ILE A CA 1
ATOM 2618 C C . ILE A 1 332 ? -3.036 -22.895 -3.846 1.00 85.50 332 ILE A C 1
ATOM 2620 O O . ILE A 1 332 ? -3.305 -23.540 -4.854 1.00 85.50 332 ILE A O 1
ATOM 2624 N N . CYS A 1 333 ? -2.806 -23.480 -2.664 1.00 87.31 333 CYS A N 1
ATOM 2625 C CA . CYS A 1 333 ? -2.795 -24.936 -2.509 1.00 87.31 333 CYS A CA 1
ATOM 2626 C C . CYS A 1 333 ? -4.163 -25.538 -2.183 1.00 87.31 333 CYS A C 1
ATOM 2628 O O . CYS A 1 333 ? -4.357 -26.725 -2.410 1.00 87.31 333 CYS A O 1
ATOM 2630 N N . PHE A 1 334 ? -5.095 -24.759 -1.625 1.00 81.31 334 PHE A N 1
ATOM 2631 C CA . PHE A 1 334 ? -6.387 -25.221 -1.101 1.00 81.31 334 PHE A CA 1
ATOM 2632 C C . PHE A 1 334 ? -6.290 -26.331 -0.033 1.00 81.31 334 PHE A C 1
ATOM 2634 O O . PHE A 1 334 ? -7.300 -26.938 0.308 1.00 81.31 334 PHE A O 1
ATOM 2641 N N . THR A 1 335 ? -5.098 -26.590 0.521 1.00 83.00 335 THR A N 1
ATOM 2642 C CA . THR A 1 335 ? -4.857 -27.650 1.518 1.00 83.00 335 THR A CA 1
ATOM 2643 C C . THR A 1 335 ? -4.569 -27.120 2.915 1.00 83.00 335 THR A C 1
ATOM 2645 O O . THR A 1 335 ? -4.969 -27.731 3.898 1.00 83.00 335 THR A O 1
ATOM 2648 N N . SER A 1 336 ? -3.828 -26.019 3.013 1.00 82.00 336 SER A N 1
ATOM 2649 C CA . SER A 1 336 ? -3.321 -25.483 4.277 1.00 82.00 336 SER A CA 1
ATOM 2650 C C . SER A 1 336 ? -4.013 -24.174 4.609 1.00 82.00 336 SER A C 1
ATOM 2652 O O . SER A 1 336 ? -4.340 -23.406 3.705 1.00 82.00 336 SER A O 1
ATOM 2654 N N . GLU A 1 337 ? -4.200 -23.902 5.894 1.00 76.69 337 GLU A N 1
ATOM 2655 C CA . GLU A 1 337 ? -4.733 -22.623 6.357 1.00 76.69 337 GLU A CA 1
ATOM 2656 C C . GLU A 1 337 ? -3.745 -21.482 6.078 1.00 76.69 337 GLU A C 1
ATOM 2658 O O . GLU A 1 337 ? -2.528 -21.684 6.030 1.00 76.69 337 GLU A O 1
ATOM 2663 N N . ILE A 1 338 ? -4.276 -20.287 5.831 1.00 76.44 338 ILE A N 1
ATOM 2664 C CA . ILE A 1 338 ? -3.481 -19.073 5.674 1.00 76.44 338 ILE A CA 1
ATOM 2665 C C . ILE A 1 338 ? -2.832 -18.720 7.020 1.00 76.44 338 ILE A C 1
ATOM 2667 O O . ILE A 1 338 ? -3.507 -18.579 8.031 1.00 76.44 338 ILE A O 1
ATOM 2671 N N . ASP A 1 339 ? -1.512 -18.584 7.038 1.00 78.31 339 ASP A N 1
ATOM 2672 C CA . ASP A 1 339 ? -0.737 -18.241 8.237 1.00 78.31 339 ASP A CA 1
ATOM 2673 C C . ASP A 1 339 ? 0.384 -17.239 7.932 1.00 78.31 339 ASP A C 1
ATOM 2675 O O . ASP A 1 339 ? 1.211 -16.939 8.789 1.00 78.31 339 ASP A O 1
ATOM 2679 N N . ILE A 1 340 ? 0.403 -16.679 6.720 1.00 82.06 340 ILE A N 1
ATOM 2680 C CA . ILE A 1 340 ? 1.369 -15.683 6.264 1.00 82.06 340 ILE A CA 1
ATOM 2681 C C . ILE A 1 340 ? 0.662 -14.507 5.600 1.00 82.06 340 ILE A C 1
ATOM 2683 O O . ILE A 1 340 ? -0.191 -14.698 4.737 1.00 82.06 340 ILE A O 1
ATOM 2687 N N . THR A 1 341 ? 1.116 -13.298 5.923 1.00 80.62 341 THR A N 1
ATOM 2688 C CA . THR A 1 341 ? 0.836 -12.059 5.190 1.00 80.62 341 THR A CA 1
ATOM 2689 C C . THR A 1 341 ? 2.071 -11.626 4.403 1.00 80.62 341 THR A C 1
ATOM 2691 O O . THR A 1 341 ? 3.162 -11.494 4.960 1.00 80.62 341 THR A O 1
ATOM 2694 N N . SER A 1 342 ? 1.899 -11.369 3.106 1.00 82.06 342 SER A N 1
ATOM 2695 C CA . SER A 1 342 ? 2.951 -10.868 2.214 1.00 82.06 342 SER A CA 1
ATOM 2696 C C . SER A 1 342 ? 3.069 -9.350 2.304 1.00 82.06 342 SER A C 1
ATOM 2698 O O . SER A 1 342 ? 2.114 -8.627 2.023 1.00 82.06 342 SER A O 1
ATOM 2700 N N . ILE A 1 343 ? 4.251 -8.844 2.632 1.00 76.69 343 ILE A N 1
ATOM 2701 C CA . ILE A 1 343 ? 4.529 -7.407 2.706 1.00 76.69 343 ILE A CA 1
ATOM 2702 C C . ILE A 1 343 ? 5.161 -6.944 1.388 1.00 76.69 343 ILE A C 1
ATOM 2704 O O . ILE A 1 343 ? 6.036 -7.645 0.878 1.00 76.69 343 ILE A O 1
ATOM 2708 N N . PRO A 1 344 ? 4.755 -5.791 0.820 1.00 70.69 344 PRO A N 1
ATOM 2709 C CA . PRO A 1 344 ? 3.877 -4.757 1.392 1.00 70.69 344 PRO A CA 1
ATOM 2710 C C . PRO A 1 344 ? 2.407 -4.820 0.940 1.00 70.69 344 PRO A C 1
ATOM 2712 O O . PRO A 1 344 ? 1.641 -3.928 1.268 1.00 70.69 344 PRO A O 1
ATOM 2715 N N . CYS A 1 345 ? 1.993 -5.823 0.164 1.00 73.81 345 CYS A N 1
ATOM 2716 C CA . CYS A 1 345 ? 0.640 -5.856 -0.414 1.00 73.81 345 CYS A CA 1
ATOM 2717 C C . CYS A 1 345 ? -0.466 -6.388 0.514 1.00 73.81 345 CYS A C 1
ATOM 2719 O O . CYS A 1 345 ? -1.638 -6.314 0.167 1.00 73.81 345 CYS A O 1
ATOM 2721 N N . GLY A 1 346 ? -0.114 -7.000 1.645 1.00 70.00 346 GLY A N 1
ATOM 2722 C CA . GLY A 1 346 ? -1.067 -7.474 2.652 1.00 70.00 346 GLY A CA 1
ATOM 2723 C C . GLY A 1 346 ? -1.818 -8.755 2.292 1.00 70.00 346 GLY A C 1
ATOM 2724 O O . GLY A 1 346 ? -2.616 -9.231 3.094 1.00 70.00 346 GLY A O 1
ATOM 2725 N N . HIS A 1 347 ? -1.571 -9.346 1.121 1.00 77.56 347 HIS A N 1
ATOM 2726 C CA . HIS A 1 347 ? -2.236 -10.584 0.729 1.00 77.56 347 HIS A CA 1
ATOM 2727 C C . HIS A 1 347 ? -1.772 -11.771 1.573 1.00 77.56 347 HIS A C 1
ATOM 2729 O O . HIS A 1 347 ? -0.584 -11.923 1.873 1.00 77.56 347 HIS A O 1
ATOM 2735 N N . VAL A 1 348 ? -2.725 -12.639 1.901 1.00 81.25 348 VAL A N 1
ATOM 2736 C CA . VAL A 1 348 ? -2.541 -13.767 2.814 1.00 81.25 348 VAL A CA 1
ATOM 2737 C C . VAL A 1 348 ? -2.462 -15.103 2.080 1.00 81.25 348 VAL A C 1
ATOM 2739 O O . VAL A 1 348 ? -3.155 -15.332 1.089 1.00 81.25 348 VAL A O 1
ATOM 2742 N N . MET A 1 349 ? -1.607 -16.000 2.562 1.00 86.81 349 MET A N 1
ATOM 2743 C CA . MET A 1 349 ? -1.431 -17.364 2.054 1.00 86.81 349 MET A CA 1
ATOM 2744 C C . MET A 1 349 ? -0.856 -18.273 3.149 1.00 86.81 349 MET A C 1
ATOM 2746 O O . MET A 1 349 ? -0.595 -17.810 4.255 1.00 86.81 349 MET A O 1
ATOM 2750 N N . CYS A 1 350 ? -0.674 -19.566 2.875 1.00 88.88 350 CYS A N 1
ATOM 2751 C CA . CYS A 1 350 ? 0.038 -20.446 3.803 1.00 88.88 350 CYS A CA 1
ATOM 2752 C C . CYS A 1 350 ? 1.560 -20.315 3.635 1.00 88.88 350 CYS A C 1
ATOM 2754 O O . CYS A 1 350 ? 2.048 -19.999 2.545 1.00 88.88 350 CYS A O 1
ATOM 2756 N N . HIS A 1 351 ? 2.315 -20.640 4.683 1.00 89.94 351 HIS A N 1
ATOM 2757 C CA . HIS A 1 351 ? 3.777 -20.583 4.700 1.00 89.94 351 HIS A CA 1
ATOM 2758 C C . HIS A 1 351 ? 4.435 -21.432 3.617 1.00 89.94 351 HIS A C 1
ATOM 2760 O O . HIS A 1 351 ? 5.459 -21.042 3.062 1.00 89.94 351 HIS A O 1
ATOM 2766 N N . GLN A 1 352 ? 3.824 -22.569 3.281 1.00 91.06 352 GLN A N 1
ATOM 2767 C CA . GLN A 1 352 ? 4.339 -23.458 2.249 1.00 91.06 352 GLN A CA 1
ATOM 2768 C C . GLN A 1 352 ? 4.216 -22.842 0.851 1.00 91.06 352 GLN A C 1
ATOM 2770 O O . GLN A 1 352 ? 5.050 -23.099 -0.006 1.00 91.06 352 GLN A O 1
ATOM 2775 N N . CYS A 1 353 ? 3.183 -22.033 0.604 1.00 90.69 353 CYS A N 1
ATOM 2776 C CA . CYS A 1 353 ? 3.036 -21.334 -0.671 1.00 90.69 353 CYS A CA 1
ATOM 2777 C C . CYS A 1 353 ? 3.828 -20.023 -0.715 1.00 90.69 353 CYS A C 1
ATOM 2779 O O . CYS A 1 353 ? 4.115 -19.538 -1.806 1.00 90.69 353 CYS A O 1
ATOM 2781 N N . SER A 1 354 ? 4.183 -19.446 0.440 1.00 91.06 354 SER A N 1
ATOM 2782 C CA . SER A 1 354 ? 4.972 -18.213 0.496 1.00 91.06 354 SER A CA 1
ATOM 2783 C C . SER A 1 354 ? 6.486 -18.434 0.421 1.00 91.06 354 SER A C 1
ATOM 2785 O O . SER A 1 354 ? 7.204 -17.471 0.174 1.00 91.06 354 SER A O 1
ATOM 2787 N N . SER A 1 355 ? 6.988 -19.649 0.678 1.00 87.25 355 SER A N 1
ATOM 2788 C CA . SER A 1 355 ? 8.426 -19.914 0.860 1.00 87.25 355 SER A CA 1
ATOM 2789 C C . SER A 1 355 ? 9.280 -19.612 -0.371 1.00 87.25 355 SER A C 1
ATOM 2791 O O . SER A 1 355 ? 10.402 -19.136 -0.220 1.00 87.25 355 SER A O 1
ATOM 2793 N N . ASP A 1 356 ? 8.746 -19.850 -1.571 1.00 83.94 356 ASP A N 1
ATOM 2794 C CA . ASP A 1 356 ? 9.522 -19.848 -2.820 1.00 83.94 356 ASP A CA 1
ATOM 2795 C C . ASP A 1 356 ? 9.023 -18.824 -3.852 1.00 83.94 356 ASP A C 1
ATOM 2797 O O . ASP A 1 356 ? 9.281 -18.947 -5.051 1.00 83.94 356 ASP A O 1
ATOM 2801 N N . ILE A 1 357 ? 8.306 -17.792 -3.400 1.00 87.38 357 ILE A N 1
ATOM 2802 C CA . ILE A 1 357 ? 7.778 -16.735 -4.268 1.00 87.38 357 ILE A CA 1
ATOM 2803 C C . ILE A 1 357 ? 8.416 -15.377 -3.961 1.00 87.38 357 ILE A C 1
ATOM 2805 O O . ILE A 1 357 ? 8.505 -14.940 -2.818 1.00 87.38 357 ILE A O 1
ATOM 2809 N N . SER A 1 358 ? 8.838 -14.669 -5.010 1.00 85.81 358 SER A N 1
ATOM 2810 C CA . SER A 1 358 ? 9.374 -13.302 -4.909 1.00 85.81 358 SER A CA 1
ATOM 2811 C C . SER A 1 358 ? 8.322 -12.217 -5.154 1.00 85.81 358 SER A C 1
ATOM 2813 O O . SER A 1 358 ? 8.554 -11.049 -4.854 1.00 85.81 358 SER A O 1
ATOM 2815 N N . HIS A 1 359 ? 7.162 -12.594 -5.697 1.00 85.56 359 HIS A N 1
ATOM 2816 C CA . HIS A 1 359 ? 6.049 -11.703 -6.009 1.00 85.56 359 HIS A CA 1
ATOM 2817 C C . HIS A 1 359 ? 4.743 -12.332 -5.539 1.00 85.56 359 HIS A C 1
ATOM 2819 O O . HIS A 1 359 ? 4.547 -13.542 -5.651 1.00 85.56 359 HIS A O 1
ATOM 2825 N N . CYS A 1 360 ? 3.834 -11.500 -5.037 1.00 83.25 360 CYS A N 1
ATOM 2826 C CA . CYS A 1 360 ? 2.528 -11.947 -4.582 1.00 83.25 360 CYS A CA 1
ATOM 2827 C C . CYS A 1 360 ? 1.747 -12.589 -5.746 1.00 83.25 360 CYS A C 1
ATOM 2829 O O . CYS A 1 360 ? 1.553 -11.939 -6.771 1.00 83.25 360 CYS A O 1
ATOM 2831 N N . PRO A 1 361 ? 1.236 -13.823 -5.618 1.00 86.06 361 PRO A N 1
ATOM 2832 C CA . PRO A 1 361 ? 0.511 -14.492 -6.697 1.00 86.06 361 PRO A CA 1
ATOM 2833 C C . PRO A 1 361 ? -0.853 -13.849 -6.974 1.00 86.06 361 PRO A C 1
ATOM 2835 O O . PRO A 1 361 ? -1.415 -14.049 -8.047 1.00 86.06 361 PRO A O 1
ATOM 2838 N N . PHE A 1 362 ? -1.368 -13.052 -6.034 1.00 82.06 362 PHE A N 1
ATOM 2839 C CA . PHE A 1 362 ? -2.658 -12.377 -6.156 1.00 82.06 362 PHE A CA 1
ATOM 2840 C C . PHE A 1 362 ? -2.549 -11.027 -6.869 1.00 82.06 362 PHE A C 1
ATOM 2842 O O . PHE A 1 362 ? -3.335 -10.742 -7.766 1.00 82.06 362 PHE A O 1
ATOM 2849 N N . CYS A 1 363 ? -1.559 -10.205 -6.508 1.00 77.12 363 CYS A N 1
ATOM 2850 C CA . CYS A 1 363 ? -1.438 -8.832 -7.018 1.00 77.12 363 CYS A CA 1
ATOM 2851 C C . CYS A 1 363 ? -0.100 -8.519 -7.698 1.00 77.12 363 CYS A C 1
ATOM 2853 O O . CYS A 1 363 ? 0.118 -7.388 -8.117 1.00 77.12 363 CYS A O 1
ATOM 2855 N N . ARG A 1 364 ? 0.813 -9.494 -7.786 1.00 82.06 364 ARG A N 1
ATOM 2856 C CA . ARG A 1 364 ? 2.145 -9.414 -8.420 1.00 82.06 364 ARG A CA 1
ATOM 2857 C C . ARG A 1 364 ? 3.090 -8.3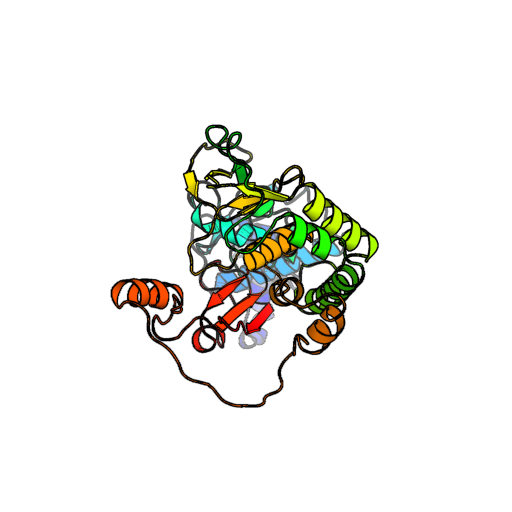44 -7.871 1.00 82.06 364 ARG A C 1
ATOM 2859 O O . ARG A 1 364 ? 4.150 -8.130 -8.444 1.00 82.06 364 ARG A O 1
ATOM 2866 N N . VAL A 1 365 ? 2.750 -7.714 -6.748 1.00 76.69 365 VAL A N 1
ATOM 2867 C CA . VAL A 1 365 ? 3.657 -6.822 -6.013 1.00 76.69 365 VAL A CA 1
ATOM 2868 C C . VAL A 1 365 ? 4.829 -7.642 -5.470 1.00 76.69 365 VAL A C 1
ATOM 2870 O O . VAL A 1 365 ? 4.623 -8.745 -4.956 1.00 76.69 365 VAL A O 1
ATOM 2873 N N . GLN A 1 366 ? 6.047 -7.111 -5.587 1.00 80.31 366 GLN A N 1
ATOM 2874 C CA . GLN A 1 366 ? 7.257 -7.742 -5.060 1.00 80.31 366 GLN A CA 1
ATOM 2875 C C . GLN A 1 366 ? 7.156 -7.916 -3.539 1.00 80.31 366 GLN A C 1
ATOM 2877 O O . GLN A 1 366 ? 6.851 -6.968 -2.815 1.00 80.31 366 GLN A O 1
ATOM 2882 N N . ILE A 1 367 ? 7.418 -9.131 -3.060 1.00 83.31 367 ILE A N 1
ATOM 2883 C CA . ILE A 1 367 ? 7.387 -9.461 -1.635 1.00 83.31 367 ILE A CA 1
ATOM 2884 C C . ILE A 1 367 ? 8.731 -9.064 -1.028 1.00 83.31 367 ILE A C 1
ATOM 2886 O O . ILE A 1 367 ? 9.769 -9.609 -1.400 1.00 83.31 367 ILE A O 1
ATOM 2890 N N . SER A 1 368 ? 8.715 -8.111 -0.097 1.00 76.06 368 SER A N 1
ATOM 2891 C CA . SER A 1 368 ? 9.910 -7.709 0.653 1.00 76.06 368 SER A CA 1
ATOM 2892 C C . SER A 1 368 ? 10.159 -8.625 1.846 1.00 76.06 368 SER A C 1
ATOM 2894 O O . SER A 1 368 ? 11.296 -8.971 2.146 1.00 76.06 368 SER A O 1
ATOM 2896 N N . THR A 1 369 ? 9.086 -9.011 2.533 1.00 79.06 369 THR A N 1
ATOM 2897 C CA . THR A 1 369 ? 9.115 -9.936 3.663 1.00 79.06 369 THR A CA 1
ATOM 2898 C C . THR A 1 369 ? 7.756 -10.609 3.832 1.00 79.06 369 THR A C 1
ATOM 2900 O O . THR A 1 369 ? 6.758 -10.208 3.226 1.00 79.06 369 THR A O 1
ATOM 2903 N N . THR A 1 370 ? 7.704 -11.613 4.697 1.00 81.88 370 THR A N 1
ATOM 2904 C CA . THR A 1 370 ? 6.470 -12.271 5.118 1.00 81.88 370 THR A CA 1
ATOM 2905 C C . THR A 1 370 ? 6.332 -12.190 6.632 1.00 81.88 370 THR A C 1
ATOM 2907 O O . THR A 1 370 ? 7.308 -12.333 7.368 1.00 81.88 370 THR A O 1
ATOM 2910 N N . ILE A 1 371 ? 5.116 -11.930 7.108 1.00 76.44 371 ILE A N 1
ATOM 2911 C CA . ILE A 1 371 ? 4.796 -11.907 8.538 1.00 76.44 371 ILE A CA 1
ATOM 2912 C C . ILE A 1 371 ? 3.875 -13.079 8.829 1.00 76.44 371 ILE A C 1
ATOM 2914 O O . ILE A 1 371 ? 2.861 -13.249 8.153 1.00 76.44 371 ILE A O 1
ATOM 2918 N N . ARG A 1 372 ? 4.218 -13.875 9.845 1.00 78.19 372 ARG A N 1
ATOM 2919 C CA . ARG A 1 372 ? 3.349 -14.956 10.304 1.00 78.19 372 ARG A CA 1
ATOM 2920 C C . ARG A 1 372 ? 2.149 -14.383 11.042 1.00 78.19 372 ARG A C 1
ATOM 2922 O O . ARG A 1 372 ? 2.316 -13.621 11.991 1.00 78.19 372 ARG A O 1
ATOM 2929 N N . ILE A 1 373 ? 0.960 -14.761 10.598 1.00 66.19 373 ILE A N 1
ATOM 2930 C CA . ILE A 1 373 ? -0.303 -14.421 11.243 1.00 66.19 373 ILE A CA 1
ATOM 2931 C C . ILE A 1 373 ? -0.850 -15.656 11.952 1.00 66.19 373 ILE A C 1
ATOM 2933 O O . ILE A 1 373 ? -0.781 -16.769 11.435 1.00 66.19 373 ILE A O 1
ATOM 2937 N N . TYR A 1 374 ? -1.376 -15.449 13.154 1.00 64.56 374 TYR A N 1
ATOM 2938 C CA . TYR A 1 374 ? -2.046 -16.482 13.934 1.00 64.56 374 TYR A CA 1
ATOM 2939 C C . TYR A 1 374 ? -3.529 -16.133 13.966 1.00 64.56 374 TYR A C 1
ATOM 2941 O O . TYR A 1 374 ? -3.919 -15.130 14.565 1.00 64.56 374 TYR A O 1
ATOM 2949 N N . LEU A 1 375 ? -4.334 -16.921 13.259 1.00 48.59 375 LEU A N 1
ATOM 2950 C CA . LEU A 1 375 ? -5.789 -16.793 13.261 1.00 48.59 375 LEU A CA 1
ATOM 2951 C C . LEU A 1 375 ? -6.301 -17.544 14.493 1.00 48.59 375 LEU A C 1
ATOM 2953 O O . LEU A 1 375 ? -5.984 -18.719 14.667 1.00 48.59 375 LEU A O 1
ATOM 2957 N N . SER A 1 376 ? -6.972 -16.819 15.390 1.00 40.03 376 SER A N 1
ATOM 2958 C CA . SER A 1 376 ? -7.470 -17.315 16.682 1.00 40.03 376 SER A CA 1
ATOM 2959 C C . SER A 1 376 ? -8.881 -17.861 16.584 1.00 40.03 376 SER A C 1
ATOM 2961 O O . SER A 1 376 ? -9.710 -17.102 16.025 1.00 40.03 376 SER A O 1
#

Solvent-accessible surface area (backbone atoms only — not comparable to full-atom values): 22089 Å² total; per-residue (Å²): 133,88,62,72,43,33,74,52,53,90,71,59,60,78,89,50,60,90,46,45,70,59,42,40,77,48,44,36,58,99,64,85,47,69,69,51,47,40,53,56,51,56,71,44,73,87,55,62,48,52,77,70,52,44,53,50,50,51,51,50,51,52,50,53,45,53,42,47,75,67,68,74,52,76,62,84,86,48,59,91,50,46,53,43,48,25,72,75,36,32,60,38,51,41,90,57,30,28,37,71,36,41,64,16,36,80,51,57,87,76,56,54,69,92,82,46,37,47,46,23,67,87,60,45,69,69,53,34,60,71,61,72,32,44,48,33,51,80,36,48,48,77,42,75,50,83,90,73,81,85,83,54,78,43,64,55,58,92,93,47,41,53,66,60,53,29,55,48,44,67,28,66,49,44,43,52,27,51,44,58,48,45,53,58,47,30,78,67,36,88,89,39,74,74,72,57,64,68,58,52,47,53,45,34,44,50,46,44,72,40,54,44,36,30,70,70,40,47,35,37,46,37,51,62,47,99,87,50,82,55,91,61,77,54,83,42,82,40,59,60,49,72,41,95,84,65,75,42,32,42,34,23,62,61,61,94,88,52,60,69,55,50,52,51,22,33,52,52,18,50,70,72,58,39,51,33,67,48,90,48,32,64,56,72,69,48,61,89,80,46,27,53,60,51,48,68,69,61,56,86,69,88,77,82,90,82,91,84,88,87,83,87,86,87,89,76,63,76,73,60,50,54,58,52,51,64,69,44,30,10,89,82,77,66,77,45,58,47,33,25,31,35,30,47,52,50,54,69,28,18,58,83,71,54,72,87,53,63,43,39,92,87,64,46,41,63,45,77,46,75,45,80,49,83,86,129

Sequence (376 aa):
MKINICPIAHALPLRYLPFVKILKQLGLHDTLSISSAMMFLSGRRQKSLNPNELRAVIKILNFICNEIEQQKADRSDWESELRVPDIDCKLVCPNLCVYIDPFGSQYVKYIDSSKLKLVHHDVSERLCLAFGIRKLSDVVVEELDSVVHLQTSSEEIGTVSLAAVRLKLLSRSFQVAVSSFVDNFSSITPGFKNQDFLTIERSLHLVAERLQFVESIYTRVHVTCASSMVPEWERESRLYYVHRSNACMLIAKPPSYVRVLDLVASVVSHVLGSPVPLPIGSLLLCPHDSETDVVKILKLSSHERKMGVSPRGDMLPQDAIKQVHTTLLCRICFTSEIDITSIPCGHVMCHQCSSDISHCPFCRVQISTTIRIYLS

Mean predicted aligned error: 12.94 Å

Foldseek 3Di:
DQDACQLCLVVDDPVCVVVVVVVVVSHHDPDDDPVNLLCVLQVQAPDADDPSRLVSNLVSLVVVLVCVVVVVDDCVPCLVSDWAQFQSNGTDRLLQEAEEDQLLLVVPVVDDCVRGTYGHLSCDPSSNVSSVRHHNVVFKDKAWDPPPPDDDFDQDFDPDGLVLLLVLLQAPLNLVLVLVLLVLVPVQAPPQDRDDSVLLNVLSNLCSVAETEDAWTWMWMFGHRPPDGDRPTDIDTDQWDAHPVSNHIYGHRDDPLDDVLQVSQQSSCVSSVQSARRPCSVLSVDDPNCSNVVSVVVNQDPDDDDDDDDDDDDDDDDVVVVVVLQVQAFPPPSPDGWFKAFPPNRDTGHPVVVVPDQADPSRRHGGSDIGTHDRD

Nearest PDB structures (foldseek):
  4auq-assembly1_E  TM=9.137E-01  e=3.896E-04  Homo sapiens
  3eb5-assembly1_A-2  TM=7.754E-01  e=2.372E-04  Homo sapiens
  3t6p-assembly1_A  TM=2.836E-01  e=1.546E-03  Homo sapiens
  5o76-assembly2_C  TM=2.444E-01  e=1.051E-03  Homo sapiens